Protein 7ALT (pdb70)

Solvent-accessible surface area: 29503 Å² total; per-residue (Å²): 24,6,47,1,20,1,12,2,33,58,1,34,0,124,78,16,50,4,69,80,45,162,42,0,5,72,64,42,151,130,38,109,83,196,73,169,44,31,14,91,4,47,0,1,0,83,0,2,2,0,25,104,36,128,62,154,97,1,35,36,71,102,41,32,36,35,7,22,98,32,60,18,163,94,31,25,31,15,54,32,101,33,119,81,18,39,119,12,29,6,77,9,96,9,41,2,90,9,23,78,40,0,2,0,0,0,16,0,20,4,65,54,75,100,103,157,125,77,92,90,31,33,0,7,53,15,54,65,46,10,100,21,90,30,39,82,132,62,83,88,22,70,43,128,20,248,29,2,108,0,27,3,59,0,43,0,55,33,35,134,39,34,63,57,58,32,0,11,44,55,6,156,86,94,106,60,141,123,0,22,21,41,28,8,98,77,7,84,89,88,53,66,153,24,38,93,36,95,56,1,66,83,15,80,42,94,96,53,17,28,123,97,44,7,74,19,95,119,52,44,66,25,67,40,106,118,5,29,147,24,101,48,0,70,80,27,74,58,104,91,37,19,133,78,20,59,11,112,48,52,22,103,105,19,68,44,73,123,73,66,12,44,142,54,0,58,100,95,111,143,16,4,45,0,20,1,12,2,35,53,1,36,1,122,80,15,54,14,38,79,43,166,43,0,18,71,68,46,158,134,36,108,83,201,74,170,44,30,13,94,4,49,0,1,0,76,0,0,0,5,43,104,64,86,65,162,78,0,33,39,54,81,31,6,13,6,2,21,96,32,61,18,165,94,33,24,30,15,52,32,106,35,119,81,18,37,120,13,30,6,74,10,67,2,23,21,122,1,15,70,30,0,1,0,0,0,23,0,5,3,70,167,170,66,87,105,43,27,0,8,52,18,53,59,36,10,89,17,93,30,41,81,140,60,77,85,26,67,37,147,20,208,30,2,110,0,22,4,56,1,48,1,52,36,36,136,33,23,61,57,62,24,0,24,42,82,4,154,83,93,105,64,142,127,0,24,20,41,27,7,105,81,7,82,87,89,54,63,152,14,40,90,34,120,36,1,65,81,13,81,42,86,96,54,17,28,126,99,44,7,75,18,92,121,52,47,58,23,72,42,104,118,4,28,124,17,94,48,0,74,80,27,69,56,114,94,37,20,128,80,19,58,12,112,49,52,23,99,105,24,70,47,70,117,102,66,13,42,152,50,0,62,100,108,141

B-factor: mean 45.47, std 17.45, range [20.35, 151.23]

GO terms:
  GO:0005112 Notch binding (F, IDA)
  GO:0045179 apical cortex (C, IDA)
  GO:0035167 larval lymph gland hemopoiesis (P, IEP)
  GO:0005886 plasma membrane (C, IDA)
  GO:0009986 cell surface (C, IDA)
  GO:0016324 apical plasma membrane (C, IDA)
  GO:0030673 axolemma (C, IDA)
  GO:0043208 glycosphingolipid binding (F, IDA)
  GO:0048018 receptor ligand activity (F, IDA)
  GO:0030718 germ-line stem cell population maintenance (P, IGI)
  GO:0007219 Notch signaling pathway (P, IGI)
  GO:0035017 cuticle pattern formation (P, IMP)
  GO:0035204 negative regulation of lamellocyte differentiation (P, IMP)
  GO:0035214 eye-antennal disc development (P, IMP)
  GO:0036011 imaginal disc-derived leg segmentation (P, IMP)
  GO:0042688 crystal cell differentiation (P, IMP)
  GO:0014009 glial cell proliferation (P, IMP)
  GO:0016330 second mitotic wave involved in compound eye morphogenesis (P, IMP)
  GO:0046331 lateral inhibition (P, IMP)
  GO:0048100 wing disc anterior/posterior pattern formation (P, IMP)

Foldseek 3Di:
DWKKKKFWFKKFQPQQAAPVGHHFADHPVPDPDPDDHGDKFQKKKKKAKFAFDDDPVVLDCVVPRVQDMDIWHRPDIRIDGDPDRVVGMDIGDDDFFDPQWIKMKMWIFRCHQDVHDDPRRTRDIDMDTGGAFADPDWDWDWDDDPRMIIIMIIHIHADPQAAARGSHAGADADDDQQAHFDADRRGDTHQDPQFDDPRSNAGDEAVLADPPQWGDRHHHATDGHPQADDRRRQAGHAAPQADQAGQVRPHHAGHHDPQFDDRRRPRRND/DWKKKKFWFKKFQPQQAAPVGHHFADHPVPDDDPDDHGDKFQKKKKKAKFAFDPDPVVQDCVVPRHQDMDIWHRPDIRIDGDPDRVVRMDIGDDDAFDPQWMKMKMWIARPSPDPSRTRDIDMDTGGAFADPDWDWDWDPDPRMIIIMIIHMHADPQFAARTRHAGADADPDQQAHADQDRRRDTHADPQFDDPRSNAGDEAVLADPPQWGDRHHHATDGDPQADDRRRQAGHAAPQADQAGCVRHHHAGHHDPQFDDRNRHRRD

CATH classification: 2.60.40.3510

Secondary structure (DSSP, 8-state):
-EEEEEEEEEEE-TT-B-TTSSBBSS-GGG--S---SPBPP-EEEEEEEES---SGGGGSGGG--TTEEEEPPP-BSSSEE-S-GGGG-EEEEE-SS--SEEEEEEEEEE---SSS--GGGEEEEEEEEEE--S-SS-EEEEEE-SS-EEEEEEEEEEPTTEETTTT-EE---EEETTEEEEE-TTS-EEEPTTEESTTS-EE---TT--TTTEE-SSTT--EEPTTEESTTS-EEPPPTT--SEE-TTSTT--EEPTTEETTTT-EE--/-EEEEEEEEEEE-TT-B-TTSSBBSS-TTT--SS--SPBPP-EEEEEEEES---STTTTSGGG--TTEEEEPPP-BSSSEE-S-GGGG-EEEEESS---SEEEEEEEEEE----GGGEEEEEEEEEE--S-SS-EEEEEE-SS-EEEEEEEEEEPTTEETTTT-EE---EEETTEEEEE-TTS-EEEPTTEESTTS-EE---TT--TTTEE-SSTT--EEPTTEESTTS-EEPPPTT--SEE-TTSTT--EEPTTEETTTT-EE-

Sequence (535 aa):
AGNFELEILEISNTNSHLLNGYCCGMPAELRATKTIGCSPCTTAFRLCLKEYQTTEQGASISTGCSFGNATTKILGGSSFVLSDPGVGAIVLPFTFRWTKSFTLILQALDMYNTSYPDAERLIEETSYSGVILPSPEWKTLDHIGRNARITYRVRVQCAVTYYNTTCTTFCRPRDDQFGHYACGSEGQKLCLNGWQGVNCEEAICKAGCDPVHGKCDRPGECECRPGWRGPLCNECMVYPGCKHGSCNGSAWKCVCDTNWGGILCDQDLNAGNFELEILEISNTNSHLLNGYCCGMPAELRATKTIGCSPCTTAFRLCLKEYQTTEQGASISTGCSFGNATTKILGGSSFVLSDPGVGAIVLPFTFRWTKSFTLILQALDMYPDAERLIEETSYSGVILPSPEWKTLDHIGRNARITYRVRVQCAVTYYNTTCTTFCRPRDDQFGHYACGSEGQKLCLNGWQGVNCEEAICKAGCDPVHGKCDRPGECECRPGWRGPLCNECMVYPGCKHGSCNGSAWKCVCDTNWGGILCDQDL

Structure (mmCIF, N/CA/C/O backbone):
data_7ALT
#
_entry.id   7ALT
#
_cell.length_a   70.329
_cell.length_b   49.402
_cell.length_c   93.123
_cell.angle_alpha   90.000
_cell.angle_beta   110.249
_cell.angle_gamma   90.000
#
_symmetry.space_group_name_H-M   'P 1 21 1'
#
loop_
_entity.id
_entity.type
_entity.pdbx_description
1 polymer 'Protein serrate'
2 branched 2-acetamido-2-deoxy-beta-D-glucopyranose-(1-4)-2-acetamido-2-deoxy-beta-D-glucopyranose
3 non-polymer 'CALCIUM ION'
4 non-polymer 2-acetamido-2-deoxy-beta-D-glucopyranose
5 water water
#
loop_
_atom_site.group_PDB
_atom_site.id
_atom_site.type_symbol
_atom_site.label_atom_id
_atom_site.label_alt_id
_atom_site.label_comp_id
_atom_site.label_asym_id
_atom_site.label_entity_id
_atom_site.label_seq_id
_atom_site.pdbx_PDB_ins_code
_atom_site.Cartn_x
_atom_site.Cartn_y
_atom_site.Cartn_z
_atom_site.occupancy
_atom_site.B_iso_or_equiv
_atom_site.auth_seq_id
_atom_site.auth_comp_id
_atom_site.auth_asym_id
_atom_site.auth_atom_id
_atom_site.pdbx_PDB_model_num
ATOM 1 N N . ALA A 1 1 ? 22.47489 6.96348 17.32544 1.000 28.71400 80 ALA A N 1
ATOM 2 C CA . ALA A 1 1 ? 23.17568 5.68674 17.26099 1.000 29.26538 80 ALA A CA 1
ATOM 3 C C . ALA A 1 1 ? 23.49001 5.31031 15.81502 1.000 27.44945 80 ALA A C 1
ATOM 4 O O . ALA A 1 1 ? 22.81140 5.75167 14.88639 1.000 25.67422 80 ALA A O 1
ATOM 10 N N . GLY A 1 2 ? 24.50807 4.47825 15.63629 1.000 24.23432 81 GLY A N 1
ATOM 11 C CA . GLY A 1 2 ? 24.93545 4.08605 14.30414 1.000 25.52647 81 GLY A CA 1
ATOM 12 C C . GLY A 1 2 ? 26.24998 3.34066 14.38298 1.000 21.86254 81 GLY A C 1
ATOM 13 O O . GLY A 1 2 ? 26.61503 2.81526 15.43804 1.000 21.90387 81 GLY A O 1
ATOM 17 N N . ASN A 1 3 ? 26.95699 3.29877 13.25161 1.000 21.92549 82 ASN A N 1
ATOM 18 C CA . ASN A 1 3 ? 28.21003 2.57121 13.17162 1.000 25.65249 82 ASN A CA 1
ATOM 19 C C . ASN A 1 3 ? 29.24750 3.37223 12.40232 1.000 20.35430 82 ASN A C 1
ATOM 20 O O . ASN A 1 3 ? 28.93098 4.00362 11.38962 1.000 21.47849 82 ASN A O 1
ATOM 31 N N . PHE A 1 4 ? 30.49080 3.31651 12.87193 1.000 24.94900 83 PHE A N 1
ATOM 32 C CA . PHE A 1 4 ? 31.64572 3.72446 12.08196 1.000 22.60738 83 PHE A CA 1
ATOM 33 C C . PHE A 1 4 ? 32.12941 2.48919 11.33304 1.000 22.32186 83 PHE A C 1
ATOM 34 O O . PHE A 1 4 ? 32.40007 1.45259 11.95328 1.000 23.49899 83 PHE A O 1
ATOM 51 N N . GLU A 1 5 ? 32.21380 2.58475 10.01045 1.000 22.48362 84 GLU A N 1
ATOM 52 C CA . GLU A 1 5 ? 32.58467 1.45784 9.16677 1.000 25.79751 84 GLU A CA 1
ATOM 53 C C . GLU A 1 5 ? 33.92739 1.72555 8.50156 1.000 25.84093 84 GLU A C 1
ATOM 54 O O . GLU A 1 5 ? 34.17831 2.82842 8.01097 1.000 23.80529 84 GLU A O 1
ATOM 66 N N . LEU A 1 6 ? 34.78503 0.70322 8.48917 1.000 27.85439 85 LEU A N 1
ATOM 67 C CA . LEU A 1 6 ? 36.07102 0.74053 7.80922 1.000 24.43955 85 LEU A CA 1
ATOM 68 C C . LEU A 1 6 ? 36.20361 -0.52097 6.97313 1.000 24.83061 85 LEU A C 1
ATOM 69 O O . LEU A 1 6 ? 36.02186 -1.63173 7.48531 1.000 24.49509 85 LEU A O 1
ATOM 85 N N . GLU A 1 7 ? 36.50210 -0.35175 5.69089 1.000 24.35519 86 GLU A N 1
ATOM 86 C CA . GLU A 1 7 ? 36.68211 -1.47514 4.78024 1.000 25.69233 86 GLU A CA 1
ATOM 87 C C . GLU A 1 7 ? 38.08075 -1.38734 4.19643 1.000 27.77071 86 GLU A C 1
ATOM 88 O O . GLU A 1 7 ? 38.46399 -0.35013 3.63927 1.000 26.01021 86 GLU A O 1
ATOM 100 N N . ILE A 1 8 ? 38.85714 -2.45135 4.38056 1.000 23.82735 87 ILE A N 1
ATOM 101 C CA . ILE A 1 8 ? 40.14462 -2.57525 3.71273 1.000 27.27233 87 ILE A CA 1
ATOM 102 C C . ILE A 1 8 ? 39.89694 -2.82921 2.23259 1.000 27.39995 87 ILE A C 1
ATOM 103 O O . ILE A 1 8 ? 39.04594 -3.64528 1.85967 1.000 28.75056 87 ILE A O 1
ATOM 119 N N . LEU A 1 9 ? 40.63183 -2.12364 1.38211 1.000 26.63995 88 LEU A N 1
ATOM 120 C CA . LEU A 1 9 ? 40.52317 -2.30146 -0.05880 1.000 28.48050 88 LEU A CA 1
ATOM 121 C C . LEU A 1 9 ? 41.71921 -3.01674 -0.65792 1.000 33.60229 88 LEU A C 1
ATOM 122 O O . LEU A 1 9 ? 41.55051 -3.85038 -1.55000 1.000 34.14023 88 LEU A O 1
ATOM 138 N N . GLU A 1 10 ? 42.92361 -2.71303 -0.18450 1.000 29.79005 89 GLU A N 1
ATOM 139 C CA . GLU A 1 10 ? 44.12704 -3.32280 -0.72058 1.000 34.11523 89 GLU A CA 1
ATOM 140 C C . GLU A 1 10 ? 45.26321 -3.14531 0.27340 1.000 30.19248 89 GLU A C 1
ATOM 141 O O . GLU A 1 10 ? 45.31649 -2.15446 1.00513 1.000 26.18429 89 GLU A O 1
ATOM 153 N N . ILE A 1 11 ? 46.17163 -4.11310 0.27709 1.000 29.19097 90 ILE A N 1
ATOM 154 C CA . ILE A 1 11 ? 47.46720 -3.96926 0.92578 1.000 25.94192 90 ILE A CA 1
ATOM 155 C C . ILE A 1 11 ? 48.52910 -4.44329 -0.05626 1.000 32.08500 90 ILE A C 1
ATOM 156 O O . ILE A 1 11 ? 48.35151 -5.45855 -0.73819 1.000 32.40517 90 ILE A O 1
ATOM 172 N N . SER A 1 12 ? 49.61921 -3.69141 -0.13981 1.000 35.41586 91 SER A N 1
ATOM 173 C CA . SER A 1 12 ? 50.75566 -4.03219 -0.98974 1.000 33.24894 91 SER A CA 1
ATOM 174 C C . SER A 1 12 ? 51.96697 -4.15354 -0.07200 1.000 32.01400 91 SER A C 1
ATOM 175 O O . SER A 1 12 ? 52.47840 -3.14687 0.42706 1.000 32.10076 91 SER A O 1
ATOM 183 N N . ASN A 1 13 ? 52.38379 -5.39390 0.17735 1.000 32.03680 92 ASN A N 1
ATOM 184 C CA . ASN A 1 13 ? 53.58600 -5.72182 0.94435 1.000 28.80148 92 ASN A CA 1
ATOM 185 C C . ASN A 1 13 ? 54.36429 -6.74401 0.10936 1.000 35.36772 92 ASN A C 1
ATOM 186 O O . ASN A 1 13 ? 54.38773 -7.93821 0.41163 1.000 31.90181 92 ASN A O 1
ATOM 197 N N . THR A 1 14 ? 54.99636 -6.25600 -0.96592 1.000 35.28857 93 THR A N 1
ATOM 198 C CA . THR A 1 14 ? 55.48501 -7.13889 -2.02007 1.000 37.90422 93 THR A CA 1
ATOM 199 C C . THR A 1 14 ? 56.57540 -8.08779 -1.54312 1.000 34.07531 93 THR A C 1
ATOM 200 O O . THR A 1 14 ? 56.70389 -9.19870 -2.07346 1.000 37.38266 93 THR A O 1
ATOM 211 N N . ASN A 1 15 ? 57.38403 -7.67251 -0.56819 1.000 33.42412 94 ASN A N 1
ATOM 212 C CA . ASN A 1 15 ? 58.51171 -8.47416 -0.11292 1.000 35.74714 94 ASN A CA 1
ATOM 213 C C . ASN A 1 15 ? 58.20354 -9.26845 1.15559 1.000 36.39035 94 ASN A C 1
ATOM 214 O O . ASN A 1 15 ? 59.11567 -9.87714 1.72402 1.000 33.62208 94 ASN A O 1
ATOM 225 N N . SER A 1 16 ? 56.95233 -9.26202 1.61182 1.000 33.07198 95 SER A N 1
ATOM 226 C CA . SER A 1 16 ? 56.49793 -10.04966 2.76141 1.000 32.49959 95 SER A CA 1
ATOM 227 C C . SER A 1 16 ? 57.36295 -9.78472 3.99324 1.000 31.97791 95 SER A C 1
ATOM 228 O O . SER A 1 16 ? 57.75768 -10.69757 4.72245 1.000 33.37022 95 SER A O 1
ATOM 236 N N . HIS A 1 17 ? 57.63188 -8.50782 4.24261 1.000 32.33219 96 HIS A N 1
ATOM 237 C CA . HIS A 1 17 ? 58.39585 -8.07886 5.40238 1.000 30.52711 96 HIS A CA 1
ATOM 238 C C . HIS A 1 17 ? 57.47449 -7.57223 6.51069 1.000 32.04922 96 HIS A C 1
ATOM 239 O O . HIS A 1 17 ? 56.29725 -7.27683 6.29639 1.000 35.55308 96 HIS A O 1
ATOM 253 N N . LEU A 1 18 ? 58.05058 -7.42720 7.69726 1.000 33.92293 97 LEU A N 1
ATOM 254 C CA . LEU A 1 18 ? 57.42783 -6.71211 8.80115 1.000 30.02526 97 LEU A CA 1
ATOM 255 C C . LEU A 1 18 ? 57.92354 -5.26999 8.81886 1.000 37.06316 97 LEU A C 1
ATOM 256 O O . LEU A 1 18 ? 58.85735 -4.90151 8.10337 1.000 36.46934 97 LEU A O 1
ATOM 272 N N . LEU A 1 19 ? 57.29897 -4.44721 9.66126 1.000 34.81102 98 LEU A N 1
ATOM 273 C CA . LEU A 1 19 ? 57.72706 -3.05371 9.74335 1.000 35.56874 98 LEU A CA 1
ATOM 274 C C . LEU A 1 19 ? 59.15548 -2.94392 10.25939 1.000 33.70696 98 LEU A C 1
ATOM 275 O O . LEU A 1 19 ? 59.90725 -2.06376 9.82397 1.000 38.68035 98 LEU A O 1
ATOM 291 N N . ASN A 1 20 ? 59.55968 -3.83392 11.17503 1.000 36.14953 99 ASN A N 1
ATOM 292 C CA . ASN A 1 20 ? 60.92072 -3.82962 11.70429 1.000 41.03208 99 ASN A CA 1
ATOM 293 C C . ASN A 1 20 ? 61.95305 -4.37719 10.72248 1.000 43.50169 99 ASN A C 1
ATOM 294 O O . ASN A 1 20 ? 63.11837 -4.53246 11.10664 1.000 42.24131 99 ASN A O 1
ATOM 305 N N . GLY A 1 21 ? 61.55654 -4.70551 9.49243 1.000 44.09460 100 GLY A N 1
ATOM 306 C CA . GLY A 1 21 ? 62.48755 -5.13093 8.46935 1.000 41.71716 100 GLY A CA 1
ATOM 307 C C . GLY A 1 21 ? 62.76316 -6.61674 8.41649 1.000 45.70366 100 GLY A C 1
ATOM 308 O O . GLY A 1 21 ? 63.45155 -7.07000 7.49242 1.000 48.29086 100 GLY A O 1
ATOM 312 N N . TYR A 1 22 ? 62.25710 -7.38902 9.37118 1.000 43.52644 101 TYR A N 1
ATOM 313 C CA . TYR A 1 22 ? 62.39973 -8.83366 9.32781 1.000 43.19834 101 TYR A CA 1
ATOM 314 C C . TYR A 1 22 ? 61.30540 -9.43169 8.44297 1.000 43.57996 101 TYR A C 1
ATOM 315 O O . TYR A 1 22 ? 60.43233 -8.73048 7.92177 1.000 37.75154 101 TYR A O 1
ATOM 333 N N . CYS A 1 23 ? 61.35298 -10.74885 8.27099 1.000 42.32640 102 CYS A N 1
ATOM 334 C CA . CYS A 1 23 ? 60.40393 -11.45248 7.42592 1.000 40.97711 102 CYS A CA 1
ATOM 335 C C . CYS A 1 23 ? 59.13890 -11.79120 8.20413 1.000 35.92015 102 CYS A C 1
ATOM 336 O O . CYS A 1 23 ? 59.16004 -11.95729 9.42731 1.000 38.57851 102 CYS A O 1
ATOM 343 N N . CYS A 1 24 ? 58.03310 -11.89555 7.47689 1.000 37.98359 103 CYS A N 1
ATOM 344 C CA . CYS A 1 24 ? 56.83787 -12.49848 8.03480 1.000 33.88095 103 CYS A CA 1
ATOM 345 C C . CYS A 1 24 ? 57.05118 -13.99890 8.22136 1.000 33.65111 103 CYS A C 1
ATOM 346 O O . CYS A 1 24 ? 58.03031 -14.58377 7.74838 1.000 34.40082 103 CYS A O 1
ATOM 353 N N . GLY A 1 25 ? 56.10236 -14.62468 8.91275 1.000 34.06798 104 GLY A N 1
ATOM 354 C CA . GLY A 1 25 ? 56.11429 -16.05519 9.09943 1.000 38.35375 104 GLY A CA 1
ATOM 355 C C . GLY A 1 25 ? 57.33389 -16.53783 9.86818 1.000 42.23577 104 GLY A C 1
ATOM 356 O O . GLY A 1 25 ? 57.97742 -15.80491 10.62250 1.000 37.34270 104 GLY A O 1
ATOM 360 N N . MET A 1 26 ? 57.65329 -17.80649 9.64954 1.000 36.87203 105 MET A N 1
ATOM 361 C CA . MET A 1 26 ? 58.75682 -18.42101 10.36584 1.000 44.50649 105 MET A CA 1
ATOM 362 C C . MET A 1 26 ? 60.08686 -17.90900 9.82495 1.000 42.41898 105 MET A C 1
ATOM 363 O O . MET A 1 26 ? 60.25460 -17.78748 8.60719 1.000 42.11772 105 MET A O 1
ATOM 377 N N . PRO A 1 27 ? 61.05903 -17.62163 10.69198 1.000 46.71450 106 PRO A N 1
ATOM 378 C CA . PRO A 1 27 ? 62.39781 -17.29250 10.19459 1.000 49.24974 106 PRO A CA 1
ATOM 379 C C . PRO A 1 27 ? 62.89408 -18.38659 9.26125 1.000 49.35928 106 PRO A C 1
ATOM 380 O O . PRO A 1 27 ? 62.73039 -19.57883 9.52953 1.000 49.46343 106 PRO A O 1
ATOM 391 N N . ALA A 1 28 ? 63.51206 -17.97302 8.15504 1.000 45.87389 107 ALA A N 1
ATOM 392 C CA . ALA A 1 28 ? 63.91095 -18.93456 7.13451 1.000 48.85328 107 ALA A CA 1
ATOM 393 C C . ALA A 1 28 ? 64.95573 -19.91662 7.64628 1.000 56.51557 107 ALA A C 1
ATOM 394 O O . ALA A 1 28 ? 65.04724 -21.03276 7.12282 1.000 58.43554 107 ALA A O 1
ATOM 401 N N . GLU A 1 29 ? 65.73463 -19.53613 8.66442 1.000 60.64670 108 GLU A N 1
ATOM 402 C CA . GLU A 1 29 ? 66.72889 -20.44908 9.21573 1.000 65.21296 108 GLU A CA 1
ATOM 403 C C . GLU A 1 29 ? 66.07708 -21.63148 9.92312 1.000 60.29390 108 GLU A C 1
ATOM 404 O O . GLU A 1 29 ? 66.63735 -22.73354 9.93333 1.000 62.21437 108 GLU A O 1
ATOM 416 N N . LEU A 1 30 ? 64.90748 -21.42427 10.52051 1.000 53.98319 109 LEU A N 1
ATOM 417 C CA . LEU A 1 30 ? 64.19837 -22.47233 11.24139 1.000 54.20904 109 LEU A CA 1
ATOM 418 C C . LEU A 1 30 ? 63.27888 -23.28898 10.34232 1.000 52.15449 109 LEU A C 1
ATOM 419 O O . LEU A 1 30 ? 62.64109 -24.23089 10.82437 1.000 53.03582 109 LEU A O 1
ATOM 435 N N . ARG A 1 31 ? 63.20553 -22.95859 9.05423 1.000 52.97566 110 ARG A N 1
ATOM 436 C CA . ARG A 1 31 ? 62.33314 -23.64898 8.11900 1.000 52.56728 110 ARG A CA 1
ATOM 437 C C . ARG A 1 31 ? 63.03021 -24.87831 7.55179 1.000 54.12881 110 ARG A C 1
ATOM 438 O O . ARG A 1 31 ? 64.22056 -24.83638 7.22664 1.000 52.80490 110 ARG A O 1
ATOM 459 N N . ALA A 1 32 ? 62.29028 -25.97461 7.45403 1.000 50.28383 111 ALA A N 1
ATOM 460 C CA . ALA A 1 32 ? 62.79425 -27.20208 6.84042 1.000 53.18265 111 ALA A CA 1
ATOM 461 C C . ALA A 1 32 ? 62.19763 -27.37321 5.44879 1.000 45.36032 111 ALA A C 1
ATOM 462 O O . ALA A 1 32 ? 61.63228 -28.41536 5.11785 1.000 43.81164 111 ALA A O 1
ATOM 469 N N . THR A 1 33 ? 62.31769 -26.33548 4.61843 1.000 41.49951 112 THR A N 1
ATOM 470 C CA . THR A 1 33 ? 61.72704 -26.32205 3.28966 1.000 38.34486 112 THR A CA 1
ATOM 471 C C . THR A 1 33 ? 62.73351 -25.76154 2.29364 1.000 40.59178 112 THR A C 1
ATOM 472 O O . THR A 1 33 ? 63.73438 -25.14471 2.66707 1.000 40.23643 112 THR A O 1
ATOM 483 N N . LYS A 1 34 ? 62.44873 -25.97297 1.00909 1.000 40.11759 113 LYS A N 1
ATOM 484 C CA . LYS A 1 34 ? 63.24743 -25.41649 -0.07429 1.000 40.01532 113 LYS A CA 1
ATOM 485 C C . LYS A 1 34 ? 62.84974 -23.98410 -0.42164 1.000 38.84633 113 LYS A C 1
ATOM 486 O O . LYS A 1 34 ? 63.36332 -23.43022 -1.39950 1.000 38.54186 113 LYS A O 1
ATOM 505 N N . THR A 1 35 ? 61.94844 -23.38065 0.34861 1.000 39.34297 114 THR A N 1
ATOM 506 C CA . THR A 1 35 ? 61.51465 -22.01695 0.07214 1.000 39.43344 114 THR A CA 1
ATOM 507 C C . THR A 1 35 ? 62.69565 -21.05283 0.10684 1.000 40.01369 114 THR A C 1
ATOM 508 O O . THR A 1 35 ? 63.59513 -21.16846 0.94492 1.000 37.04141 114 THR A O 1
ATOM 519 N N . ILE A 1 36 ? 62.67689 -20.08140 -0.80454 1.000 37.36538 115 ILE A N 1
ATOM 520 C CA . ILE A 1 36 ? 63.69654 -19.04181 -0.88678 1.000 36.81978 115 ILE A CA 1
ATOM 521 C C . ILE A 1 36 ? 63.04221 -17.72122 -0.50389 1.000 35.16794 115 ILE A C 1
ATOM 522 O O . ILE A 1 36 ? 61.96335 -17.38920 -1.00965 1.000 35.53182 115 ILE A O 1
ATOM 538 N N . GLY A 1 37 ? 63.68999 -16.97123 0.37960 1.000 33.49785 116 GLY A N 1
ATOM 539 C CA . GLY A 1 37 ? 63.17361 -15.67840 0.77756 1.000 38.10192 116 GLY A CA 1
ATOM 540 C C . GLY A 1 37 ? 62.24520 -15.74235 1.97384 1.000 38.00254 116 GLY A C 1
ATOM 541 O O . GLY A 1 37 ? 62.13589 -16.75007 2.67785 1.000 40.18983 116 GLY A O 1
ATOM 545 N N . CYS A 1 38 ? 61.56945 -14.61871 2.20978 1.000 35.57165 117 CYS A N 1
ATOM 546 C CA . CYS A 1 38 ? 60.65995 -14.51733 3.34178 1.000 36.77696 117 CYS A CA 1
ATOM 547 C C . CYS A 1 38 ? 59.41570 -15.37627 3.12565 1.000 35.43832 117 CYS A C 1
ATOM 548 O O . CYS A 1 38 ? 58.93423 -15.55041 2.00299 1.000 30.26071 117 CYS A O 1
ATOM 555 N N . SER A 1 39 ? 58.90308 -15.92735 4.22030 1.000 31.30829 118 SER A N 1
ATOM 556 C CA . SER A 1 39 ? 57.61508 -16.59772 4.17844 1.000 37.15581 118 SER A CA 1
ATOM 557 C C . SER A 1 39 ? 56.51421 -15.54782 4.06730 1.000 31.62105 118 SER A C 1
ATOM 558 O O . SER A 1 39 ? 56.71285 -14.38484 4.42909 1.000 34.82159 118 SER A O 1
ATOM 566 N N . PRO A 1 40 ? 55.34622 -15.92324 3.55159 1.000 33.41159 119 PRO A N 1
ATOM 567 C CA . PRO A 1 40 ? 54.27654 -14.93527 3.38120 1.000 33.00374 119 PRO A CA 1
ATOM 568 C C . PRO A 1 40 ? 53.72225 -14.44511 4.71128 1.000 28.37868 119 PRO A C 1
ATOM 569 O O . PRO A 1 40 ? 53.71753 -15.15799 5.71700 1.000 29.31915 119 PRO A O 1
ATOM 580 N N . CYS A 1 41 ? 53.25933 -13.19958 4.70716 1.000 32.22599 120 CYS A N 1
ATOM 581 C CA . CYS A 1 41 ? 52.50577 -12.70560 5.84591 1.000 28.25735 120 CYS A CA 1
ATOM 582 C C . CYS A 1 41 ? 51.12031 -13.35196 5.87021 1.000 27.04224 120 CYS A C 1
ATOM 583 O O . CYS A 1 41 ? 50.62743 -13.87575 4.86409 1.000 28.02566 120 CYS A O 1
ATOM 590 N N . THR A 1 42 ? 50.51923 -13.35564 7.06332 1.000 28.20342 121 THR A N 1
ATOM 591 C CA . THR A 1 42 ? 49.14622 -13.80317 7.31372 1.000 31.06869 121 THR A CA 1
ATOM 592 C C . THR A 1 42 ? 48.39775 -12.57902 7.84631 1.000 29.46952 121 THR A C 1
ATOM 593 O O . THR A 1 42 ? 48.19217 -12.43616 9.05433 1.000 32.54637 121 THR A O 1
ATOM 604 N N . THR A 1 43 ? 47.97841 -11.70004 6.94055 1.000 29.66998 122 THR A N 1
ATOM 605 C CA . THR A 1 43 ? 47.61315 -10.34361 7.32505 1.000 27.75402 122 THR A CA 1
ATOM 606 C C . THR A 1 43 ? 46.18716 -10.23030 7.84824 1.000 25.99635 122 THR A C 1
ATOM 607 O O . THR A 1 43 ? 45.22888 -10.62900 7.18324 1.000 26.80931 122 THR A O 1
ATOM 618 N N . ALA A 1 44 ? 46.05832 -9.64148 9.03510 1.000 25.32878 123 ALA A N 1
ATOM 619 C CA . ALA A 1 44 ? 44.79486 -9.14171 9.55690 1.000 25.72663 123 ALA A CA 1
ATOM 620 C C . ALA A 1 44 ? 44.99893 -7.67310 9.91681 1.000 25.10317 123 ALA A C 1
ATOM 621 O O . ALA A 1 44 ? 46.12380 -7.16237 9.90441 1.000 24.54892 123 ALA A O 1
ATOM 628 N N . PHE A 1 45 ? 43.90506 -6.99633 10.25363 1.000 26.13828 124 PHE A N 1
ATOM 629 C CA . PHE A 1 45 ? 43.92107 -5.55848 10.49161 1.000 26.12909 124 PHE A CA 1
ATOM 630 C C . PHE A 1 45 ? 43.21250 -5.22494 11.79563 1.000 28.13701 124 PHE A C 1
ATOM 631 O O . PHE A 1 45 ? 42.12430 -5.73876 12.06661 1.000 28.16663 124 PHE A O 1
ATOM 648 N N . ARG A 1 46 ? 43.82480 -4.33596 12.58062 1.000 27.70223 125 ARG A N 1
ATOM 649 C CA . ARG A 1 46 ? 43.28805 -3.87986 13.85867 1.000 30.84236 125 ARG A CA 1
ATOM 650 C C . ARG A 1 46 ? 42.93768 -2.40220 13.74309 1.000 28.35948 125 ARG A C 1
ATOM 651 O O . ARG A 1 46 ? 43.78559 -1.58626 13.36094 1.000 26.77289 125 ARG A O 1
ATOM 672 N N . LEU A 1 47 ? 41.69115 -2.06127 14.06612 1.000 28.79532 126 LEU A N 1
ATOM 673 C CA . LEU A 1 47 ? 41.21592 -0.68474 14.06510 1.000 26.26025 126 LEU A CA 1
ATOM 674 C C . LEU A 1 47 ? 41.04065 -0.18745 15.49231 1.000 31.04319 126 LEU A C 1
ATOM 675 O O . LEU A 1 47 ? 40.34865 -0.82090 16.29341 1.000 28.62878 126 LEU A O 1
ATOM 691 N N . CYS A 1 48 ? 41.65053 0.95717 15.79683 1.000 26.59192 127 CYS A N 1
ATOM 692 C CA . CYS A 1 48 ? 41.48004 1.64282 17.07627 1.000 24.51110 127 CYS A CA 1
ATOM 693 C C . CYS A 1 48 ? 40.84546 2.99735 16.78696 1.000 28.07971 127 CYS A C 1
ATOM 694 O O . CYS A 1 48 ? 41.45152 3.84036 16.11621 1.000 28.19600 127 CYS A O 1
ATOM 701 N N . LEU A 1 49 ? 39.62700 3.20128 17.27480 1.000 25.03020 128 LEU A N 1
ATOM 702 C CA . LEU A 1 49 ? 38.89740 4.44614 17.07269 1.000 27.25388 128 LEU A CA 1
ATOM 703 C C . LEU A 1 49 ? 38.79635 5.19070 18.39482 1.000 28.23112 128 LEU A C 1
ATOM 704 O O . LEU A 1 49 ? 38.53271 4.58864 19.44064 1.000 28.19575 128 LEU A O 1
ATOM 720 N N . LYS A 1 50 ? 38.97638 6.50530 18.33984 1.000 30.75825 129 LYS A N 1
ATOM 721 C CA . LYS A 1 50 ? 39.03336 7.31578 19.54810 1.000 32.44278 129 LYS A CA 1
ATOM 722 C C . LYS A 1 50 ? 38.65159 8.74404 19.18502 1.000 29.14983 129 LYS A C 1
ATOM 723 O O . LYS A 1 50 ? 38.41108 9.06736 18.01722 1.000 27.11205 129 LYS A O 1
ATOM 742 N N . GLU A 1 51 ? 38.57472 9.59250 20.20880 1.000 32.39822 130 GLU A N 1
ATOM 743 C CA . GLU A 1 51 ? 38.26937 11.00203 20.01450 1.000 35.36821 130 GLU A CA 1
ATOM 744 C C . GLU A 1 51 ? 39.41462 11.70347 19.28898 1.000 31.36284 130 GLU A C 1
ATOM 745 O O . GLU A 1 51 ? 40.57239 11.29246 19.36798 1.000 34.06153 130 GLU A O 1
ATOM 757 N N . TYR A 1 52 ? 39.06968 12.76606 18.56342 1.000 29.82568 131 TYR A N 1
ATOM 758 C CA . TYR A 1 52 ? 40.05380 13.55560 17.82553 1.000 32.49522 131 TYR A CA 1
ATOM 759 C C . TYR A 1 52 ? 41.22918 13.92456 18.72390 1.000 36.53378 131 TYR A C 1
ATOM 760 O O . TYR A 1 52 ? 41.04445 14.38399 19.85419 1.000 38.02695 131 TYR A O 1
ATOM 778 N N . GLN A 1 53 ? 42.44605 13.72177 18.20358 1.000 41.20475 132 GLN A N 1
ATOM 779 C CA . GLN A 1 53 ? 43.68606 13.83644 18.96119 1.000 42.08998 132 GLN A CA 1
ATOM 780 C C . GLN A 1 53 ? 44.58355 14.91941 18.37557 1.000 53.37692 132 GLN A C 1
ATOM 781 O O . GLN A 1 53 ? 44.81688 14.94985 17.16183 1.000 53.65597 132 GLN A O 1
ATOM 795 N N . THR A 1 54 ? 45.07391 15.80991 19.24244 1.000 63.46808 133 THR A N 1
ATOM 796 C CA . THR A 1 54 ? 45.82867 16.98165 18.83421 1.000 70.81639 133 THR A CA 1
ATOM 797 C C . THR A 1 54 ? 47.34479 16.81734 18.94707 1.000 74.46011 133 THR A C 1
ATOM 798 O O . THR A 1 54 ? 48.07370 17.78846 18.71777 1.000 73.91928 133 THR A O 1
ATOM 809 N N . THR A 1 55 ? 47.84481 15.62976 19.28922 1.000 84.19247 134 THR A N 1
ATOM 810 C CA . THR A 1 55 ? 49.28558 15.44425 19.45032 1.000 94.37666 134 THR A CA 1
ATOM 811 C C . THR A 1 55 ? 49.70828 14.05974 18.96378 1.000 95.12033 134 THR A C 1
ATOM 812 O O . THR A 1 55 ? 48.88213 13.18273 18.69613 1.000 90.25929 134 THR A O 1
ATOM 823 N N . GLU A 1 56 ? 51.03213 13.89015 18.83057 1.000 96.74585 135 GLU A N 1
ATOM 824 C CA . GLU A 1 56 ? 51.60555 12.64567 18.32337 1.000 98.71469 135 GLU A CA 1
ATOM 825 C C . GLU A 1 56 ? 51.32459 11.45772 19.23489 1.000 95.72740 135 GLU A C 1
ATOM 826 O O . GLU A 1 56 ? 51.14828 10.33240 18.75388 1.000 83.15218 135 GLU A O 1
ATOM 838 N N . GLN A 1 57 ? 51.29852 11.68036 20.54838 1.000 100.37086 136 GLN A N 1
ATOM 839 C CA . GLN A 1 57 ? 51.05407 10.58891 21.48442 1.000 95.27149 136 GLN A CA 1
ATOM 840 C C . GLN A 1 57 ? 49.63222 10.05678 21.37005 1.000 94.69748 136 GLN A C 1
ATOM 841 O O . GLN A 1 57 ? 49.38306 8.88674 21.68316 1.000 93.45822 136 GLN A O 1
ATOM 855 N N . GLY A 1 58 ? 48.69223 10.89399 20.92948 1.000 90.19953 137 GLY A N 1
ATOM 856 C CA . GLY A 1 58 ? 47.33414 10.43807 20.70588 1.000 71.16015 137 GLY A CA 1
ATOM 857 C C . GLY A 1 58 ? 47.19834 9.43247 19.58363 1.000 77.03132 137 GLY A C 1
ATOM 858 O O . GLY A 1 58 ? 46.24586 8.64979 19.57959 1.000 70.79906 137 GLY A O 1
ATOM 862 N N . ALA A 1 59 ? 48.13465 9.42255 18.64192 1.000 85.26209 138 ALA A N 1
ATOM 863 C CA . ALA A 1 59 ? 48.08934 8.50965 17.50808 1.000 78.48527 138 ALA A CA 1
ATOM 864 C C . ALA A 1 59 ? 48.66168 7.13042 17.83123 1.000 84.75160 138 ALA A C 1
ATOM 865 O O . ALA A 1 59 ? 49.04512 6.39685 16.91153 1.000 83.02319 138 ALA A O 1
ATOM 872 N N . SER A 1 60 ? 48.74767 6.78553 19.11246 1.000 87.40091 139 SER A N 1
ATOM 873 C CA . SER A 1 60 ? 49.13912 5.46333 19.57766 1.000 91.55701 139 SER A CA 1
ATOM 874 C C . SER A 1 60 ? 47.92201 4.73455 20.13414 1.000 96.32644 139 SER A C 1
ATOM 875 O O . SER A 1 60 ? 46.96882 5.36171 20.60433 1.000 92.94619 139 SER A O 1
ATOM 883 N N . ILE A 1 61 ? 47.94432 3.39835 20.06092 1.000 92.92305 140 ILE A N 1
ATOM 884 C CA . ILE A 1 61 ? 46.88336 2.61105 20.68595 1.000 91.13507 140 ILE A CA 1
ATOM 885 C C . ILE A 1 61 ? 47.04937 2.51701 22.19564 1.000 96.05469 140 ILE A C 1
ATOM 886 O O . ILE A 1 61 ? 46.23202 1.86585 22.86073 1.000 90.60844 140 ILE A O 1
ATOM 902 N N . SER A 1 62 ? 48.08711 3.14842 22.75677 1.000 101.76864 141 SER A N 1
ATOM 903 C CA . SER A 1 62 ? 48.29299 3.14683 24.20058 1.000 97.98790 141 SER A CA 1
ATOM 904 C C . SER A 1 62 ? 47.35705 4.09944 24.93871 1.000 95.09192 141 SER A C 1
ATOM 905 O O . SER A 1 62 ? 47.05917 3.87201 26.11664 1.000 98.99987 141 SER A O 1
ATOM 913 N N . THR A 1 63 ? 46.87522 5.15286 24.28018 1.000 88.54353 142 THR A N 1
ATOM 914 C CA . THR A 1 63 ? 45.92610 6.07405 24.90496 1.000 82.57805 142 THR A CA 1
ATOM 915 C C . THR A 1 63 ? 44.51045 5.51472 24.92305 1.000 77.40741 142 THR A C 1
ATOM 916 O O . THR A 1 63 ? 43.60062 6.16843 25.44446 1.000 69.56699 142 THR A O 1
ATOM 927 N N . GLY A 1 64 ? 44.31876 4.28942 24.45523 1.000 76.45395 143 GLY A N 1
ATOM 928 C CA . GLY A 1 64 ? 43.02657 3.64506 24.50473 1.000 64.51745 143 GLY A CA 1
ATOM 929 C C . GLY A 1 64 ? 42.23081 3.88390 23.23671 1.000 51.50577 143 GLY A C 1
ATOM 930 O O . GLY A 1 64 ? 42.55283 4.73281 22.40219 1.000 55.49443 143 GLY A O 1
ATOM 934 N N . CYS A 1 65 ? 41.13884 3.13277 23.11207 1.000 37.25428 144 CYS A N 1
ATOM 935 C CA . CYS A 1 65 ? 40.26315 3.19182 21.94071 1.000 38.14368 144 CYS A CA 1
ATOM 936 C C . CYS A 1 65 ? 38.83152 3.39010 22.43250 1.000 34.62993 144 CYS A C 1
ATOM 937 O O . CYS A 1 65 ? 38.03000 2.45271 22.43987 1.000 31.73126 144 CYS A O 1
ATOM 944 N N . SER A 1 66 ? 38.51002 4.62703 22.82499 1.000 35.89270 145 SER A N 1
ATOM 945 C CA . SER A 1 66 ? 37.22963 4.88932 23.47143 1.000 34.64011 145 SER A CA 1
ATOM 946 C C . SER A 1 66 ? 36.05218 4.58451 22.55399 1.000 30.74966 145 SER A C 1
ATOM 947 O O . SER A 1 66 ? 35.00141 4.12222 23.01676 1.000 36.65352 145 SER A O 1
ATOM 955 N N . PHE A 1 67 ? 36.19600 4.83558 21.25922 1.000 31.65098 146 PHE A N 1
ATOM 956 C CA . PHE A 1 67 ? 35.07548 4.65223 20.34695 1.000 29.53302 146 PHE A CA 1
ATOM 957 C C . PHE A 1 67 ? 34.97286 3.21497 19.85035 1.000 33.43048 146 PHE A C 1
ATOM 958 O O . PHE A 1 67 ? 34.04827 2.89441 19.09803 1.000 34.96535 146 PHE A O 1
ATOM 975 N N . GLY A 1 68 ? 35.87637 2.34525 20.28708 1.000 28.97959 147 GLY A N 1
ATOM 976 C CA . GLY A 1 68 ? 35.81336 0.94367 19.93138 1.000 28.54749 147 GLY A CA 1
ATOM 977 C C . GLY A 1 68 ? 37.11736 0.42905 19.36890 1.000 29.99294 147 GLY A C 1
ATOM 978 O O . GLY A 1 68 ? 37.98872 1.21099 18.97458 1.000 30.50803 147 GLY A O 1
ATOM 982 N N . ASN A 1 69 ? 37.26970 -0.88865 19.33734 1.000 33.70200 148 ASN A N 1
ATOM 983 C CA . ASN A 1 69 ? 38.43611 -1.50102 18.72184 1.000 29.58955 148 ASN A CA 1
ATOM 984 C C . ASN A 1 69 ? 38.02320 -2.87322 18.21680 1.000 29.89764 148 ASN A C 1
ATOM 985 O O . ASN A 1 69 ? 37.19755 -3.54748 18.83580 1.000 32.20433 148 ASN A O 1
ATOM 996 N N . ALA A 1 70 ? 38.58095 -3.26618 17.07719 1.000 30.92025 149 ALA A N 1
ATOM 997 C CA . ALA A 1 70 ? 38.25837 -4.55498 16.49230 1.000 31.91775 149 ALA A CA 1
ATOM 998 C C . ALA A 1 70 ? 39.42772 -5.01813 15.64171 1.000 35.88633 149 ALA A C 1
ATOM 999 O O . ALA A 1 70 ? 40.26251 -4.22253 15.20581 1.000 32.19849 149 ALA A O 1
ATOM 1006 N N . THR A 1 71 ? 39.47437 -6.32440 15.41365 1.000 34.28440 150 THR A N 1
ATOM 1007 C CA . THR A 1 71 ? 40.47494 -6.94045 14.55151 1.000 34.01877 150 THR A CA 1
ATOM 1008 C C . THR A 1 71 ? 39.73300 -7.80282 13.53995 1.000 27.88560 150 THR A C 1
ATOM 1009 O O . THR A 1 71 ? 38.81921 -8.55372 13.90812 1.000 32.60403 150 THR A O 1
ATOM 1020 N N . THR A 1 7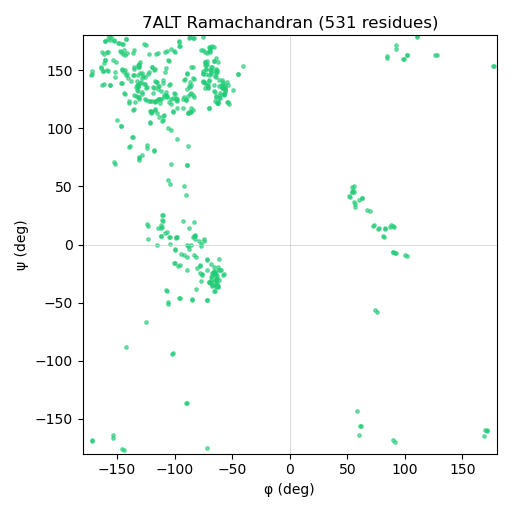2 ? 40.08293 -7.64927 12.26738 1.000 28.65744 151 THR A N 1
ATOM 1021 C CA . THR A 1 72 ? 39.48471 -8.46712 11.23236 1.000 29.57784 151 THR A CA 1
ATOM 1022 C C . THR A 1 72 ? 39.95405 -9.91321 11.35224 1.000 31.09198 151 THR A C 1
ATOM 1023 O O . THR A 1 72 ? 40.89210 -10.23822 12.08835 1.000 26.58046 151 THR A O 1
ATOM 1034 N N . LYS A 1 73 ? 39.29220 -10.78724 10.59556 1.000 30.52469 152 LYS A N 1
ATOM 1035 C CA . LYS A 1 73 ? 39.84864 -12.09020 10.28530 1.000 31.64579 152 LYS A CA 1
ATOM 1036 C C . LYS A 1 73 ? 41.09050 -11.91188 9.40872 1.000 28.91569 152 LYS A C 1
ATOM 1037 O O . LYS A 1 73 ? 41.38626 -10.81599 8.92347 1.000 26.97152 152 LYS A O 1
ATOM 1056 N N . ILE A 1 74 ? 41.82628 -13.00286 9.20614 1.000 29.31213 153 ILE A N 1
ATOM 1057 C CA . ILE A 1 74 ? 42.89441 -12.97955 8.20980 1.000 27.45102 153 ILE A CA 1
ATOM 1058 C C . ILE A 1 74 ? 42.24046 -12.73721 6.85738 1.000 28.23157 153 ILE A C 1
ATOM 1059 O O . ILE A 1 74 ? 41.34019 -13.48023 6.44730 1.000 25.96021 153 ILE A O 1
ATOM 1075 N N . LEU A 1 75 ? 42.64994 -11.66643 6.17871 1.000 27.00920 154 LEU A N 1
ATOM 1076 C CA . LEU A 1 75 ? 42.05143 -11.30170 4.90200 1.000 25.43835 154 LEU A CA 1
ATOM 1077 C C . LEU A 1 75 ? 42.84354 -11.79589 3.69709 1.000 26.62152 154 LEU A C 1
ATOM 1078 O O . LEU A 1 75 ? 42.28948 -11.84459 2.59300 1.000 25.97502 154 LEU A O 1
ATOM 1094 N N . GLY A 1 76 ? 44.10663 -12.15062 3.87611 1.000 26.56366 155 GLY A N 1
ATOM 1095 C CA . GLY A 1 76 ? 44.88502 -12.67756 2.76979 1.000 25.66818 155 GLY A CA 1
ATOM 1096 C C . GLY A 1 76 ? 46.33893 -12.79760 3.16207 1.000 26.14215 155 GLY A C 1
ATOM 1097 O O . GLY A 1 76 ? 46.67944 -12.79092 4.34624 1.000 26.81305 155 GLY A O 1
ATOM 1101 N N . GLY A 1 77 ? 47.19375 -12.87582 2.14318 1.000 26.21143 156 GLY A N 1
ATOM 1102 C CA . GLY A 1 77 ? 48.61398 -13.04405 2.35709 1.000 32.19369 156 GLY A CA 1
ATOM 1103 C C . GLY A 1 77 ? 49.35122 -11.72986 2.48391 1.000 28.93272 156 GLY A C 1
ATOM 1104 O O . GLY A 1 77 ? 48.88999 -10.81685 3.17272 1.000 31.20140 156 GLY A O 1
ATOM 1108 N N . SER A 1 78 ? 50.50666 -11.62241 1.82318 1.000 30.42005 157 SER A N 1
ATOM 1109 C CA . SER A 1 78 ? 51.31358 -10.41154 1.93402 1.000 33.05118 157 SER A CA 1
ATOM 1110 C C . SER A 1 78 ? 50.66391 -9.24322 1.20068 1.000 33.12542 157 SER A C 1
ATOM 1111 O O . SER A 1 78 ? 50.55979 -8.13796 1.74734 1.000 31.41719 157 SER A O 1
ATOM 1119 N N . SER A 1 79 ? 50.22432 -9.46654 -0.04132 1.000 32.49051 158 SER A N 1
ATOM 1120 C CA . SER A 1 79 ? 49.55348 -8.44346 -0.83387 1.000 31.02585 158 SER A CA 1
ATOM 1121 C C . SER A 1 79 ? 48.25295 -8.99656 -1.40168 1.000 32.83858 158 SER A C 1
ATOM 1122 O O . SER A 1 79 ? 48.19112 -10.15463 -1.83100 1.000 30.65160 158 SER A O 1
ATOM 1130 N N . PHE A 1 80 ? 47.21335 -8.17084 -1.39194 1.000 30.75698 159 PHE A N 1
ATOM 1131 C CA . PHE A 1 80 ? 45.95432 -8.57879 -1.99072 1.000 31.00524 159 PHE A CA 1
ATOM 1132 C C . PHE A 1 80 ? 45.07245 -7.35914 -2.20270 1.000 33.35923 159 PHE A C 1
ATOM 1133 O O . PHE A 1 80 ? 45.19187 -6.35185 -1.50148 1.000 30.82895 159 PHE A O 1
ATOM 1150 N N . VAL A 1 81 ? 44.20696 -7.46258 -3.20488 1.000 38.75060 160 VAL A N 1
ATOM 1151 C CA . VAL A 1 81 ? 43.13601 -6.50683 -3.44381 1.000 37.09184 160 VAL A CA 1
ATOM 1152 C C . VAL A 1 81 ? 41.83057 -7.23005 -3.15352 1.000 37.76301 160 VAL A C 1
ATOM 1153 O O . VAL A 1 81 ? 41.56585 -8.29291 -3.72709 1.000 37.57072 160 VAL A O 1
ATOM 1166 N N . LEU A 1 82 ? 41.02338 -6.66266 -2.26764 1.000 34.04167 161 LEU A N 1
ATOM 1167 C CA . LEU A 1 82 ? 39.77368 -7.30599 -1.88286 1.000 35.83015 161 LEU A CA 1
ATOM 1168 C C . LEU A 1 82 ? 38.70488 -6.95181 -2.90871 1.000 41.89258 161 LEU A C 1
ATOM 1169 O O . LEU A 1 82 ? 38.34364 -5.77894 -3.06327 1.000 44.43545 161 LEU A O 1
ATOM 1185 N N . SER A 1 83 ? 38.21369 -7.96907 -3.62146 1.000 41.66731 162 SER A N 1
ATOM 1186 C CA . SER A 1 83 ? 37.16328 -7.74866 -4.60847 1.000 46.04753 162 SER A CA 1
ATOM 1187 C C . SER A 1 83 ? 35.85807 -7.34191 -3.93869 1.000 48.91380 162 SER A C 1
ATOM 1188 O O . SER A 1 83 ? 35.08890 -6.54777 -4.49386 1.000 51.15924 162 SER A O 1
ATOM 1196 N N . ASP A 1 84 ? 35.58438 -7.88681 -2.74990 1.000 47.45761 163 ASP A N 1
ATOM 1197 C CA . ASP A 1 84 ? 34.37415 -7.58983 -1.98833 1.000 44.09045 163 ASP A CA 1
ATOM 1198 C C . ASP A 1 84 ? 34.77275 -7.08867 -0.60484 1.000 42.26092 163 ASP A C 1
ATOM 1199 O O . ASP A 1 84 ? 34.75567 -7.85307 0.37183 1.000 37.24223 163 ASP A O 1
ATOM 1208 N N . PRO A 1 85 ? 35.08744 -5.79744 -0.47342 1.000 38.77258 164 PRO A N 1
ATOM 1209 C CA . PRO A 1 85 ? 35.55423 -5.28765 0.82677 1.000 36.08092 164 PRO A CA 1
ATOM 1210 C C . PRO A 1 85 ? 34.55534 -5.46026 1.95464 1.000 32.77900 164 PRO A C 1
ATOM 1211 O O . PRO A 1 85 ? 34.95958 -5.44863 3.12445 1.000 34.15627 164 PRO A O 1
ATOM 1222 N N . GLY A 1 86 ? 33.26705 -5.60648 1.65159 1.000 36.79796 165 GLY A N 1
ATOM 1223 C CA . GLY A 1 86 ? 32.26826 -5.66461 2.70274 1.000 31.56150 165 GLY A CA 1
ATOM 1224 C C . GLY A 1 86 ? 32.34586 -6.89638 3.58200 1.000 38.07695 165 GLY A C 1
ATOM 1225 O O . GLY A 1 86 ? 31.90549 -6.84548 4.73426 1.000 34.95465 165 GLY A O 1
ATOM 1229 N N . VAL A 1 87 ? 32.90391 -7.99833 3.07705 1.000 35.86746 166 VAL A N 1
ATOM 1230 C CA . VAL A 1 87 ? 32.83087 -9.24219 3.83737 1.000 40.17458 166 VAL A CA 1
ATOM 1231 C C . VAL A 1 87 ? 33.69436 -9.17127 5.09142 1.000 35.29265 166 VAL A C 1
ATOM 1232 O O . VAL A 1 87 ? 33.35421 -9.77108 6.11905 1.000 32.49596 166 VAL A O 1
ATOM 1245 N N . GLY A 1 88 ? 34.81641 -8.45386 5.03240 1.000 35.29623 167 GLY A N 1
ATOM 1246 C CA . GLY A 1 88 ? 35.69515 -8.31293 6.17653 1.000 33.10165 167 GLY A CA 1
ATOM 1247 C C . GLY A 1 88 ? 35.70556 -6.91222 6.74980 1.000 36.54679 167 GLY A C 1
ATOM 1248 O O . GLY A 1 88 ? 36.68371 -6.49397 7.37561 1.000 37.42074 167 GLY A O 1
ATOM 1252 N N . ALA A 1 89 ? 34.61838 -6.17541 6.53820 1.000 33.04389 168 ALA A N 1
ATOM 1253 C CA . ALA A 1 89 ? 34.52720 -4.81637 7.05086 1.000 28.85263 168 ALA A CA 1
ATOM 1254 C C . ALA A 1 89 ? 34.56668 -4.81471 8.57425 1.000 30.28986 168 ALA A C 1
ATOM 1255 O O . ALA A 1 89 ? 34.12448 -5.75918 9.23236 1.000 29.99981 168 ALA A O 1
ATOM 1262 N N . ILE A 1 90 ? 35.12729 -3.74586 9.13165 1.000 27.15272 169 ILE A N 1
ATOM 1263 C CA . ILE A 1 90 ? 35.11616 -3.50006 10.56889 1.000 29.30795 169 ILE A CA 1
ATOM 1264 C C . ILE A 1 90 ? 33.97338 -2.53171 10.83879 1.000 26.90583 169 ILE A C 1
ATOM 1265 O O . ILE A 1 90 ? 33.92681 -1.44190 10.25106 1.000 25.70084 169 ILE A O 1
ATOM 1281 N N . VAL A 1 91 ? 33.05010 -2.92511 11.71288 1.000 28.11606 170 VAL A N 1
ATOM 1282 C CA . VAL A 1 91 ? 31.86823 -2.13143 12.04915 1.000 28.39706 170 VAL A CA 1
ATOM 1283 C C . VAL A 1 91 ? 31.91448 -1.86214 13.54882 1.000 26.89364 170 VAL A C 1
ATOM 1284 O O . VAL A 1 91 ? 31.75334 -2.78695 14.35734 1.000 33.99308 170 VAL A O 1
ATOM 1297 N N . LEU A 1 92 ? 32.10286 -0.59915 13.92434 1.000 26.02516 171 LEU A N 1
ATOM 1298 C CA . LEU A 1 92 ? 32.19605 -0.22239 15.33290 1.000 23.88291 171 LEU A CA 1
ATOM 1299 C C . LEU A 1 92 ? 30.95134 0.55427 15.73844 1.000 25.77519 171 LEU A C 1
ATOM 1300 O O . LEU A 1 92 ? 30.76336 1.68972 15.28019 1.000 26.76484 171 LEU A O 1
ATOM 1316 N N . PRO A 1 93 ? 30.07588 0.00550 16.58337 1.000 24.47212 172 PRO A N 1
ATOM 1317 C CA . PRO A 1 93 ? 28.84464 0.73142 16.92126 1.000 27.63061 172 PRO A CA 1
ATOM 1318 C C . PRO A 1 93 ? 29.13157 1.91414 17.83770 1.000 25.59142 172 PRO A C 1
ATOM 1319 O O . PRO A 1 93 ? 30.07727 1.90048 18.63035 1.000 26.17405 172 PRO A O 1
ATOM 1330 N N . PHE A 1 94 ? 28.34327 2.97481 17.67213 1.000 25.22550 173 PHE A N 1
ATOM 1331 C CA . PHE A 1 94 ? 28.31208 4.09079 18.61507 1.000 21.97136 173 PHE A CA 1
ATOM 1332 C C . PHE A 1 94 ? 26.88499 4.33927 19.08680 1.000 27.81586 173 PHE A C 1
ATOM 1333 O O . PHE A 1 94 ? 25.92589 4.05803 18.36145 1.000 21.20023 173 PHE A O 1
ATOM 1350 N N . THR A 1 95 ? 26.74676 4.71845 20.35377 1.000 28.62884 174 THR A N 1
ATOM 1351 C CA . THR A 1 95 ? 25.46408 5.09982 20.92884 1.000 28.02402 174 THR A CA 1
ATOM 1352 C C . THR A 1 95 ? 25.37434 6.62322 21.05709 1.000 29.56055 174 THR A C 1
ATOM 1353 O O . THR A 1 95 ? 26.36859 7.34381 20.93573 1.000 27.89492 174 THR A O 1
ATOM 1364 N N . PHE A 1 96 ? 24.16866 7.10505 21.33403 1.000 24.79624 175 PHE A N 1
ATOM 1365 C CA . PHE A 1 96 ? 23.89440 8.54363 21.51459 1.000 25.72277 175 PHE A CA 1
ATOM 1366 C C . PHE A 1 96 ? 24.29889 9.27574 20.22801 1.000 27.76099 175 PHE A C 1
ATOM 1367 O O . PHE A 1 96 ? 24.13322 8.72578 19.12945 1.000 27.97131 175 PHE A O 1
ATOM 1384 N N . ARG A 1 97 ? 24.85259 10.48032 20.32158 1.000 27.07371 176 ARG A N 1
ATOM 1385 C CA . ARG A 1 97 ? 25.12978 11.31533 19.15524 1.000 27.35972 176 ARG A CA 1
ATOM 1386 C C . ARG A 1 97 ? 26.48951 10.97262 18.55645 1.000 28.41223 176 ARG A C 1
ATOM 1387 O O . ARG A 1 97 ? 27.45213 10.71026 19.28242 1.000 31.14164 176 ARG A O 1
ATOM 1408 N N . TRP A 1 98 ? 26.55328 10.94411 17.22535 1.000 27.74256 177 TRP A N 1
ATOM 1409 C CA . TRP A 1 98 ? 27.83400 10.81534 16.54167 1.000 29.31087 177 TRP A CA 1
ATOM 1410 C C . TRP A 1 98 ? 28.67801 12.06140 16.79237 1.000 29.66111 177 TRP A C 1
ATOM 1411 O O . TRP A 1 98 ? 28.17597 13.18934 16.74716 1.000 30.28248 177 TRP A O 1
ATOM 1432 N N . THR A 1 99 ? 29.97423 11.84111 17.06668 1.000 30.49437 178 THR A N 1
ATOM 1433 C CA . THR A 1 99 ? 30.88855 12.90815 17.45151 1.000 31.55633 178 THR A CA 1
ATOM 1434 C C . THR A 1 99 ? 31.35450 13.74785 16.27244 1.000 28.24497 178 THR A C 1
ATOM 1435 O O . THR A 1 99 ? 31.79465 14.88874 16.46296 1.000 29.13986 178 THR A O 1
ATOM 1446 N N . LYS A 1 100 ? 31.31821 13.17104 15.06649 1.000 26.13325 179 LYS A N 1
ATOM 1447 C CA . LYS A 1 100 ? 31.79451 13.81038 13.84036 1.000 25.67474 179 LYS A CA 1
ATOM 1448 C C . LYS A 1 100 ? 33.32191 13.84440 13.80710 1.000 24.89569 179 LYS A C 1
ATOM 1449 O O . LYS A 1 100 ? 33.91849 13.30886 12.86655 1.000 25.32570 179 LYS A O 1
ATOM 1468 N N . SER A 1 101 ? 33.96819 14.42745 14.81832 1.000 25.06914 180 SER A N 1
ATOM 1469 C CA . SER A 1 101 ? 35.42645 14.42560 14.90118 1.000 28.55892 180 SER A CA 1
ATOM 1470 C C . SER A 1 101 ? 35.93254 13.12342 15.51980 1.000 25.13327 180 SER A C 1
ATOM 1471 O O . SER A 1 101 ? 35.31509 12.57585 16.43731 1.000 28.80351 180 SER A O 1
ATOM 1479 N N . PHE A 1 102 ? 37.06184 12.62533 15.01016 1.000 24.89947 181 PHE A N 1
ATOM 1480 C CA . PHE A 1 102 ? 37.59547 11.35037 15.47870 1.000 22.13747 181 PHE A CA 1
ATOM 1481 C C . PHE A 1 102 ? 39.05883 11.20575 15.08156 1.000 27.86187 181 PHE A C 1
ATOM 1482 O O . PHE A 1 102 ? 39.56763 11.92425 14.21683 1.000 24.82448 181 PHE A O 1
ATOM 1499 N N . THR A 1 103 ? 39.71752 10.23032 15.69989 1.000 26.90847 182 THR A N 1
ATOM 1500 C CA . THR A 1 103 ? 41.03645 9.77765 15.27550 1.000 25.72688 182 THR A CA 1
ATOM 1501 C C . THR A 1 103 ? 41.01903 8.25683 15.22214 1.000 25.52532 182 THR A C 1
ATOM 1502 O O . THR A 1 103 ? 40.55472 7.60997 16.16813 1.000 25.97240 182 THR A O 1
ATOM 1513 N N . LEU A 1 104 ? 41.52283 7.69132 14.13287 1.000 26.35918 183 LEU A N 1
ATOM 1514 C CA . LEU A 1 104 ? 41.66013 6.25070 14.01127 1.000 26.77627 183 LEU A CA 1
ATOM 1515 C C . LEU A 1 104 ? 43.12678 5.87184 13.88779 1.000 29.34334 183 LEU A C 1
ATOM 1516 O O . LEU A 1 104 ? 43.94893 6.64698 13.38823 1.000 23.85647 183 LEU A O 1
ATOM 1532 N N . ILE A 1 105 ? 43.44264 4.66731 14.35949 1.000 29.17038 184 ILE A N 1
ATOM 1533 C CA . ILE A 1 105 ? 44.73473 4.02834 14.14385 1.000 28.00029 184 ILE A CA 1
ATOM 1534 C C . ILE A 1 105 ? 44.43731 2.67145 13.51951 1.000 26.32304 184 ILE A C 1
ATOM 1535 O O . ILE A 1 105 ? 43.65642 1.88972 14.07252 1.000 26.01309 184 ILE A O 1
ATOM 1551 N N . LEU A 1 106 ? 45.02998 2.41495 12.35303 1.000 23.99615 185 LEU A N 1
ATOM 1552 C CA . LEU A 1 106 ? 44.85547 1.16649 11.61732 1.000 23.39193 185 LEU A CA 1
ATOM 1553 C C . LEU A 1 106 ? 46.19754 0.45753 11.53327 1.000 25.08354 185 LEU A C 1
ATOM 1554 O O . LEU A 1 106 ? 47.17506 1.02147 11.02999 1.000 21.10480 185 LEU A O 1
ATOM 1570 N N . GLN A 1 107 ? 46.24210 -0.78228 12.01285 1.000 25.16817 186 GLN A N 1
ATOM 1571 C CA . GLN A 1 107 ? 47.44309 -1.59425 11.96306 1.000 28.51056 186 GLN A CA 1
ATOM 1572 C C . GLN A 1 107 ? 47.22621 -2.82316 11.09368 1.000 31.46952 186 GLN A C 1
ATOM 1573 O O . GLN A 1 107 ? 46.16711 -3.44929 11.14243 1.000 26.00384 186 GLN A O 1
ATOM 1587 N N . ALA A 1 108 ? 48.24639 -3.16902 10.31444 1.000 25.08176 187 ALA A N 1
ATOM 1588 C CA . ALA A 1 108 ? 48.31194 -4.44969 9.62319 1.000 26.07404 187 ALA A CA 1
ATOM 1589 C C . ALA A 1 108 ? 49.21665 -5.36679 10.43347 1.000 28.00010 187 ALA A C 1
ATOM 1590 O O . ALA A 1 108 ? 50.33652 -4.98685 10.78719 1.000 24.52475 187 ALA A O 1
ATOM 1597 N N . LEU A 1 109 ? 48.72554 -6.56960 10.71958 1.000 24.41801 188 LEU A N 1
ATOM 1598 C CA . LEU A 1 109 ? 49.36579 -7.48032 11.65284 1.000 28.86905 188 LEU A CA 1
ATOM 1599 C C . LEU A 1 109 ? 49.60219 -8.82563 10.98821 1.000 30.93143 188 LEU A C 1
ATOM 1600 O O . LEU A 1 109 ? 48.73844 -9.33775 10.27112 1.000 28.33507 188 LEU A O 1
ATOM 1616 N N . ASP A 1 110 ? 50.78355 -9.38887 11.23502 1.000 33.43411 189 ASP A N 1
ATOM 1617 C CA . ASP A 1 110 ? 51.13639 -10.73145 10.78521 1.000 32.84725 189 ASP A CA 1
ATOM 1618 C C . ASP A 1 110 ? 50.64079 -11.71762 11.83300 1.000 35.66815 189 ASP A C 1
ATOM 1619 O O . ASP A 1 110 ? 51.12592 -11.71991 12.96808 1.000 38.32866 189 ASP A O 1
ATOM 1628 N N . MET A 1 111 ? 49.67078 -12.55112 11.46210 1.000 31.31327 190 MET A N 1
ATOM 1629 C CA . MET A 1 111 ? 49.04603 -13.45441 12.42797 1.000 37.56769 190 MET A CA 1
ATOM 1630 C C . MET A 1 111 ? 49.75225 -14.79984 12.49947 1.000 40.27082 190 MET A C 1
ATOM 1631 O O . MET A 1 111 ? 49.10960 -15.85338 12.53996 1.000 41.76373 190 MET A O 1
ATOM 1645 N N . TYR A 1 112 ? 51.08481 -14.77960 12.50388 1.000 41.90903 191 TYR A N 1
ATOM 1646 C CA . TYR A 1 112 ? 51.91060 -15.95319 12.77421 1.000 49.18231 191 TYR A CA 1
ATOM 1647 C C . TYR A 1 112 ? 52.09933 -16.03000 14.28654 1.000 57.93206 191 TYR A C 1
ATOM 1648 O O . TYR A 1 112 ? 52.72223 -15.14579 14.88234 1.000 68.29882 191 TYR A O 1
ATOM 1666 N N . ASN A 1 113 ? 51.55680 -17.07078 14.91272 1.000 64.35103 192 ASN A N 1
ATOM 1667 C CA . ASN A 1 113 ? 51.52223 -17.16771 16.36724 1.000 77.61862 192 ASN A CA 1
ATOM 1668 C C . ASN A 1 113 ? 52.42551 -18.30291 16.83023 1.000 84.37274 192 ASN A C 1
ATOM 1669 O O . ASN A 1 113 ? 52.23508 -19.45739 16.43809 1.000 86.13859 192 ASN A O 1
ATOM 1680 N N . THR A 1 114 ? 53.40682 -17.95754 17.66905 1.000 91.21579 193 THR A N 1
ATOM 1681 C CA . THR A 1 114 ? 54.36618 -18.93115 18.20631 1.000 96.16635 193 THR A CA 1
ATOM 1682 C C . THR A 1 114 ? 54.34462 -18.86316 19.71745 1.000 96.06062 193 THR A C 1
ATOM 1683 O O . THR A 1 114 ? 53.95111 -19.84314 20.37361 1.000 94.33428 193 THR A O 1
ATOM 1694 N N . SER A 1 115 ? 54.78059 -17.76257 20.31241 1.000 104.29068 194 SER A N 1
ATOM 1695 C CA . SER A 1 115 ? 54.52068 -17.42650 21.69029 1.000 109.63013 194 SER A CA 1
ATOM 1696 C C . SER A 1 115 ? 53.27392 -16.56318 21.83039 1.000 111.53971 194 SER A C 1
ATOM 1697 O O . SER A 1 115 ? 53.11944 -15.86895 22.84430 1.000 114.88813 194 SER A O 1
ATOM 1705 N N . TYR A 1 116 ? 52.38512 -16.58358 20.81899 1.000 105.31197 195 TYR A N 1
ATOM 1706 C CA . TYR A 1 116 ? 51.14348 -15.80151 20.84661 1.000 100.27083 195 TYR A CA 1
ATOM 1707 C C . TYR A 1 116 ? 51.54799 -14.33370 20.97018 1.000 99.57651 195 TYR A C 1
ATOM 1708 O O . TYR A 1 116 ? 52.70984 -14.01953 20.68245 1.000 97.00754 195 TYR A O 1
ATOM 1726 N N . PRO A 1 117 ? 50.64456 -13.38281 21.34495 1.000 103.13845 196 PRO A N 1
ATOM 1727 C CA . PRO A 1 117 ? 50.88824 -11.98900 20.95780 1.000 92.97865 196 PRO A CA 1
ATOM 1728 C C . PRO A 1 117 ? 52.30322 -11.45355 21.04860 1.000 86.07959 196 PRO A C 1
ATOM 1729 O O . PRO A 1 117 ? 53.12339 -11.90863 21.85006 1.000 91.84950 196 PRO A O 1
ATOM 1740 N N . ASP A 1 118 ? 52.57391 -10.44660 20.22428 1.000 74.61219 197 ASP A N 1
ATOM 1741 C CA . ASP A 1 118 ? 53.80595 -9.67388 20.27056 1.000 72.19041 197 ASP A CA 1
ATOM 1742 C C . ASP A 1 118 ? 53.63856 -8.50436 19.31033 1.000 65.46881 197 ASP A C 1
ATOM 1743 O O . ASP A 1 118 ? 52.96239 -8.62582 18.28423 1.000 64.39365 197 ASP A O 1
ATOM 1752 N N . ALA A 1 119 ? 54.28579 -7.38554 19.63303 1.000 60.85455 198 ALA A N 1
ATOM 1753 C CA . ALA A 1 119 ? 54.24497 -6.20864 18.77427 1.000 57.56758 198 ALA A CA 1
ATOM 1754 C C . ALA A 1 119 ? 55.25233 -6.23591 17.62724 1.000 54.29625 198 ALA A C 1
ATOM 1755 O O . ALA A 1 119 ? 55.17192 -5.36924 16.74827 1.000 49.84938 198 ALA A O 1
ATOM 1762 N N . GLU A 1 120 ? 56.18139 -7.20070 17.59481 1.000 59.20177 199 GLU A N 1
ATOM 1763 C CA . GLU A 1 120 ? 57.09393 -7.29484 16.45929 1.000 56.20482 199 GLU A CA 1
ATOM 1764 C C . GLU A 1 120 ? 56.37480 -7.65568 15.16608 1.000 51.75017 199 GLU A C 1
ATOM 1765 O O . GLU A 1 120 ? 56.91957 -7.42491 14.08160 1.000 49.94193 199 GLU A O 1
ATOM 1777 N N . ARG A 1 121 ? 55.16931 -8.21438 15.25785 1.000 49.45768 200 ARG A N 1
ATOM 1778 C CA . ARG A 1 121 ? 54.43327 -8.67122 14.08715 1.000 47.55243 200 ARG A CA 1
ATOM 1779 C C . ARG A 1 121 ? 53.67025 -7.55523 13.38691 1.000 38.46605 200 ARG A C 1
ATOM 1780 O O . ARG A 1 121 ? 52.89390 -7.84127 12.46929 1.000 33.17711 200 ARG A O 1
ATOM 1801 N N . LEU A 1 122 ? 53.86392 -6.30421 13.79680 1.000 39.23626 201 LEU A N 1
ATOM 1802 C CA . LEU A 1 122 ? 53.29254 -5.18200 13.06503 1.000 35.39727 201 LEU A CA 1
A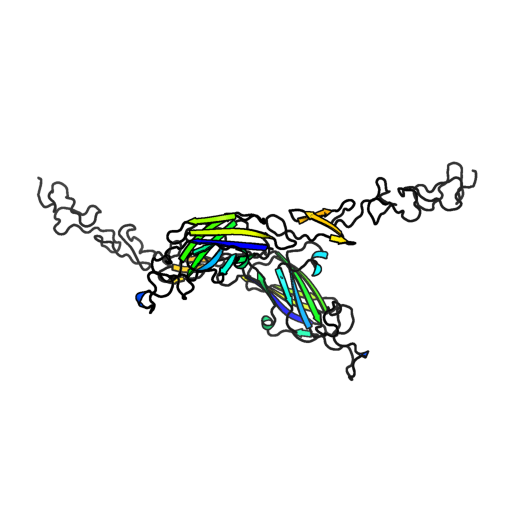TOM 1803 C C . LEU A 1 122 ? 53.87254 -5.14194 11.65598 1.000 32.93917 201 LEU A C 1
ATOM 1804 O O . LEU A 1 122 ? 55.09221 -5.09034 11.47457 1.000 35.20161 201 LEU A O 1
ATOM 1820 N N . ILE A 1 123 ? 52.98482 -5.20468 10.66155 1.000 27.34970 202 ILE A N 1
ATOM 1821 C CA . ILE A 1 123 ? 53.39353 -5.02840 9.27342 1.000 24.94161 202 ILE A CA 1
ATOM 1822 C C . ILE A 1 123 ? 53.43476 -3.54905 8.90772 1.000 29.96842 202 ILE A C 1
ATOM 1823 O O . ILE A 1 123 ? 54.39229 -3.07152 8.28820 1.000 26.38168 202 ILE A O 1
ATOM 1839 N N . GLU A 1 124 ? 52.38826 -2.80853 9.24931 1.000 25.82965 203 GLU A N 1
ATOM 1840 C CA . GLU A 1 124 ? 52.32655 -1.39796 8.88469 1.000 26.84336 203 GLU A CA 1
ATOM 1841 C C . GLU A 1 124 ? 51.30511 -0.72191 9.78178 1.000 31.45234 203 GLU A C 1
ATOM 1842 O O . GLU A 1 124 ? 50.42042 -1.37047 10.34219 1.000 26.51744 203 GLU A O 1
ATOM 1854 N N . GLU A 1 125 ? 51.43249 0.59600 9.90517 1.000 24.70398 204 GLU A N 1
ATOM 1855 C CA . GLU A 1 125 ? 50.53689 1.34456 10.77009 1.000 31.02102 204 GLU A CA 1
ATOM 1856 C C . GLU A 1 125 ? 50.27135 2.72032 10.18237 1.000 31.47064 204 GLU A C 1
ATOM 1857 O O . GLU A 1 125 ? 51.18260 3.37519 9.66781 1.000 25.41990 204 GLU A O 1
ATOM 1869 N N . THR A 1 126 ? 49.01835 3.15156 10.27281 1.000 28.41344 205 THR A N 1
ATOM 1870 C CA . THR A 1 126 ? 48.62979 4.46946 9.80449 1.000 28.60127 205 THR A CA 1
ATOM 1871 C C . THR A 1 126 ? 47.58460 5.04743 10.74376 1.000 27.53734 205 THR A C 1
ATOM 1872 O O . THR A 1 126 ? 46.94322 4.33572 11.51980 1.000 28.73226 205 THR A O 1
ATOM 1883 N N . SER A 1 127 ? 47.40885 6.35515 10.64169 1.000 29.68150 206 SER A N 1
ATOM 1884 C CA . SER A 1 127 ? 46.45173 7.07373 11.46020 1.000 32.32202 206 SER A CA 1
ATOM 1885 C C . SER A 1 127 ? 45.83627 8.17411 10.61799 1.000 34.90052 206 SER A C 1
ATOM 1886 O O . SER A 1 127 ? 46.47506 8.72002 9.71375 1.000 34.86584 206 SER A O 1
ATOM 1894 N N . TYR A 1 128 ? 44.57922 8.48445 10.91873 1.000 31.30534 207 TYR A N 1
ATOM 1895 C CA . TYR A 1 128 ? 43.86564 9.57007 10.26340 1.000 33.01929 207 TYR A CA 1
ATOM 1896 C C . TYR A 1 128 ? 42.98188 10.24563 11.30067 1.000 28.85026 207 TYR A C 1
ATOM 1897 O O . TYR A 1 128 ? 42.25007 9.56768 12.02944 1.000 32.01876 207 TYR A O 1
ATOM 1915 N N . SER A 1 129 ? 43.06999 11.57316 11.38072 1.000 26.36027 208 SER A N 1
ATOM 1916 C CA . SER A 1 129 ? 42.17863 12.37685 12.21011 1.000 29.24189 208 SER A CA 1
ATOM 1917 C C . SER A 1 129 ? 41.39551 13.32497 11.31411 1.000 30.72358 208 SER A C 1
ATOM 1918 O O . SER A 1 129 ? 41.96640 13.96251 10.42173 1.000 27.68360 208 SER A O 1
ATOM 1926 N N . GLY A 1 130 ? 40.09845 13.41761 11.55757 1.000 29.75832 209 GLY A N 1
ATOM 1927 C CA . GLY A 1 130 ? 39.26413 14.22808 10.70065 1.000 27.93523 209 GLY A CA 1
ATOM 1928 C C . GLY A 1 130 ? 37.87688 14.36375 11.27269 1.000 25.19760 209 GLY A C 1
ATOM 1929 O O . GLY A 1 130 ? 37.61797 14.01430 12.42535 1.000 24.13032 209 GLY A O 1
ATOM 1933 N N . VAL A 1 131 ? 36.98644 14.88018 10.43703 1.000 26.22086 210 VAL A N 1
ATOM 1934 C CA . VAL A 1 131 ? 35.59255 15.10803 10.78659 1.000 28.53090 210 VAL A CA 1
ATOM 1935 C C . VAL A 1 131 ? 34.76297 14.51792 9.65932 1.000 31.92521 210 VAL A C 1
ATOM 1936 O O . VAL A 1 131 ? 34.99861 14.82335 8.48653 1.000 31.30051 210 VAL A O 1
ATOM 1949 N N . ILE A 1 132 ? 33.84075 13.63238 10.00701 1.000 28.42724 211 ILE A N 1
ATOM 1950 C CA . ILE A 1 132 ? 33.00481 12.94602 9.02843 1.000 31.22723 211 ILE A CA 1
ATOM 1951 C C . ILE A 1 132 ? 31.55948 13.01018 9.49302 1.000 31.13225 211 ILE A C 1
ATOM 1952 O O . ILE A 1 132 ? 31.27418 12.89139 10.68849 1.000 27.37815 211 ILE A O 1
ATOM 1968 N N . LEU A 1 133 ? 30.64671 13.20706 8.54774 1.000 31.05627 212 LEU A N 1
ATOM 1969 C CA . LEU A 1 133 ? 29.22091 13.25510 8.82795 1.000 27.54556 212 LEU A CA 1
ATOM 1970 C C . LEU A 1 133 ? 28.55575 11.97125 8.34555 1.000 26.77919 212 LEU A C 1
ATOM 1971 O O . LEU A 1 133 ? 29.10087 11.25996 7.49729 1.000 25.45510 212 LEU A O 1
ATOM 1987 N N . PRO A 1 134 ? 27.38059 11.63898 8.88403 1.000 25.72192 213 PRO A N 1
ATOM 1988 C CA . PRO A 1 134 ? 26.68955 10.42066 8.43549 1.000 26.15157 213 PRO A CA 1
ATOM 1989 C C . PRO A 1 134 ? 26.36414 10.48638 6.95461 1.000 25.74822 213 PRO A C 1
ATOM 1990 O O . PRO A 1 134 ? 25.76504 11.44827 6.47161 1.000 28.23265 213 PRO A O 1
ATOM 2001 N N . SER A 1 135 ? 26.74818 9.44258 6.23989 1.000 23.62105 214 SER A N 1
ATOM 2002 C CA . SER A 1 135 ? 26.49218 9.36354 4.80924 1.000 28.62514 214 SER A CA 1
ATOM 2003 C C . SER A 1 135 ? 26.87797 7.97771 4.31325 1.000 30.38635 214 SER A C 1
ATOM 2004 O O . SER A 1 135 ? 27.84861 7.39385 4.80789 1.000 31.14602 214 SER A O 1
ATOM 2012 N N . PRO A 1 136 ? 26.16234 7.42068 3.33043 1.000 30.12692 215 PRO A N 1
ATOM 2013 C CA . PRO A 1 136 ? 26.61416 6.15321 2.73384 1.000 35.62443 215 PRO A CA 1
ATOM 2014 C C . PRO A 1 136 ? 27.84869 6.30677 1.86168 1.000 31.54485 215 PRO A C 1
ATOM 2015 O O . PRO A 1 136 ? 28.45614 5.29163 1.49859 1.000 32.88646 215 PRO A O 1
ATOM 2026 N N . GLU A 1 137 ? 28.23717 7.53487 1.52132 1.000 32.01514 216 GLU A N 1
ATOM 2027 C CA . GLU A 1 137 ? 29.42496 7.74397 0.70626 1.000 34.33509 216 GLU A CA 1
ATOM 2028 C C . GLU A 1 137 ? 30.67351 7.42213 1.51515 1.000 30.31312 216 GLU A C 1
ATOM 2029 O O . GLU A 1 137 ? 30.78412 7.78289 2.69135 1.000 29.64094 216 GLU A O 1
ATOM 2041 N N . TRP A 1 138 ? 31.61108 6.73029 0.88029 1.000 28.87061 217 TRP A N 1
ATOM 2042 C CA . TRP A 1 138 ? 32.85698 6.35901 1.52352 1.000 28.61353 217 TRP A CA 1
ATOM 2043 C C . TRP A 1 138 ? 33.90660 7.44417 1.32505 1.000 27.57351 217 TRP A C 1
ATOM 2044 O O . TRP A 1 138 ? 33.95604 8.11120 0.28665 1.000 26.99229 217 TRP A O 1
ATOM 2065 N N . LYS A 1 139 ? 34.75882 7.60143 2.32901 1.000 26.11162 218 LYS A N 1
ATOM 2066 C CA . LYS A 1 139 ? 35.97018 8.40408 2.20767 1.000 27.51895 218 LYS A CA 1
ATOM 2067 C C . LYS A 1 139 ? 37.13512 7.44040 2.02080 1.000 30.83622 218 LYS A C 1
ATOM 2068 O O . LYS A 1 139 ? 37.44080 6.64525 2.91517 1.000 26.88282 218 LYS A O 1
ATOM 2087 N N . THR A 1 140 ? 37.77373 7.49284 0.85776 1.000 26.42853 219 THR A N 1
ATOM 2088 C CA . THR A 1 140 ? 38.89296 6.61349 0.55380 1.000 28.32643 219 THR A CA 1
ATOM 2089 C C . THR A 1 140 ? 40.18300 7.23878 1.07821 1.000 32.19524 219 THR A C 1
ATOM 2090 O O . THR A 1 140 ? 40.44238 8.42652 0.85890 1.000 29.09131 219 THR A O 1
ATOM 2101 N N . LEU A 1 141 ? 40.95617 6.44439 1.80437 1.000 27.19445 220 LEU A N 1
ATOM 2102 C CA . LEU A 1 141 ? 42.22911 6.86831 2.36363 1.000 28.92341 220 LEU A CA 1
ATOM 2103 C C . LEU A 1 141 ? 43.31953 5.92529 1.87843 1.000 32.43528 220 LEU A C 1
ATOM 2104 O O . LEU A 1 141 ? 43.09003 4.72834 1.68976 1.000 25.95293 220 LEU A O 1
ATOM 2120 N N . ASP A 1 142 ? 44.51486 6.47168 1.68349 1.000 34.09711 221 ASP A N 1
ATOM 2121 C CA . ASP A 1 142 ? 45.61380 5.70985 1.10488 1.000 32.85474 221 ASP A CA 1
ATOM 2122 C C . ASP A 1 142 ? 46.89185 6.06050 1.84310 1.000 36.13631 221 ASP A C 1
ATOM 2123 O O . ASP A 1 142 ? 47.29658 7.22745 1.87452 1.000 39.54220 221 ASP A O 1
ATOM 2132 N N . HIS A 1 143 ? 47.52527 5.04375 2.41883 1.000 34.60456 222 HIS A N 1
ATOM 2133 C CA . HIS A 1 143 ? 48.73504 5.19466 3.21961 1.000 32.39677 222 HIS A CA 1
ATOM 2134 C C . HIS A 1 143 ? 49.86614 4.47262 2.50415 1.000 34.73556 222 HIS A C 1
ATOM 2135 O O . HIS A 1 143 ? 49.82418 3.24727 2.35016 1.000 31.60373 222 HIS A O 1
ATOM 2149 N N . ILE A 1 144 ? 50.84240 5.23727 2.02089 1.000 36.01636 223 ILE A N 1
ATOM 2150 C CA . ILE A 1 144 ? 52.05129 4.68553 1.40835 1.000 37.83574 223 ILE A CA 1
ATOM 2151 C C . ILE A 1 144 ? 53.12483 4.71201 2.49460 1.000 34.59013 223 ILE A C 1
ATOM 2152 O O . ILE A 1 144 ? 53.83560 5.70305 2.67631 1.000 36.38373 223 ILE A O 1
ATOM 2168 N N . GLY A 1 145 ? 53.22069 3.61811 3.25233 1.000 34.49191 224 GLY A N 1
ATOM 2169 C CA . GLY A 1 145 ? 54.16300 3.52489 4.34562 1.000 37.38384 224 GLY A CA 1
ATOM 2170 C C . GLY A 1 145 ? 55.53636 3.04131 3.90963 1.000 35.66243 224 GLY A C 1
ATOM 2171 O O . GLY A 1 145 ? 55.78679 2.73770 2.74481 1.000 33.69533 224 GLY A O 1
ATOM 2175 N N . ARG A 1 146 ? 56.44254 2.96422 4.89183 1.000 34.20458 225 ARG A N 1
ATOM 2176 C CA . ARG A 1 146 ? 57.79843 2.49729 4.62177 1.000 41.61483 225 ARG A CA 1
ATOM 2177 C C . ARG A 1 146 ? 57.80480 1.04798 4.14843 1.000 41.20920 225 ARG A C 1
ATOM 2178 O O . ARG A 1 146 ? 58.63040 0.66378 3.31027 1.000 35.80713 225 ARG A O 1
ATOM 2199 N N . ASN A 1 147 ? 56.90817 0.22264 4.69600 1.000 32.29524 226 ASN A N 1
ATOM 2200 C CA . ASN A 1 147 ? 56.88151 -1.20670 4.41480 1.000 27.08222 226 ASN A CA 1
ATOM 2201 C C . ASN A 1 147 ? 55.73138 -1.61795 3.50065 1.000 35.04617 226 ASN A C 1
ATOM 2202 O O . ASN A 1 147 ? 55.94873 -2.36674 2.54420 1.000 31.75271 226 ASN A O 1
ATOM 2213 N N . ALA A 1 148 ? 54.50863 -1.19813 3.79766 1.000 32.64016 227 ALA A N 1
ATOM 2214 C CA . ALA A 1 148 ? 53.36249 -1.59551 2.99670 1.000 31.41121 227 ALA A CA 1
ATOM 2215 C C . ALA A 1 148 ? 52.52335 -0.37798 2.63995 1.000 31.27408 227 ALA A C 1
ATOM 2216 O O . ALA A 1 148 ? 52.54980 0.65050 3.32017 1.000 30.84501 227 ALA A O 1
ATOM 2223 N N . ARG A 1 149 ? 51.78166 -0.51085 1.54733 1.000 32.53693 228 ARG A N 1
ATOM 2224 C CA . ARG A 1 149 ? 50.76146 0.45505 1.16076 1.000 31.75736 228 ARG A CA 1
ATOM 2225 C C . ARG A 1 149 ? 49.39699 -0.12429 1.50967 1.000 32.67060 228 ARG A C 1
ATOM 2226 O O . ARG A 1 149 ? 49.06179 -1.23009 1.07622 1.000 28.23937 228 ARG A O 1
ATOM 2247 N N . ILE A 1 150 ? 48.61648 0.62232 2.28590 1.000 31.80242 229 ILE A N 1
ATOM 2248 C CA . ILE A 1 150 ? 47.27097 0.21962 2.67210 1.000 26.84556 229 ILE A CA 1
ATOM 2249 C C . ILE A 1 150 ? 46.30156 1.24837 2.09860 1.000 31.40948 229 ILE A C 1
ATOM 2250 O O . ILE A 1 150 ? 46.42951 2.44895 2.36284 1.000 30.28043 229 ILE A O 1
ATOM 2266 N N . THR A 1 151 ? 45.36208 0.77312 1.28845 1.000 31.75751 230 THR A N 1
ATOM 2267 C CA . THR A 1 151 ? 44.23013 1.56678 0.82698 1.000 31.46604 230 THR A CA 1
ATOM 2268 C C . THR A 1 151 ? 42.98043 1.07021 1.54251 1.000 25.74675 230 THR A C 1
ATOM 2269 O O . THR A 1 151 ? 42.69095 -0.13094 1.52910 1.000 24.98201 230 THR A O 1
ATOM 2280 N N . TYR A 1 152 ? 42.23171 1.99297 2.14544 1.000 27.40070 231 TYR A N 1
ATOM 2281 C CA . TYR A 1 152 ? 41.04183 1.63316 2.90325 1.000 23.74136 231 TYR A CA 1
ATOM 2282 C C . TYR A 1 152 ? 40.02730 2.76455 2.79835 1.000 25.21743 231 TYR A C 1
ATOM 2283 O O . TYR A 1 152 ? 40.31061 3.82758 2.24410 1.000 24.88880 231 TYR A O 1
ATOM 2301 N N . ARG A 1 153 ? 38.82794 2.52634 3.32632 1.000 25.63916 232 ARG A N 1
ATOM 2302 C CA . ARG A 1 153 ? 37.78501 3.53730 3.24033 1.000 24.79385 232 ARG A CA 1
ATOM 2303 C C . ARG A 1 153 ? 36.92268 3.50375 4.49006 1.000 24.57952 232 ARG A C 1
ATOM 2304 O O . ARG A 1 153 ? 36.76638 2.45941 5.12859 1.000 24.46603 232 ARG A O 1
ATOM 2325 N N . VAL A 1 154 ? 36.36146 4.66014 4.82973 1.000 21.13291 233 VAL A N 1
ATOM 2326 C CA . VAL A 1 154 ? 35.59708 4.81067 6.05966 1.000 25.32337 233 VAL A CA 1
ATOM 2327 C C . VAL A 1 154 ? 34.31481 5.57194 5.78244 1.000 25.59122 233 VAL A C 1
ATOM 2328 O O . VAL A 1 154 ? 34.21675 6.35355 4.83073 1.000 20.83318 233 VAL A O 1
ATOM 2341 N N . ARG A 1 155 ? 33.30845 5.29721 6.60394 1.000 25.05272 234 ARG A N 1
ATOM 2342 C CA . ARG A 1 155 ? 32.07445 6.05671 6.57495 1.000 24.65140 234 ARG A CA 1
ATOM 2343 C C . ARG A 1 155 ? 31.37611 5.87801 7.91470 1.000 25.78132 234 ARG A C 1
ATOM 2344 O O . ARG A 1 155 ? 31.71288 4.99101 8.70463 1.000 24.05198 234 ARG A O 1
ATOM 2365 N N . VAL A 1 156 ? 30.39901 6.73933 8.15236 1.000 22.82003 235 VAL A N 1
ATOM 2366 C CA . VAL A 1 156 ? 29.52073 6.65313 9.31076 1.000 23.72668 235 VAL A CA 1
ATOM 2367 C C . VAL A 1 156 ? 28.09231 6.60114 8.79839 1.000 24.77342 235 VAL A C 1
ATOM 2368 O O . VAL A 1 156 ? 27.72384 7.35697 7.88958 1.000 23.02526 235 VAL A O 1
ATOM 2381 N N . GLN A 1 157 ? 27.29324 5.71058 9.36891 1.000 27.35760 236 GLN A N 1
ATOM 2382 C CA . GLN A 1 157 ? 25.89319 5.56027 9.00756 1.000 26.16151 236 GLN A CA 1
ATOM 2383 C C . GLN A 1 157 ? 25.07365 5.49634 10.28668 1.000 28.80207 236 GLN A C 1
ATOM 2384 O O . GLN A 1 157 ? 25.48999 4.87056 11.26495 1.000 21.72341 236 GLN A O 1
ATOM 2398 N N . CYS A 1 158 ? 23.93698 6.19176 10.29155 1.000 25.99152 237 CYS A N 1
ATOM 2399 C CA . CYS A 1 158 ? 22.99355 6.09249 11.39686 1.000 26.63129 237 CYS A CA 1
ATOM 2400 C C . CYS A 1 158 ? 22.34672 4.70991 11.42828 1.000 26.14380 237 CYS A C 1
ATOM 2401 O O . CYS A 1 158 ? 22.22263 4.03083 10.40450 1.000 26.19493 237 CYS A O 1
ATOM 2408 N N . ALA A 1 159 ? 21.93381 4.29546 12.62207 1.000 25.24600 238 ALA A N 1
ATOM 2409 C CA . ALA A 1 159 ? 21.11033 3.10408 12.72992 1.000 27.09405 238 ALA A CA 1
ATOM 2410 C C . ALA A 1 159 ? 19.79611 3.33318 11.99204 1.000 30.47704 238 ALA A C 1
ATOM 2411 O O . ALA A 1 159 ? 19.35384 4.46857 11.80308 1.000 27.77198 238 ALA A O 1
ATOM 2418 N N . VAL A 1 160 ? 19.15167 2.23038 11.59196 1.000 29.73239 239 VAL A N 1
ATOM 2419 C CA . VAL A 1 160 ? 17.90039 2.33749 10.85548 1.000 34.95859 239 VAL A CA 1
ATOM 2420 C C . VAL A 1 160 ? 16.87987 3.12125 11.67215 1.000 28.53718 239 VAL A C 1
ATOM 2421 O O . VAL A 1 160 ? 16.77882 2.96839 12.89657 1.000 30.81364 239 VAL A O 1
ATOM 2434 N N . THR A 1 161 ? 16.12362 3.97646 10.98460 1.000 28.11532 240 THR A N 1
ATOM 2435 C CA . THR A 1 161 ? 15.082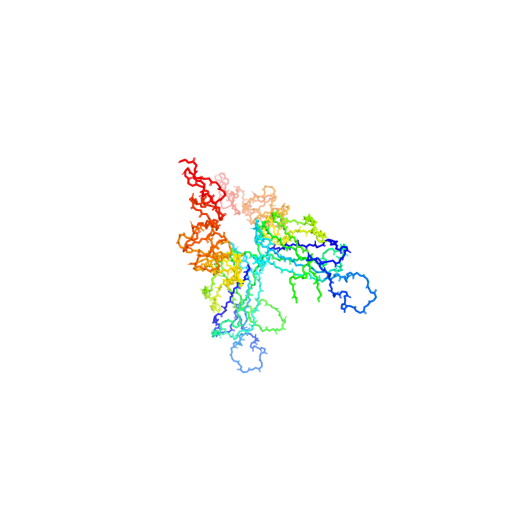19 4.85322 11.51831 1.000 29.47905 240 THR A CA 1
ATOM 2436 C C . THR A 1 161 ? 15.67509 6.06488 12.23341 1.000 29.07342 240 THR A C 1
ATOM 2437 O O . THR A 1 161 ? 14.93997 6.77347 12.93236 1.000 25.67563 240 THR A O 1
ATOM 2448 N N . TYR A 1 162 ? 16.96401 6.34820 12.06627 1.000 28.39586 241 TYR A N 1
ATOM 2449 C CA . TYR A 1 162 ? 17.58739 7.51451 12.68470 1.000 27.43564 241 TYR A CA 1
ATOM 2450 C C . TYR A 1 162 ? 18.31716 8.32636 11.62610 1.000 25.90581 241 TYR A C 1
ATOM 2451 O O . TYR A 1 162 ? 18.85812 7.78322 10.65849 1.000 22.59590 241 TYR A O 1
ATOM 2469 N N . TYR A 1 163 ? 18.28667 9.64854 11.81415 1.000 25.81723 242 TYR A N 1
ATOM 2470 C CA . TYR A 1 163 ? 18.67784 10.63229 10.81123 1.000 28.10779 242 TYR A CA 1
ATOM 2471 C C . TYR A 1 163 ? 19.35932 11.80299 11.51793 1.000 27.48088 242 TYR A C 1
ATOM 2472 O O . TYR A 1 163 ? 19.50792 11.79730 12.74434 1.000 21.85826 242 TYR A O 1
ATOM 2490 N N . ASN A 1 164 ? 19.73389 12.84123 10.74098 1.000 28.44720 243 ASN A N 1
ATOM 2491 C CA . ASN A 1 164 ? 20.34198 14.07463 11.28473 1.000 25.74384 243 ASN A CA 1
ATOM 2492 C C . ASN A 1 164 ? 21.84297 13.83081 11.45217 1.000 29.13152 243 ASN A C 1
ATOM 2493 O O . ASN A 1 164 ? 22.29271 12.67977 11.50536 1.000 26.45611 243 ASN A O 1
ATOM 2504 N N . THR A 1 165 ? 22.62464 14.91215 11.54903 1.000 26.05115 244 THR A N 1
ATOM 2505 C CA . THR A 1 165 ? 24.07016 14.78590 11.69699 1.000 26.79444 244 THR A CA 1
ATOM 2506 C C . THR A 1 165 ? 24.44094 14.05950 12.98189 1.000 27.77108 244 THR A C 1
ATOM 2507 O O . THR A 1 165 ? 25.55327 13.53459 13.09373 1.000 27.27866 244 THR A O 1
ATOM 2518 N N . THR A 1 166 ? 23.51403 14.00272 13.93471 1.000 26.65682 245 THR A N 1
ATOM 2519 C CA . THR A 1 166 ? 23.74989 13.37199 15.21744 1.000 27.24881 245 THR A CA 1
ATOM 2520 C C . THR A 1 166 ? 23.28205 11.93057 15.25191 1.000 24.10548 245 THR A C 1
ATOM 2521 O O . THR A 1 166 ? 23.59389 11.21324 16.21017 1.000 23.48762 245 THR A O 1
ATOM 2532 N N . CYS A 1 167 ? 22.59058 11.47764 14.21140 1.000 24.31323 246 CYS A N 1
ATOM 2533 C CA . CYS A 1 167 ? 22.01868 10.13919 14.17844 1.000 26.93225 246 CYS A CA 1
ATOM 2534 C C . CYS A 1 167 ? 21.09006 9.90147 15.36866 1.000 25.86305 246 CYS A C 1
ATOM 2535 O O . CYS A 1 167 ? 20.98658 8.77350 15.86432 1.000 25.13943 246 CYS A O 1
ATOM 2542 N N . THR A 1 168 ? 20.40618 10.94119 15.84355 1.000 25.57481 247 THR A N 1
ATOM 2543 C CA . THR A 1 168 ? 19.46308 10.79110 16.95002 1.000 29.33653 247 THR A CA 1
ATOM 2544 C C . THR A 1 168 ? 18.04557 11.25717 16.62067 1.000 29.66620 247 THR A C 1
ATOM 2545 O O . THR A 1 168 ? 17.19982 11.28490 17.52208 1.000 30.79895 247 THR A O 1
ATOM 2556 N N . THR A 1 169 ? 17.76108 11.64796 15.37894 1.000 28.39909 248 THR A N 1
ATOM 2557 C CA . THR A 1 169 ? 16.41382 12.06026 14.99732 1.000 27.70332 248 THR A CA 1
ATOM 2558 C C . THR A 1 169 ? 15.66975 10.84332 14.45544 1.000 29.87589 248 THR A C 1
ATOM 2559 O O . THR A 1 169 ? 16.07836 10.26122 13.44472 1.000 27.95573 248 THR A O 1
ATOM 2570 N N . PHE A 1 170 ? 14.59113 10.45860 15.13250 1.000 25.35114 249 PHE A N 1
ATOM 2571 C CA . PHE A 1 170 ? 13.82914 9.27227 14.76716 1.000 27.09186 249 PHE A CA 1
ATOM 2572 C C . PHE A 1 170 ? 12.75615 9.58942 13.73650 1.000 26.43626 249 PHE A C 1
ATOM 2573 O O . PHE A 1 170 ? 12.03720 10.58769 13.85077 1.000 27.22497 249 PHE A O 1
ATOM 2590 N N . CYS A 1 171 ? 12.64289 8.72809 12.73132 1.000 25.50970 250 CYS A N 1
ATOM 2591 C CA . CYS A 1 171 ? 11.54526 8.83813 11.78337 1.000 32.87998 250 CYS A CA 1
ATOM 2592 C C . CYS A 1 171 ? 11.31595 7.47516 11.14851 1.000 31.76896 250 CYS A C 1
ATOM 2593 O O . CYS A 1 171 ? 12.26722 6.77407 10.79780 1.000 25.62404 250 CYS A O 1
ATOM 2600 N N . ARG A 1 172 ? 10.05454 7.10979 11.02381 1.000 28.52312 251 ARG A N 1
ATOM 2601 C CA . ARG A 1 172 ? 9.64018 5.87154 10.37235 1.000 29.19998 251 ARG A CA 1
ATOM 2602 C C . ARG A 1 172 ? 8.45554 6.21691 9.48197 1.000 32.70528 251 ARG A C 1
ATOM 2603 O O . ARG A 1 172 ? 7.40958 6.64461 9.98738 1.000 30.27314 251 ARG A O 1
ATOM 2624 N N . PRO A 1 173 ? 8.57480 6.07263 8.16216 1.000 32.39062 252 PRO A N 1
ATOM 2625 C CA . PRO A 1 173 ? 7.47982 6.49822 7.27828 1.000 34.56106 252 PRO A CA 1
ATOM 2626 C C . PRO A 1 173 ? 6.21569 5.68478 7.51189 1.000 33.17845 252 PRO A C 1
ATOM 2627 O O . PRO A 1 173 ? 6.26237 4.51964 7.91378 1.000 31.00354 252 PRO A O 1
ATOM 2638 N N . ARG A 1 174 ? 5.07141 6.31692 7.25329 1.000 32.20552 253 ARG A N 1
ATOM 2639 C CA . ARG A 1 174 ? 3.76821 5.74829 7.56461 1.000 33.20355 253 ARG A CA 1
ATOM 2640 C C . ARG A 1 174 ? 2.77971 6.08772 6.45992 1.000 32.57034 253 ARG A C 1
ATOM 2641 O O . ARG A 1 174 ? 2.84926 7.16188 5.85943 1.000 30.40851 253 ARG A O 1
ATOM 2662 N N . ASP A 1 175 ? 1.84150 5.16531 6.20555 1.000 38.02789 254 ASP A N 1
ATOM 2663 C CA . ASP A 1 175 ? 0.79347 5.37667 5.20401 1.000 38.95833 254 ASP A CA 1
ATOM 2664 C C . ASP A 1 175 ? -0.44864 4.58004 5.61008 1.000 41.75857 254 ASP A C 1
ATOM 2665 O O . ASP A 1 175 ? -0.86227 3.61559 4.96609 1.000 38.42977 254 ASP A O 1
ATOM 2674 N N . ASP A 1 176 ? -1.08822 5.01547 6.69023 1.000 44.56634 255 ASP A N 1
ATOM 2675 C CA . ASP A 1 176 ? -2.27049 4.34923 7.21631 1.000 51.36551 255 ASP A CA 1
ATOM 2676 C C . ASP A 1 176 ? -3.10262 5.38909 7.95830 1.000 49.95086 255 ASP A C 1
ATOM 2677 O O . ASP A 1 176 ? -2.86451 6.59452 7.84099 1.000 42.91674 255 ASP A O 1
ATOM 2686 N N . GLN A 1 177 ? -4.07143 4.91834 8.74785 1.000 55.81355 256 GLN A N 1
ATOM 2687 C CA . GLN A 1 177 ? -5.01373 5.83366 9.38527 1.000 60.11214 256 GLN A CA 1
ATOM 2688 C C . GLN A 1 177 ? -4.32094 6.78473 10.35404 1.000 53.85002 256 GLN A C 1
ATOM 2689 O O . GLN A 1 177 ? -4.81509 7.89372 10.58775 1.000 53.43777 256 GLN A O 1
ATOM 2703 N N . PHE A 1 178 ? -3.18833 6.37608 10.92951 1.000 51.22558 257 PHE A N 1
ATOM 2704 C CA . PHE A 1 178 ? -2.53090 7.16693 11.95992 1.000 52.20332 257 PHE A CA 1
ATOM 2705 C C . PHE A 1 178 ? -1.53568 8.17747 11.40596 1.000 43.96791 257 PHE A C 1
ATOM 2706 O O . PHE A 1 178 ? -1.06617 9.03616 12.16121 1.000 44.71145 257 PHE A O 1
ATOM 2723 N N . GLY A 1 179 ? -1.19947 8.09757 10.12076 1.000 39.46726 258 GLY A N 1
ATOM 2724 C CA . GLY A 1 179 ? -0.31790 9.07278 9.51237 1.000 37.65787 258 GLY A CA 1
ATOM 2725 C C . GLY A 1 179 ? -0.00024 8.76168 8.06512 1.000 31.66594 258 GLY A C 1
ATOM 2726 O O . GLY A 1 179 ? -0.06482 7.60377 7.64484 1.000 34.54271 258 GLY A O 1
ATOM 2730 N N . HIS A 1 180 ? 0.32452 9.79268 7.28542 1.000 28.95605 259 HIS A N 1
ATOM 2731 C CA . HIS A 1 180 ? 0.69332 9.63702 5.87484 1.000 27.48002 259 HIS A CA 1
ATOM 2732 C C . HIS A 1 180 ? 1.90352 10.53601 5.61693 1.000 28.08642 259 HIS A C 1
ATOM 2733 O O . HIS A 1 180 ? 1.75312 11.71055 5.27207 1.000 26.55223 259 HIS A O 1
ATOM 2747 N N . TYR A 1 181 ? 3.10053 9.97646 5.76356 1.000 30.51874 260 TYR A N 1
ATOM 2748 C CA . TYR A 1 181 ? 4.28539 10.80603 5.61890 1.000 28.06640 260 TYR A CA 1
ATOM 2749 C C . TYR A 1 181 ? 5.50258 9.96460 5.28717 1.000 31.18004 260 TYR A C 1
ATOM 2750 O O . TYR A 1 181 ? 5.61662 8.81112 5.70651 1.000 27.46035 260 TYR A O 1
ATOM 2768 N N . ALA A 1 182 ? 6.41328 10.57538 4.53744 1.000 31.30813 261 ALA A N 1
ATOM 2769 C CA . ALA A 1 182 ? 7.74792 10.05862 4.30333 1.000 31.14888 261 ALA A CA 1
ATOM 2770 C C . ALA A 1 182 ? 8.70456 10.71424 5.29288 1.000 31.91888 261 ALA A C 1
ATOM 2771 O O . ALA A 1 182 ? 8.33389 11.61507 6.05007 1.000 28.33823 261 ALA A O 1
ATOM 2778 N N . CYS A 1 183 ? 9.95418 10.26707 5.27598 1.000 30.10330 262 CYS A N 1
ATOM 2779 C CA . CYS A 1 183 ? 10.99782 10.79274 6.14577 1.000 30.04738 262 CYS A CA 1
ATOM 2780 C C . CYS A 1 183 ? 11.97865 11.60521 5.31237 1.000 34.34927 262 CYS A C 1
ATOM 2781 O O . CYS A 1 183 ? 12.47938 11.12595 4.29034 1.000 32.41229 262 CYS A O 1
ATOM 2788 N N . GLY A 1 184 ? 12.24039 12.83172 5.74553 1.000 30.82488 263 GLY A N 1
ATOM 2789 C CA . GLY A 1 184 ? 13.17963 13.69695 5.06814 1.000 33.32485 263 GLY A CA 1
ATOM 2790 C C . GLY A 1 184 ? 14.60334 13.24364 5.27865 1.000 33.51422 263 GLY A C 1
ATOM 2791 O O . GLY A 1 184 ? 14.88994 12.21150 5.90381 1.000 32.28310 263 GLY A O 1
ATOM 2795 N N . SER A 1 185 ? 15.54173 14.05178 4.77279 1.000 38.11023 264 SER A N 1
ATOM 2796 C CA . SER A 1 185 ? 16.94355 13.69598 4.86990 1.000 38.59482 264 SER A CA 1
ATOM 2797 C C . SER A 1 185 ? 17.49621 13.82324 6.28023 1.000 35.51890 264 SER A C 1
ATOM 2798 O O . SER A 1 185 ? 18.45627 13.12231 6.62175 1.000 33.57939 264 SER A O 1
ATOM 2806 N N . GLU A 1 186 ? 16.85694 14.62161 7.12866 1.000 32.35323 265 GLU A N 1
ATOM 2807 C CA . GLU A 1 186 ? 17.23675 14.73474 8.52787 1.000 34.16948 265 GLU A CA 1
ATOM 2808 C C . GLU A 1 186 ? 16.18498 14.16213 9.46557 1.000 28.29322 265 GLU A C 1
ATOM 2809 O O . GLU A 1 186 ? 16.19182 14.46966 10.66180 1.000 31.62073 265 GLU A O 1
ATOM 2821 N N . GLY A 1 187 ? 15.27040 13.34977 8.94514 1.000 29.71775 266 GLY A N 1
ATOM 2822 C CA . GLY A 1 187 ? 14.24045 12.75484 9.76625 1.000 30.61292 266 GLY A CA 1
ATOM 2823 C C . GLY A 1 187 ? 12.98116 13.56648 9.93248 1.000 31.51230 266 GLY A C 1
ATOM 2824 O O . GLY A 1 187 ? 12.19378 13.27532 10.84094 1.000 28.29799 266 GLY A O 1
ATOM 2828 N N . GLN A 1 188 ? 12.75289 14.56704 9.08258 1.000 32.77390 267 GLN A N 1
ATOM 2829 C CA . GLN A 1 188 ? 11.52744 15.34302 9.13590 1.000 30.24187 267 GLN A CA 1
ATOM 2830 C C . GLN A 1 188 ? 10.36503 14.54088 8.56726 1.000 29.85054 267 GLN A C 1
ATOM 2831 O O . GLN A 1 188 ? 10.51488 13.83662 7.56474 1.000 28.74950 267 GLN A O 1
ATOM 2845 N N . LYS A 1 189 ? 9.20484 14.65061 9.21090 1.000 29.13575 268 LYS A N 1
ATOM 2846 C CA . LYS A 1 189 ? 7.98111 14.09013 8.64852 1.000 29.60449 268 LYS A CA 1
ATOM 2847 C C . LYS A 1 189 ? 7.58305 14.91325 7.42964 1.000 28.88524 268 LYS A C 1
ATOM 2848 O O . LYS A 1 189 ? 7.31015 16.11433 7.54378 1.000 30.27811 268 LYS A O 1
ATOM 2867 N N . LEU A 1 190 ? 7.57063 14.28432 6.26660 1.000 31.26357 269 LEU A N 1
ATOM 2868 C CA . LEU A 1 190 ? 7.19556 14.93721 5.01461 1.000 29.79450 269 LEU A CA 1
ATOM 2869 C C . LEU A 1 190 ? 5.80155 14.44053 4.64882 1.000 31.17024 269 LEU A C 1
ATOM 2870 O O . LEU A 1 190 ? 5.64819 13.32558 4.14187 1.000 27.02485 269 LEU A O 1
ATOM 2886 N N . CYS A 1 191 ? 4.78313 15.25079 4.92883 1.000 30.64799 270 CYS A N 1
ATOM 2887 C CA . CYS A 1 191 ? 3.41392 14.81300 4.69094 1.000 31.14965 270 CYS A CA 1
ATOM 2888 C C . CYS A 1 191 ? 3.23779 14.43679 3.22225 1.000 29.58719 270 CYS A C 1
ATOM 2889 O O . CYS A 1 191 ? 3.71531 15.13583 2.32480 1.000 33.45872 270 CYS A O 1
ATOM 2896 N N . LEU A 1 192 ? 2.57337 13.30899 2.97868 1.000 28.78583 271 LEU A N 1
ATOM 2897 C CA . LEU A 1 192 ? 2.18457 12.97054 1.61703 1.000 30.46682 271 LEU A CA 1
ATOM 2898 C C . LEU A 1 192 ? 1.16769 13.99514 1.12377 1.000 30.95411 271 LEU A C 1
ATOM 2899 O O . LEU A 1 192 ? 0.51686 14.69123 1.90859 1.000 32.21560 271 LEU A O 1
ATOM 2915 N N . ASN A 1 193 ? 1.05732 14.10681 -0.19751 1.000 31.00866 272 ASN A N 1
ATOM 2916 C CA . ASN A 1 193 ? 0.23526 15.15745 -0.78552 1.000 41.93476 272 ASN A CA 1
ATOM 2917 C C . ASN A 1 193 ? -1.19598 15.05820 -0.27652 1.000 33.59412 272 ASN A C 1
ATOM 2918 O O . ASN A 1 193 ? -1.81909 13.99274 -0.33532 1.000 36.59925 272 ASN A O 1
ATOM 2929 N N . GLY A 1 194 ? -1.71552 16.17781 0.22084 1.000 33.97161 273 GLY A N 1
ATOM 2930 C CA . GLY A 1 194 ? -3.06782 16.22605 0.73112 1.000 39.92558 273 GLY A CA 1
ATOM 2931 C C . GLY A 1 194 ? -3.22003 15.91699 2.20071 1.000 36.45866 273 GLY A C 1
ATOM 2932 O O . GLY A 1 194 ? -4.34800 15.68658 2.65287 1.000 33.20877 273 GLY A O 1
ATOM 2936 N N . TRP A 1 195 ? -2.13713 15.93488 2.96975 1.000 32.01462 274 TRP A N 1
ATOM 2937 C CA . TRP A 1 195 ? -2.19526 15.64656 4.39554 1.000 30.24298 274 TRP A CA 1
ATOM 2938 C C . TRP A 1 195 ? -1.44926 16.71848 5.17560 1.000 34.63159 274 TRP A C 1
ATOM 2939 O O . TRP A 1 195 ? -0.54967 17.38200 4.65244 1.000 35.21819 274 TRP A O 1
ATOM 2960 N N . GLN A 1 196 ? -1.85641 16.89317 6.43053 1.000 36.08462 275 GLN A N 1
ATOM 2961 C CA . GLN A 1 196 ? -1.26441 17.87578 7.32279 1.000 35.39402 275 GLN A CA 1
ATOM 2962 C C . GLN A 1 196 ? -1.43947 17.37569 8.75047 1.000 37.42511 275 GLN A C 1
ATOM 2963 O O . GLN A 1 196 ? -2.09462 16.36044 8.99657 1.000 32.39443 275 GLN A O 1
ATOM 2977 N N . GLY A 1 197 ? -0.85637 18.10601 9.69270 1.000 40.69607 276 GLY A N 1
ATOM 2978 C CA . GLY A 1 197 ? -0.94894 17.78685 11.10338 1.000 42.16425 276 GLY A CA 1
ATOM 2979 C C . GLY A 1 197 ? 0.38201 17.30739 11.65658 1.000 42.38620 276 GLY A C 1
ATOM 2980 O O . GLY A 1 197 ? 1.37838 17.18011 10.94247 1.000 44.35379 276 GLY A O 1
ATOM 2984 N N . VAL A 1 198 ? 0.37687 17.02300 12.96263 1.000 47.01425 277 VAL A N 1
ATOM 2985 C CA . VAL A 1 198 ? 1.61053 16.62005 13.63259 1.000 49.35717 277 VAL A CA 1
ATOM 2986 C C . VAL A 1 198 ? 2.09878 15.27967 13.09636 1.000 45.62788 277 VAL A C 1
ATOM 2987 O O . VAL A 1 198 ? 3.30198 15.07385 12.89963 1.000 44.31072 277 VAL A O 1
ATOM 3000 N N . ASN A 1 199 ? 1.17499 14.34761 12.85389 1.000 41.08624 278 ASN A N 1
ATOM 3001 C CA . ASN A 1 199 ? 1.50246 13.05506 12.26926 1.000 38.36191 278 ASN A CA 1
ATOM 3002 C C . ASN A 1 199 ? 0.97862 12.92961 10.84383 1.000 35.47576 278 ASN A C 1
ATOM 3003 O O . ASN A 1 199 ? 0.83312 11.81337 10.33685 1.000 35.50414 278 ASN A O 1
ATOM 3014 N N . CYS A 1 200 ? 0.69728 14.05501 10.18792 1.000 36.21161 279 CYS A N 1
ATOM 3015 C CA . CYS A 1 200 ? 0.15438 14.04666 8.83220 1.000 31.72220 279 CYS A CA 1
ATOM 3016 C C . CYS A 1 200 ? -1.06198 13.12977 8.75566 1.000 30.61293 279 CYS A C 1
ATOM 3017 O O . CYS A 1 200 ? -1.22945 12.35879 7.80777 1.000 26.43568 279 CYS A O 1
ATOM 3024 N N . GLU A 1 201 ? -1.90622 13.19669 9.78556 1.000 36.37634 280 GLU A N 1
ATOM 3025 C CA . GLU A 1 201 ? -3.09678 12.36609 9.88869 1.000 39.39506 280 GLU A CA 1
ATOM 3026 C C . GLU A 1 201 ? -4.36980 13.09777 9.47295 1.000 35.44847 280 GLU A C 1
ATOM 3027 O O . GLU A 1 201 ? -5.43382 12.47339 9.42368 1.000 36.66525 280 GLU A O 1
ATOM 3039 N N . GLU A 1 202 ? -4.28752 14.38740 9.14967 1.000 39.72705 281 GLU A N 1
ATOM 3040 C CA . GLU A 1 202 ? -5.45945 15.18641 8.81197 1.000 38.99696 281 GLU A CA 1
ATOM 3041 C C . GLU A 1 202 ? -5.52676 15.38103 7.30048 1.000 36.00038 281 GLU A C 1
ATOM 3042 O O . GLU A 1 202 ? -4.59828 15.93323 6.70085 1.000 31.42600 281 GLU A O 1
ATOM 3054 N N . ALA A 1 203 ? -6.62204 14.93928 6.69001 1.000 32.53842 282 ALA A N 1
ATOM 3055 C CA . ALA A 1 203 ? -6.81598 15.17986 5.26628 1.000 33.70272 282 ALA A CA 1
ATOM 3056 C C . ALA A 1 203 ? -7.08800 16.65867 5.01681 1.000 31.89536 282 ALA A C 1
ATOM 3057 O O . ALA A 1 203 ? -7.77604 17.32221 5.79889 1.000 32.74008 282 ALA A O 1
ATOM 3064 N N . ILE A 1 204 ? -6.52696 17.17968 3.92846 1.000 33.89802 283 ILE A N 1
ATOM 3065 C CA . ILE A 1 204 ? -6.76927 18.55463 3.49417 1.000 33.99253 283 ILE A CA 1
ATOM 3066 C C . ILE A 1 204 ? -8.00117 18.52406 2.59428 1.000 37.49866 283 ILE A C 1
ATOM 3067 O O . ILE A 1 204 ? -7.98164 17.93227 1.51222 1.000 33.18902 283 ILE A O 1
ATOM 3083 N N . CYS A 1 205 ? -9.08696 19.13643 3.05519 1.000 34.67667 284 CYS A N 1
ATOM 3084 C CA . CYS A 1 205 ? -10.36177 19.03311 2.36536 1.000 33.18146 284 CYS A CA 1
ATOM 3085 C C . CYS A 1 205 ? -10.40697 19.93619 1.13007 1.000 36.12968 284 CYS A C 1
ATOM 3086 O O . CYS A 1 205 ? -9.56118 20.81041 0.92350 1.000 33.12945 284 CYS A O 1
ATOM 3093 N N . LYS A 1 206 ? -11.42783 19.70283 0.30167 1.000 34.33043 285 LYS A N 1
ATOM 3094 C CA . LYS A 1 206 ? -11.67635 20.47544 -0.91084 1.000 35.42150 285 LYS A CA 1
ATOM 3095 C C . LYS A 1 206 ? -11.53201 21.97320 -0.68335 1.000 35.15091 285 LYS A C 1
ATOM 3096 O O . LYS A 1 206 ? -11.84292 22.47470 0.40098 1.000 30.03610 285 LYS A O 1
ATOM 3115 N N . ALA A 1 207 ? -11.05762 22.69740 -1.69928 1.000 35.00483 286 ALA A N 1
ATOM 3116 C CA . ALA A 1 207 ? -10.94891 24.14568 -1.59384 1.000 39.90375 286 ALA A CA 1
ATOM 3117 C C . ALA A 1 207 ? -12.33514 24.75837 -1.43982 1.000 35.61662 286 ALA A C 1
ATOM 3118 O O . ALA A 1 207 ? -13.23657 24.49905 -2.24453 1.000 40.77379 286 ALA A O 1
ATOM 3125 N N . GLY A 1 208 ? -12.50093 25.57908 -0.40686 1.000 37.18448 287 GLY A N 1
ATOM 3126 C CA . GLY A 1 208 ? -13.77727 26.17306 -0.10349 1.000 37.30920 287 GLY A CA 1
ATOM 3127 C C . GLY A 1 208 ? -14.63134 25.38561 0.86276 1.000 34.94139 287 GLY A C 1
ATOM 3128 O O . GLY A 1 208 ? -15.69077 25.87911 1.26988 1.000 35.81496 287 GLY A O 1
ATOM 3132 N N . CYS A 1 209 ? -14.22062 24.17540 1.23172 1.000 35.86057 288 CYS A N 1
ATOM 3133 C CA . CYS A 1 209 ? -14.99152 23.38505 2.18298 1.000 34.73670 288 CYS A CA 1
ATOM 3134 C C . CYS A 1 209 ? -15.06897 24.11548 3.51796 1.000 36.47145 288 CYS A C 1
ATOM 3135 O O . CYS A 1 209 ? -14.04369 24.49954 4.08960 1.000 35.30880 288 CYS A O 1
ATOM 3142 N N . ASP A 1 210 ? -16.28607 24.31220 4.01123 1.000 34.40851 289 ASP A N 1
ATOM 3143 C CA . ASP A 1 210 ? -16.51261 25.04997 5.24501 1.000 31.88416 289 ASP A CA 1
ATOM 3144 C C . ASP A 1 210 ? -15.68014 24.45701 6.38346 1.000 36.06890 289 ASP A C 1
ATOM 3145 O O . ASP A 1 210 ? -15.84001 23.26970 6.70223 1.000 30.84748 289 ASP A O 1
ATOM 3154 N N . PRO A 1 211 ? -14.81268 25.24549 7.03116 1.000 39.48304 290 PRO A N 1
ATOM 3155 C CA . PRO A 1 211 ? -13.93597 24.66817 8.06380 1.000 39.73149 290 PRO A CA 1
ATOM 3156 C C . PRO A 1 211 ? -14.67604 24.15240 9.28447 1.000 40.85467 290 PRO A C 1
ATOM 3157 O O . PRO A 1 211 ? -14.12940 23.30447 9.99986 1.000 39.80315 290 PRO A O 1
ATOM 3168 N N . VAL A 1 212 ? -15.88257 24.63885 9.55501 1.000 35.84977 291 VAL A N 1
ATOM 3169 C CA . VAL A 1 212 ? -16.63692 24.24878 10.74258 1.000 35.07923 291 VAL A CA 1
ATOM 3170 C C . VAL A 1 212 ? -17.63048 23.13468 10.43909 1.000 38.51491 291 VAL A C 1
ATOM 3171 O O . VAL A 1 212 ? -17.71556 22.15239 11.17806 1.000 35.03721 291 VAL A O 1
ATOM 3184 N N . HIS A 1 213 ? -18.38927 23.26269 9.35149 1.000 35.16206 292 HIS A N 1
ATOM 3185 C CA . HIS A 1 213 ? -19.47550 22.34257 9.04394 1.000 34.09588 292 HIS A CA 1
ATOM 3186 C C . HIS A 1 213 ? -19.11433 21.35172 7.94639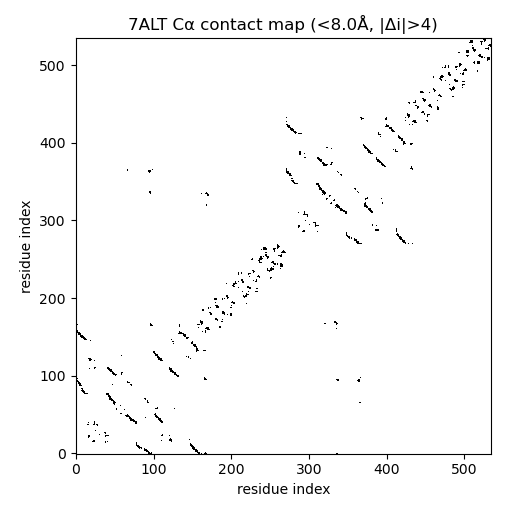 1.000 31.70068 292 HIS A C 1
ATOM 3187 O O . HIS A 1 213 ? -19.97838 20.59196 7.50085 1.000 28.83680 292 HIS A O 1
ATOM 3201 N N . GLY A 1 214 ? -17.86025 21.34953 7.50840 1.000 29.85828 293 GLY A N 1
ATOM 3202 C CA . GLY A 1 214 ? -17.38583 20.37442 6.54738 1.000 33.46860 293 GLY A CA 1
ATOM 3203 C C . GLY A 1 214 ? -16.25006 19.57006 7.15242 1.000 31.69929 293 GLY A C 1
ATOM 3204 O O . GLY A 1 214 ? -15.53142 20.04635 8.03182 1.000 33.85730 293 GLY A O 1
ATOM 3208 N N . LYS A 1 215 ? -16.10158 18.33722 6.67068 1.000 33.14610 294 LYS A N 1
ATOM 3209 C CA . LYS A 1 215 ? -15.05447 17.43532 7.12267 1.000 34.58533 294 LYS A CA 1
ATOM 3210 C C . LYS A 1 215 ? -14.59186 16.61265 5.93002 1.000 39.67035 294 LYS A C 1
ATOM 3211 O O . LYS A 1 215 ? -15.19418 16.65288 4.85405 1.000 35.85192 294 LYS A O 1
ATOM 3230 N N . CYS A 1 216 ? -13.52706 15.84149 6.13378 1.000 39.04307 295 CYS A N 1
ATOM 3231 C CA . CYS A 1 216 ? -13.03988 14.93082 5.10616 1.000 36.79451 295 CYS A CA 1
ATOM 3232 C C . CYS A 1 216 ? -12.15159 13.88056 5.75412 1.000 37.08306 295 CYS A C 1
ATOM 3233 O O . CYS A 1 216 ? -11.35756 14.19287 6.64703 1.000 35.12469 295 CYS A O 1
ATOM 3240 N N . ASP A 1 217 ? -12.31886 12.63171 5.31520 1.000 40.57943 296 ASP A N 1
ATOM 3241 C CA . ASP A 1 217 ? -11.44952 11.53454 5.71297 1.000 46.52525 296 ASP A CA 1
ATOM 3242 C C . ASP A 1 217 ? -10.39822 11.21615 4.66290 1.000 45.99300 296 ASP A C 1
ATOM 3243 O O . ASP A 1 217 ? -9.42265 10.52267 4.97225 1.000 43.22587 296 ASP A O 1
ATOM 3252 N N . ARG A 1 218 ? -10.57994 11.69955 3.43847 1.000 44.44559 297 ARG A N 1
ATOM 3253 C CA . ARG A 1 218 ? -9.64722 11.55010 2.33225 1.000 43.37491 297 ARG A CA 1
ATOM 3254 C C . ARG A 1 218 ? -9.40521 12.91367 1.70598 1.000 44.10745 297 ARG A C 1
ATOM 3255 O O . ARG A 1 218 ? -10.30609 13.75755 1.69023 1.000 42.89996 297 ARG A O 1
ATOM 3276 N N . PRO A 1 219 ? -8.20122 13.16541 1.18969 1.000 43.55767 298 PRO A N 1
ATOM 3277 C CA . PRO A 1 219 ? -7.89363 14.51639 0.69872 1.000 35.50431 298 PRO A CA 1
ATOM 3278 C C . PRO A 1 219 ? -8.76580 14.92284 -0.48057 1.000 40.23474 298 PRO A C 1
ATOM 3279 O O . PRO A 1 219 ? -9.08844 14.11121 -1.35107 1.000 37.84297 298 PRO A O 1
ATOM 3290 N N . GLY A 1 220 ? -9.11870 16.20666 -0.51402 1.000 38.96224 299 GLY A N 1
ATOM 3291 C CA . GLY A 1 220 ? -9.86707 16.77453 -1.61470 1.000 38.99587 299 GLY A CA 1
ATOM 3292 C C . GLY A 1 220 ? -11.35992 16.56001 -1.56868 1.000 39.20024 299 GLY A C 1
ATOM 3293 O O . GLY A 1 220 ? -12.05258 16.93589 -2.52269 1.000 39.37328 299 GLY A O 1
ATOM 3297 N N . GLU A 1 221 ? -11.88394 15.99253 -0.48976 1.000 38.59511 300 GLU A N 1
ATOM 3298 C CA . GLU A 1 221 ? -13.30769 15.72051 -0.34244 1.000 39.12372 300 GLU A CA 1
ATOM 3299 C C . GLU A 1 221 ? -13.91123 16.70648 0.64953 1.000 32.53606 300 GLU A C 1
ATOM 3300 O O . GLU A 1 221 ? -13.20791 17.43648 1.34836 1.000 32.01590 300 GLU A O 1
ATOM 3312 N N . CYS A 1 222 ? -15.24986 16.74996 0.66729 1.000 33.10054 301 CYS A N 1
ATOM 3313 C CA . CYS A 1 222 ? -15.97043 17.62431 1.59422 1.000 35.52136 301 CYS A CA 1
ATOM 3314 C C . CYS A 1 222 ? -17.27196 16.91858 1.98529 1.000 33.88904 301 CYS A C 1
ATOM 3315 O O . CYS A 1 222 ? -18.23432 16.90965 1.21203 1.000 38.85469 301 CYS A O 1
ATOM 3322 N N . GLU A 1 223 ? -17.28071 16.33944 3.18461 1.000 34.84128 302 GLU A N 1
ATOM 3323 C CA . GLU A 1 223 ? -18.44853 15.67010 3.74437 1.000 39.77546 302 GLU A CA 1
ATOM 3324 C C . GLU A 1 223 ? -19.07090 16.57842 4.79772 1.000 36.09142 302 GLU A C 1
ATOM 3325 O O . GLU A 1 223 ? -18.35726 17.19662 5.59223 1.000 33.59787 302 GLU A O 1
ATOM 3337 N N . CYS A 1 224 ? -20.39219 16.66729 4.80254 1.000 30.31299 303 CYS A N 1
ATOM 3338 C CA . CYS A 1 224 ? -21.06520 17.65557 5.63250 1.000 27.12767 303 CYS A CA 1
ATOM 3339 C C . CYS A 1 224 ? -21.42954 17.08514 6.99753 1.000 27.50986 303 CYS A C 1
ATOM 3340 O O . CYS A 1 224 ? -21.82839 15.92435 7.12337 1.000 32.19680 303 CYS A O 1
ATOM 3347 N N . ARG A 1 225 ? -21.28264 17.92046 8.02008 1.000 28.45530 304 ARG A N 1
ATOM 3348 C CA . ARG A 1 225 ? -21.78195 17.58130 9.33709 1.000 28.62114 304 ARG A CA 1
ATOM 3349 C C . ARG A 1 225 ? -23.30281 17.66158 9.32015 1.000 29.95370 304 ARG A C 1
ATOM 3350 O O . ARG A 1 225 ? -23.89414 18.21950 8.39311 1.000 27.94214 304 ARG A O 1
ATOM 3371 N N . PRO A 1 226 ? -23.96047 17.09384 10.33079 1.000 28.71375 305 PRO A N 1
ATOM 3372 C CA . PRO A 1 226 ? -25.42968 17.01995 10.30744 1.000 34.26121 305 PRO A CA 1
ATOM 3373 C C . PRO A 1 226 ? -26.08352 18.38607 10.14063 1.000 29.95199 305 PRO A C 1
ATOM 3374 O O . PRO A 1 226 ? -25.74949 19.34442 10.84285 1.000 32.18826 305 PRO A O 1
ATOM 3385 N N . GLY A 1 227 ? -27.05229 18.44872 9.23057 1.000 31.73539 306 GLY A N 1
ATOM 3386 C CA . GLY A 1 227 ? -27.79779 19.67270 9.02176 1.000 35.65875 306 GLY A CA 1
ATOM 3387 C C . GLY A 1 227 ? -27.14353 20.68343 8.11301 1.000 30.79967 306 GLY A C 1
ATOM 3388 O O . GLY A 1 227 ? -27.57282 21.83945 8.08134 1.000 32.80130 306 GLY A O 1
ATOM 3392 N N . TRP A 1 228 ? -26.12348 20.28280 7.36376 1.000 28.64639 307 TRP A N 1
ATOM 3393 C CA . TRP A 1 228 ? -25.45090 21.15202 6.40833 1.000 27.31468 307 TRP A CA 1
ATOM 3394 C C . TRP A 1 228 ? -25.31662 20.41426 5.08483 1.000 27.13995 307 TRP A C 1
ATOM 3395 O O . TRP A 1 228 ? -25.32346 19.18235 5.04314 1.000 26.33918 307 TRP A O 1
ATOM 3416 N N . ARG A 1 229 ? -25.22625 21.17575 3.99811 1.000 28.65522 308 ARG A N 1
ATOM 3417 C CA . ARG A 1 229 ? -25.26629 20.58331 2.66817 1.000 29.20602 308 ARG A CA 1
ATOM 3418 C C . ARG A 1 229 ? -24.59138 21.51987 1.67178 1.000 30.84687 308 ARG A C 1
ATOM 3419 O O . ARG A 1 229 ? -24.10985 22.59937 2.02589 1.000 28.14491 308 ARG A O 1
ATOM 3440 N N . GLY A 1 230 ? -24.55503 21.08376 0.41310 1.000 30.65123 309 GLY A N 1
ATOM 3441 C CA . GLY A 1 230 ? -23.86853 21.79814 -0.63679 1.000 38.85604 309 GLY A CA 1
ATOM 3442 C C . GLY A 1 230 ? -22.50163 21.20047 -0.89028 1.000 35.00184 309 GLY A C 1
ATOM 3443 O O . GLY A 1 230 ? -21.94231 20.50493 -0.03611 1.000 33.89250 309 GLY A O 1
ATOM 3447 N N . PRO A 1 231 ? -21.92267 21.46598 -2.06605 1.000 39.47286 310 PRO A N 1
ATOM 3448 C CA . PRO A 1 231 ? -20.58656 20.91580 -2.35015 1.000 40.10518 310 PRO A CA 1
ATOM 3449 C C . PRO A 1 231 ? -19.54255 21.32816 -1.33267 1.000 36.13102 310 PRO A C 1
ATOM 3450 O O . PRO A 1 231 ? -18.54953 20.61226 -1.14926 1.000 37.84546 310 PRO A O 1
ATOM 3461 N N . LEU A 1 232 ? -19.73448 22.46286 -0.66333 1.000 34.65789 311 LEU A N 1
ATOM 3462 C CA . LEU A 1 232 ? -18.78226 22.96281 0.31579 1.000 33.64442 311 LEU A CA 1
ATOM 3463 C C . LEU A 1 232 ? -19.32657 22.91575 1.73842 1.000 33.09257 311 LEU A C 1
ATOM 3464 O O . LEU A 1 232 ? -18.67358 23.42409 2.65701 1.000 27.70586 311 LEU A O 1
ATOM 3480 N N . CYS A 1 233 ? -20.49710 22.31194 1.94373 1.000 32.15028 312 CYS A N 1
ATOM 3481 C CA . CYS A 1 233 ? -21.06748 22.13225 3.27845 1.000 30.59987 312 CYS A CA 1
ATOM 3482 C C . CYS A 1 233 ? -21.21999 23.45913 4.01740 1.000 29.01951 312 CYS A C 1
ATOM 3483 O O . CYS A 1 233 ? -21.10049 23.52317 5.24315 1.000 28.08949 312 CYS A O 1
ATOM 3490 N N . ASN A 1 234 ? -21.53606 24.51864 3.27696 1.000 28.11286 313 ASN A N 1
ATOM 3491 C CA . ASN A 1 234 ? -21.71865 25.83577 3.86493 1.000 34.37325 313 ASN A CA 1
ATOM 3492 C C . ASN A 1 234 ? -23.16812 26.30784 3.82360 1.000 32.91673 313 ASN A C 1
ATOM 3493 O O . ASN A 1 234 ? -23.42339 27.49996 4.02859 1.000 35.10688 313 ASN A O 1
ATOM 3504 N N . GLU A 1 235 ? -24.12154 25.41066 3.57123 1.000 35.46775 314 GLU A N 1
ATOM 3505 C CA . GLU A 1 235 ? -25.53800 25.75648 3.48927 1.000 32.38164 314 GLU A CA 1
ATOM 3506 C C . GLU A 1 235 ? -26.31009 24.95726 4.53479 1.000 31.43225 314 GLU A C 1
ATOM 3507 O O . GLU A 1 235 ? -26.37715 23.72624 4.45519 1.000 31.51282 314 GLU A O 1
ATOM 3519 N N . CYS A 1 236 ? -26.88800 25.65570 5.51400 1.000 30.65349 315 CYS A N 1
ATOM 3520 C CA . CYS A 1 236 ? -27.67469 24.99322 6.54637 1.000 33.92065 315 CYS A CA 1
ATOM 3521 C C . CYS A 1 236 ? -29.01420 24.52539 5.98745 1.000 31.48537 315 CYS A C 1
ATOM 3522 O O . CYS A 1 236 ? -29.52371 25.05428 4.99312 1.000 34.12120 315 CYS A O 1
ATOM 3529 N N . MET A 1 237 ? -29.56984 23.49707 6.62504 1.000 29.21198 316 MET A N 1
ATOM 3530 C CA . MET A 1 237 ? -30.86135 22.93793 6.24881 1.000 34.92415 316 MET A CA 1
ATOM 3531 C C . MET A 1 237 ? -31.91292 23.52359 7.18073 1.000 32.05221 316 MET A C 1
ATOM 3532 O O . MET A 1 237 ? -31.76962 23.45919 8.40615 1.000 34.10706 316 MET A O 1
ATOM 3546 N N . VAL A 1 238 ? -32.95161 24.11672 6.59551 1.000 31.94174 317 VAL A N 1
ATOM 3547 C CA . VAL A 1 238 ? -34.03685 24.67071 7.38787 1.000 31.75560 317 VAL A CA 1
ATOM 3548 C C . VAL A 1 238 ? -34.87737 23.53985 7.97440 1.000 32.84095 317 VAL A C 1
ATOM 3549 O O . VAL A 1 238 ? -34.96947 22.44145 7.41321 1.000 32.45416 317 VAL A O 1
ATOM 3562 N N . TYR A 1 239 ? -35.48496 23.80771 9.12611 1.000 34.46815 318 TYR A N 1
ATOM 3563 C CA . TYR A 1 239 ? -36.33850 22.81304 9.75968 1.000 37.98553 318 TYR A CA 1
ATOM 3564 C C . TYR A 1 239 ? -37.47591 22.42325 8.81787 1.000 35.05768 318 TYR A C 1
ATOM 3565 O O . TYR A 1 239 ? -38.09424 23.29767 8.19817 1.000 33.09717 318 TYR A O 1
ATOM 3583 N N . PRO A 1 240 ? -37.77917 21.13079 8.68133 1.000 32.65072 319 PRO A N 1
ATOM 3584 C CA . PRO A 1 240 ? -38.86326 20.72684 7.77167 1.000 34.82967 319 PRO A CA 1
ATOM 3585 C C . PRO A 1 240 ? -40.17156 21.40799 8.14362 1.000 31.28588 319 PRO A C 1
ATOM 3586 O O . PRO A 1 240 ? -40.58942 21.40049 9.30471 1.000 32.89451 319 PRO A O 1
ATOM 3597 N N . GLY A 1 241 ? -40.81147 22.01415 7.14726 1.000 30.46425 320 GLY A N 1
ATOM 3598 C CA . GLY A 1 241 ? -42.04052 22.74295 7.35418 1.000 34.58529 320 GLY A CA 1
ATOM 3599 C C . GLY A 1 241 ? -41.87706 24.24452 7.43337 1.000 34.08445 320 GLY A C 1
ATOM 3600 O O . GLY A 1 241 ? -42.88836 24.95962 7.43637 1.000 33.48168 320 GLY A O 1
ATOM 3604 N N . CYS A 1 242 ? -40.64416 24.74328 7.49295 1.000 33.25904 321 CYS A N 1
ATOM 3605 C CA . CYS A 1 242 ? -40.42001 26.17882 7.60332 1.000 30.33445 321 CYS A CA 1
ATOM 3606 C C . CYS A 1 242 ? -40.91598 26.89345 6.35395 1.000 33.65076 321 CYS A C 1
ATOM 3607 O O . CYS A 1 242 ? -40.58507 26.50702 5.22989 1.000 37.02636 321 CYS A O 1
ATOM 3614 N N . LYS A 1 243 ? -41.69393 27.95578 6.55411 1.000 34.74698 322 LYS A N 1
ATOM 3615 C CA . LYS A 1 243 ? -42.26052 28.70400 5.43566 1.000 39.25366 322 LYS A CA 1
ATOM 3616 C C . LYS A 1 243 ? -41.46340 29.98296 5.20165 1.000 35.24871 322 LYS A C 1
ATOM 3617 O O . LYS A 1 243 ? -40.46334 29.95800 4.47577 1.000 37.17903 322 LYS A O 1
ATOM 3636 N N . HIS A 1 244 ? -41.87326 31.10482 5.79215 1.000 32.71530 323 HIS A N 1
ATOM 3637 C CA . HIS A 1 244 ? -41.18469 32.37689 5.55506 1.000 38.56999 323 HIS A CA 1
ATOM 3638 C C . HIS A 1 244 ? -40.06038 32.55784 6.57643 1.000 34.52270 323 HIS A C 1
ATOM 3639 O O . HIS A 1 244 ? -40.08793 33.42770 7.44933 1.000 32.38192 323 HIS A O 1
ATOM 3653 N N . GLY A 1 245 ? -39.04283 31.71295 6.43963 1.000 35.04340 324 GLY A N 1
ATOM 3654 C CA . GLY A 1 245 ? -37.94082 31.72786 7.37960 1.000 33.38028 324 GLY A CA 1
ATOM 3655 C C . GLY A 1 245 ? -36.71829 31.06114 6.79043 1.000 32.74700 324 GLY A C 1
ATOM 3656 O O . GLY A 1 245 ? -36.75190 30.51144 5.68678 1.000 29.57929 324 GLY A O 1
ATOM 3660 N N . SER A 1 246 ? -35.62774 31.11863 7.55523 1.000 31.14380 325 SER A N 1
ATOM 3661 C CA . SER A 1 246 ? -34.34148 30.55930 7.15376 1.000 30.30634 325 SER A CA 1
ATOM 3662 C C . SER A 1 246 ? -33.63627 30.04538 8.40245 1.000 30.82571 325 SER A C 1
ATOM 3663 O O . SER A 1 246 ? -34.01940 30.37108 9.52955 1.000 30.18976 325 SER A O 1
ATOM 3671 N N . CYS A 1 247 ? -32.59193 29.23221 8.19327 1.000 34.56320 326 CYS A N 1
ATOM 3672 C CA . CYS A 1 247 ? -31.89580 28.62039 9.32082 1.000 37.24570 326 CYS A CA 1
ATOM 3673 C C . CYS A 1 247 ? -30.93840 29.57736 10.03074 1.000 34.44551 326 CYS A C 1
ATOM 3674 O O . CYS A 1 247 ? -30.54895 29.30375 11.17011 1.000 37.26429 326 CYS A O 1
ATOM 3681 N N . ASN A 1 248 ? -30.54958 30.68387 9.39953 1.000 37.29117 327 ASN A N 1
ATOM 3682 C CA . ASN A 1 248 ? -29.68816 31.67930 10.03979 1.000 32.64886 327 ASN A CA 1
ATOM 3683 C C . ASN A 1 248 ? -28.38647 31.05735 10.54897 1.000 34.44103 327 ASN A C 1
ATOM 3684 O O . ASN A 1 248 ? -27.94766 31.30794 11.67280 1.000 36.04067 327 ASN A O 1
ATOM 3695 N N . GLY A 1 249 ? -27.76930 30.22906 9.71229 1.000 34.22304 328 GLY A N 1
ATOM 3696 C CA . GLY A 1 249 ? -26.46906 29.68689 10.05458 1.000 35.61942 328 GLY A CA 1
ATOM 3697 C C . GLY A 1 249 ? -26.46353 28.64533 11.14976 1.000 36.97303 328 GLY A C 1
ATOM 3698 O O . GLY A 1 249 ? -25.39914 28.34816 11.69884 1.000 38.33378 328 GLY A O 1
ATOM 3702 N N . SER A 1 250 ? -27.62182 28.07221 11.47819 1.000 35.30612 329 SER A N 1
ATOM 3703 C CA . SER A 1 250 ? -27.73061 27.01676 12.47882 1.000 33.63346 329 SER A CA 1
ATOM 3704 C C . SER A 1 250 ? -28.60579 25.90208 11.92903 1.000 37.31692 329 SER A C 1
ATOM 3705 O O . SER A 1 250 ? -29.72344 26.15210 11.46552 1.000 33.82651 329 SER A O 1
ATOM 3713 N N . ALA A 1 251 ? -28.08912 24.67622 11.98659 1.000 34.81942 330 ALA A N 1
ATOM 3714 C CA . ALA A 1 251 ? -28.77454 23.53140 11.40707 1.000 35.62339 330 ALA A CA 1
ATOM 3715 C C . ALA A 1 251 ? -30.17481 23.37319 11.98436 1.000 30.86176 330 ALA A C 1
ATOM 3716 O O . ALA A 1 251 ? -30.37785 23.46715 13.19792 1.000 35.44721 330 ALA A O 1
ATOM 3723 N N . TRP A 1 252 ? -31.14124 23.13215 11.09770 1.000 33.59247 331 TRP A N 1
ATOM 3724 C CA . TRP A 1 252 ? -32.49826 22.74172 11.46990 1.000 35.17027 331 TRP A CA 1
ATOM 3725 C C . TRP A 1 252 ? -33.22032 23.81571 12.28459 1.000 39.27247 331 TRP A C 1
ATOM 3726 O O . TRP A 1 252 ? -33.97105 23.50955 13.21401 1.000 38.89493 331 TRP A O 1
ATOM 3747 N N . LYS A 1 253 ? -33.03012 25.07615 11.91915 1.000 38.45417 332 LYS A N 1
ATOM 3748 C CA . LYS A 1 253 ? -33.74195 26.17128 12.55627 1.000 35.49793 332 LYS A CA 1
ATOM 3749 C C . LYS A 1 253 ? -34.65963 26.82836 11.53329 1.000 37.17440 332 LYS A C 1
ATOM 3750 O O . LYS A 1 253 ? -34.54967 26.59872 10.32530 1.000 32.87138 332 LYS A O 1
ATOM 3769 N N . CYS A 1 254 ? -35.59321 27.62930 12.04402 1.000 37.32809 333 CYS A N 1
ATOM 3770 C CA . CYS A 1 254 ? -36.57793 28.34301 11.22979 1.000 38.94175 333 CYS A CA 1
ATOM 3771 C C . CYS A 1 254 ? -36.71017 29.73559 11.85347 1.000 35.96673 333 CYS A C 1
ATOM 3772 O O . CYS A 1 254 ? -37.58762 29.98821 12.68050 1.000 40.57578 333 CYS A O 1
ATOM 3779 N N . VAL A 1 255 ? -35.79568 30.63311 11.46987 1.000 33.85528 334 VAL A N 1
ATOM 3780 C CA . VAL A 1 255 ? -35.79625 32.01594 11.94067 1.000 31.55487 334 VAL A CA 1
ATOM 3781 C C . VAL A 1 255 ? -36.58018 32.85321 10.94314 1.000 31.92318 334 VAL A C 1
ATOM 3782 O O . VAL A 1 255 ? -36.26999 32.86254 9.74448 1.000 31.83295 334 VAL A O 1
ATOM 3795 N N . CYS A 1 256 ? -37.58225 33.57458 11.43350 1.000 34.68689 335 CYS A N 1
ATOM 3796 C CA . CYS A 1 256 ? -38.58080 34.16349 10.55803 1.000 35.09707 335 CYS A CA 1
ATOM 3797 C C . CYS A 1 256 ? -38.05471 35.38487 9.81574 1.000 33.86150 335 CYS A C 1
ATOM 3798 O O . CYS A 1 256 ? -37.21689 36.14174 10.31875 1.000 29.69011 335 CYS A O 1
ATOM 3805 N N . ASP A 1 257 ? -38.55829 35.56175 8.59580 1.000 31.42542 336 ASP A N 1
ATOM 3806 C CA . ASP A 1 257 ? -38.40224 36.82040 7.89197 1.000 32.06049 336 ASP A CA 1
ATOM 3807 C C . ASP A 1 257 ? -39.24742 37.89398 8.57548 1.000 37.30710 336 ASP A C 1
ATOM 3808 O O . ASP A 1 257 ? -40.14290 37.60996 9.37737 1.000 31.47160 336 ASP A O 1
ATOM 3817 N N . THR A 1 258 ? -38.97636 39.14266 8.21914 1.000 33.53276 337 THR A N 1
ATOM 3818 C CA . THR A 1 258 ? -39.67779 40.25542 8.84077 1.000 33.70726 337 THR A CA 1
ATOM 3819 C C . THR A 1 258 ? -41.17448 40.13995 8.58994 1.000 34.20106 337 THR A C 1
ATOM 3820 O O . THR A 1 258 ? -41.61632 39.80385 7.48743 1.000 35.68836 337 THR A O 1
ATOM 3831 N N . ASN A 1 259 ? -41.95390 40.40219 9.64133 1.000 40.51495 338 ASN A N 1
ATOM 3832 C CA . ASN A 1 259 ? -43.41384 40.35877 9.60549 1.000 46.11951 338 ASN A CA 1
ATOM 3833 C C . ASN A 1 259 ? -43.95502 38.93954 9.45223 1.000 47.21879 338 ASN A C 1
ATOM 3834 O O . ASN A 1 259 ? -45.04353 38.73598 8.91030 1.000 50.69505 338 ASN A O 1
ATOM 3845 N N . TRP A 1 260 ? -43.21656 37.95056 9.94582 1.000 40.41568 339 TRP A N 1
ATOM 3846 C CA . TRP A 1 260 ? -43.70329 36.58101 10.02736 1.000 41.34085 339 TRP A CA 1
ATOM 3847 C C . TRP A 1 260 ? -43.31411 36.01613 11.38468 1.000 37.71164 339 TRP A C 1
ATOM 3848 O O . TRP A 1 260 ? -42.26499 36.35545 11.93822 1.000 39.82366 339 TRP A O 1
ATOM 3869 N N . GLY A 1 261 ? -44.18464 35.16053 11.92481 1.000 40.38520 340 GLY A N 1
ATOM 3870 C CA . GLY A 1 261 ? -43.98361 34.58827 13.23806 1.000 42.19968 340 GLY A CA 1
ATOM 3871 C C . GLY A 1 261 ? -44.42506 33.13916 13.27367 1.000 43.63499 340 GLY A C 1
ATOM 3872 O O . GLY A 1 261 ? -44.94912 32.60640 12.29348 1.000 40.97446 340 GLY A O 1
ATOM 3876 N N . GLY A 1 262 ? -44.20769 32.51499 14.42557 1.000 40.81996 341 GLY A N 1
ATOM 3877 C CA . GLY A 1 262 ? -44.50761 31.11452 14.62049 1.000 42.19167 341 GLY A CA 1
ATOM 3878 C C . GLY A 1 262 ? -43.26136 30.24520 14.55003 1.000 44.19651 341 GLY A C 1
ATOM 3879 O O . GLY A 1 262 ? -42.20543 30.65046 14.05788 1.000 40.51419 341 GLY A O 1
ATOM 3883 N N . ILE A 1 263 ? -43.39330 29.01549 15.06228 1.000 41.79464 342 ILE A N 1
ATOM 3884 C CA . ILE A 1 263 ? -42.27502 28.07656 15.02782 1.000 47.43782 342 ILE A CA 1
ATOM 3885 C C . ILE A 1 263 ? -41.90747 27.72547 13.59291 1.000 44.73043 342 ILE A C 1
ATOM 3886 O O . ILE A 1 263 ? -40.74724 27.41503 13.29951 1.000 44.01508 342 ILE A O 1
ATOM 3902 N N . LEU A 1 264 ? -42.87664 27.75222 12.68017 1.000 40.23752 343 LEU A N 1
ATOM 3903 C CA . LEU A 1 264 ? -42.61208 27.50587 11.26958 1.000 41.52564 343 LEU A CA 1
ATOM 3904 C C . LEU A 1 264 ? -42.73067 28.76909 10.42316 1.000 37.55233 343 LEU A C 1
ATOM 3905 O O . LEU A 1 264 ? -42.69523 28.68690 9.19131 1.000 35.60825 343 LEU A O 1
ATOM 3921 N N . CYS A 1 265 ? -42.85011 29.93766 11.05346 1.000 37.03884 344 CYS A N 1
ATOM 3922 C CA . CYS A 1 265 ? -42.83312 31.21585 10.34085 1.000 39.22694 344 CYS A CA 1
ATOM 3923 C C . CYS A 1 265 ? -43.90292 31.25795 9.24908 1.000 45.14745 344 CYS A C 1
ATOM 3924 O O . CYS A 1 265 ? -43.63098 31.60582 8.09719 1.000 42.76782 344 CYS A O 1
ATOM 3931 N N . ASP A 1 266 ? -45.13435 30.90270 9.62536 1.000 44.68999 345 ASP A N 1
ATOM 3932 C CA . ASP A 1 266 ? -46.25989 30.90082 8.69914 1.000 48.52595 345 ASP A CA 1
ATOM 3933 C C . ASP A 1 266 ? -47.40832 31.78068 9.18092 1.000 52.87460 345 ASP A C 1
ATOM 3934 O O . ASP A 1 266 ? -48.52414 31.67729 8.66105 1.000 53.16901 345 ASP A O 1
ATOM 3943 N N . GLN A 1 267 ? -47.15547 32.65904 10.14515 1.000 52.71999 346 GLN A N 1
ATOM 3944 C CA . GLN A 1 267 ? -48.17802 33.53537 10.70407 1.000 52.96903 346 GLN A CA 1
ATOM 3945 C C . GLN A 1 267 ? -47.86290 34.95820 10.25887 1.000 54.79273 346 GLN A C 1
ATOM 3946 O O . GLN A 1 267 ? -46.90703 35.56872 10.75032 1.000 50.85496 346 GLN A O 1
ATOM 3960 N N . ASP A 1 268 ? -48.65188 35.48012 9.32510 1.000 57.16408 347 ASP A N 1
ATOM 3961 C CA . ASP A 1 268 ? -48.49264 36.86988 8.92270 1.000 56.66460 347 ASP A CA 1
ATOM 3962 C C . ASP A 1 268 ? -48.77676 37.76343 10.12149 1.000 59.47789 347 ASP A C 1
ATOM 3963 O O . ASP A 1 268 ? -49.86574 37.71147 10.70163 1.000 63.43124 347 ASP A O 1
ATOM 3972 N N . LEU A 1 269 ? -47.80059 38.58700 10.48995 1.000 62.39494 348 LEU A N 1
ATOM 3973 C CA . LEU A 1 269 ? -47.95329 39.45507 11.64743 1.000 70.70476 348 LEU A CA 1
ATOM 3974 C C . LEU A 1 269 ? -48.56844 40.79755 11.28442 1.000 76.55266 348 LEU A C 1
ATOM 3975 O O . LEU A 1 269 ? -49.13622 41.45943 12.16085 1.000 79.33388 348 LEU A O 1
ATOM 3991 N N . ASN A 1 270 ? -48.47704 41.20314 10.01913 1.000 80.39576 349 ASN A N 1
ATOM 3992 C CA . ASN A 1 270 ? -49.12816 42.41499 9.525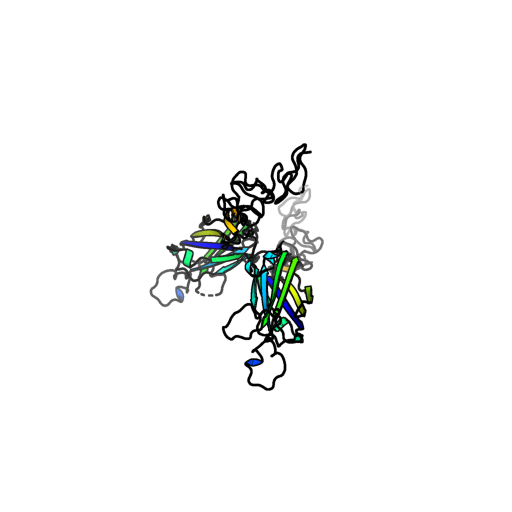39 1.000 94.47816 349 ASN A CA 1
ATOM 3993 C C . ASN A 1 270 ? -48.65438 42.71714 8.10329 1.000 87.97962 349 ASN A C 1
ATOM 3994 O O . ASN A 1 270 ? -47.45299 42.72708 7.82648 1.000 87.78043 349 ASN A O 1
ATOM 4005 N N . ALA B 1 1 ? 32.95834 9.01087 27.60927 1.000 32.85153 80 ALA B N 1
ATOM 4006 C CA . ALA B 1 1 ? 32.21214 7.76407 27.69843 1.000 25.19951 80 ALA B CA 1
ATOM 4007 C C . ALA B 1 1 ? 31.59483 7.59973 29.08218 1.000 26.75311 80 ALA B C 1
ATOM 4008 O O . ALA B 1 1 ? 32.08499 8.17332 30.05658 1.000 24.27197 80 ALA B O 1
ATOM 4014 N N . GLY B 1 2 ? 30.51990 6.82402 29.14426 1.000 27.57947 81 GLY B N 1
ATOM 4015 C CA . GLY B 1 2 ? 29.84666 6.55374 30.40386 1.000 22.08951 81 GLY B CA 1
ATOM 4016 C C . GLY B 1 2 ? 28.51221 5.87852 30.17128 1.000 29.97142 81 GLY B C 1
ATOM 4017 O O . GLY B 1 2 ? 28.22606 5.40228 29.07137 1.000 26.34706 81 GLY B O 1
ATOM 4021 N N . ASN B 1 3 ? 27.68410 5.87383 31.22084 1.000 25.18742 82 ASN B N 1
ATOM 4022 C CA . ASN B 1 3 ? 26.40435 5.19260 31.17369 1.000 29.77384 82 ASN B CA 1
ATOM 4023 C C . ASN B 1 3 ? 25.31902 5.98826 31.88295 1.000 23.51781 82 ASN B C 1
ATOM 4024 O O . ASN B 1 3 ? 25.57257 6.62245 32.91417 1.000 22.91994 82 ASN B O 1
ATOM 4035 N N . PHE B 1 4 ? 24.11221 5.93281 31.32884 1.000 27.74570 83 PHE B N 1
ATOM 4036 C CA . PHE B 1 4 ? 22.89425 6.31737 32.03382 1.000 25.45918 83 PHE B CA 1
ATOM 4037 C C . PHE B 1 4 ? 22.36355 5.06711 32.73082 1.000 26.09132 83 PHE B C 1
ATOM 4038 O O . PHE B 1 4 ? 22.16749 4.02977 32.08900 1.000 25.84500 83 PHE B O 1
ATOM 4055 N N . GLU B 1 5 ? 22.17002 5.15631 34.04082 1.000 25.51138 84 GLU B N 1
ATOM 4056 C CA . GLU B 1 5 ? 21.74750 4.02706 34.85425 1.000 29.41113 84 GLU B CA 1
ATOM 4057 C C . GLU B 1 5 ? 20.36385 4.27607 35.43500 1.000 28.87370 84 GLU B C 1
ATOM 4058 O O . GLU B 1 5 ? 20.07542 5.36997 35.92679 1.000 24.27488 84 GLU B O 1
ATOM 4070 N N . LEU B 1 6 ? 19.51433 3.24901 35.38616 1.000 27.27782 85 LEU B N 1
ATOM 4071 C CA . LEU B 1 6 ? 18.19084 3.28721 35.99187 1.000 26.73708 85 LEU B CA 1
ATOM 4072 C C . LEU B 1 6 ? 18.01234 2.02802 36.82542 1.000 26.59199 85 LEU B C 1
ATOM 4073 O O . LEU B 1 6 ? 18.19931 0.91561 36.32016 1.000 27.25191 85 LEU B O 1
ATOM 4089 N N . GLU B 1 7 ? 17.65245 2.20177 38.09276 1.000 26.74693 86 GLU B N 1
ATOM 4090 C CA . GLU B 1 7 ? 17.43020 1.08739 39.00704 1.000 30.30667 86 GLU B CA 1
ATOM 4091 C C . GLU B 1 7 ? 16.01149 1.17250 39.54783 1.000 30.85760 86 GLU B C 1
ATOM 4092 O O . GLU B 1 7 ? 15.61105 2.20161 40.10031 1.000 29.85179 86 GLU B O 1
ATOM 4104 N N . ILE B 1 8 ? 15.24204 0.10118 39.34540 1.000 28.01469 87 ILE B N 1
ATOM 4105 C CA . ILE B 1 8 ? 13.92680 -0.00197 39.95799 1.000 29.43491 87 ILE B CA 1
ATOM 4106 C C . ILE B 1 8 ? 14.09604 -0.21601 41.45598 1.000 31.48100 87 ILE B C 1
ATOM 4107 O O . ILE B 1 8 ? 14.93069 -1.01649 41.89828 1.000 33.88863 87 ILE B O 1
ATOM 4123 N N . LEU B 1 9 ? 13.30486 0.50591 42.24618 1.000 33.24092 88 LEU B N 1
ATOM 4124 C CA . LEU B 1 9 ? 13.31996 0.38151 43.69801 1.000 38.26171 88 LEU B CA 1
ATOM 4125 C C . LEU B 1 9 ? 12.09929 -0.33689 44.24470 1.000 34.70714 88 LEU B C 1
ATOM 4126 O O . LEU B 1 9 ? 12.22745 -1.14923 45.16386 1.000 35.35162 88 LEU B O 1
ATOM 4142 N N . GLU B 1 10 ? 10.91617 -0.06873 43.69719 1.000 31.57754 89 GLU B N 1
ATOM 4143 C CA . GLU B 1 10 ? 9.69763 -0.69909 44.17682 1.000 34.28029 89 GLU B CA 1
ATOM 4144 C C . GLU B 1 10 ? 8.61366 -0.54999 43.12128 1.000 34.34329 89 GLU B C 1
ATOM 4145 O O . GLU B 1 10 ? 8.59406 0.42490 42.36655 1.000 33.02856 89 GLU B O 1
ATOM 4157 N N . ILE B 1 11 ? 7.71912 -1.52900 43.08221 1.000 35.06608 90 ILE B N 1
ATOM 4158 C CA . ILE B 1 11 ? 6.45622 -1.41899 42.36416 1.000 29.20962 90 ILE B CA 1
ATOM 4159 C C . ILE B 1 11 ? 5.35802 -1.89367 43.30334 1.000 39.67576 90 ILE B C 1
ATOM 4160 O O . ILE B 1 11 ? 5.51827 -2.89533 44.00718 1.000 36.51629 90 ILE B O 1
ATOM 4176 N N . SER B 1 12 ? 4.25170 -1.15772 43.32584 1.000 38.03329 91 SER B N 1
ATOM 4177 C CA . SER B 1 12 ? 3.08715 -1.49764 44.13824 1.000 39.58669 91 SER B CA 1
ATOM 4178 C C . SER B 1 12 ? 1.91645 -1.65832 43.17526 1.000 34.93571 91 SER B C 1
ATOM 4179 O O . SER B 1 12 ? 1.38951 -0.67288 42.64893 1.000 37.64154 91 SER B O 1
ATOM 4187 N N . ASN B 1 13 ? 1.54208 -2.90892 42.92992 1.000 34.61560 92 ASN B N 1
ATOM 4188 C CA . ASN B 1 13 ? 0.38862 -3.27035 42.11010 1.000 35.30539 92 ASN B CA 1
ATOM 4189 C C . ASN B 1 13 ? -0.40462 -4.29446 42.92821 1.000 40.75613 92 ASN B C 1
ATOM 4190 O O . ASN B 1 13 ? -0.42090 -5.49016 42.63393 1.000 35.43784 92 ASN B O 1
ATOM 4201 N N . THR B 1 14 ? -1.06798 -3.80372 43.98137 1.000 44.03865 93 THR B N 1
ATOM 4202 C CA . THR B 1 14 ? -1.57812 -4.69030 45.02317 1.000 50.64335 93 THR B CA 1
ATOM 4203 C C . THR B 1 14 ? -2.65293 -5.63845 44.50965 1.000 44.57753 93 THR B C 1
ATOM 4204 O O . THR B 1 14 ? -2.78824 -6.75540 45.02584 1.000 45.53123 93 THR B O 1
ATOM 4215 N N . ASN B 1 15 ? -3.43193 -5.22086 43.51074 1.000 40.64422 94 ASN B N 1
ATOM 4216 C CA . ASN B 1 15 ? -4.52888 -6.02787 42.99561 1.000 43.13749 94 ASN B CA 1
ATOM 4217 C C . ASN B 1 15 ? -4.16126 -6.80158 41.72886 1.000 42.49855 94 ASN B C 1
ATOM 4218 O O . ASN B 1 15 ? -5.03548 -7.43413 41.13139 1.000 40.75983 94 ASN B O 1
ATOM 4229 N N . SER B 1 16 ? -2.89415 -6.76493 41.31118 1.000 37.72099 95 SER B N 1
ATOM 4230 C CA . SER B 1 16 ? -2.40032 -7.53788 40.16555 1.000 35.54453 95 SER B CA 1
ATOM 4231 C C . SER B 1 16 ? -3.20826 -7.26239 38.89431 1.000 36.83523 95 SER B C 1
ATOM 4232 O O . SER B 1 16 ? -3.58425 -8.17637 38.15676 1.000 38.39291 95 SER B O 1
ATOM 4240 N N . HIS B 1 17 ? -3.44696 -5.98365 38.62306 1.000 35.04100 96 HIS B N 1
ATOM 4241 C CA . HIS B 1 17 ? -4.15239 -5.56382 37.42324 1.000 39.82982 96 HIS B CA 1
ATOM 4242 C C . HIS B 1 17 ? -3.17196 -5.10353 36.34559 1.000 41.15498 96 HIS B C 1
ATOM 4243 O O . HIS B 1 17 ? -1.99669 -4.83717 36.60314 1.000 45.08087 96 HIS B O 1
ATOM 4257 N N . LEU B 1 18 ? -3.68654 -4.98563 35.12791 1.000 41.77289 97 LEU B N 1
ATOM 4258 C CA . LEU B 1 18 ? -3.00238 -4.30887 34.03602 1.000 37.15343 97 LEU B CA 1
ATOM 4259 C C . LEU B 1 18 ? -3.50470 -2.87146 33.95417 1.000 42.97294 97 LEU B C 1
ATOM 4260 O O . LEU B 1 18 ? -4.47877 -2.49461 34.60924 1.000 43.08566 97 LEU B O 1
ATOM 4276 N N . LEU B 1 19 ? -2.84039 -2.06004 33.13058 1.000 39.64140 98 LEU B N 1
ATOM 4277 C CA . LEU B 1 19 ? -3.26727 -0.66825 33.01330 1.000 37.95407 98 LEU B CA 1
ATOM 4278 C C . LEU B 1 19 ? -4.66805 -0.56452 32.42446 1.000 39.79860 98 LEU B C 1
ATOM 4279 O O . LEU B 1 19 ? -5.42923 0.33942 32.78783 1.000 44.91102 98 LEU B O 1
ATOM 4295 N N . ASN B 1 20 ? -5.02903 -1.47167 31.51002 1.000 43.28229 99 ASN B N 1
ATOM 4296 C CA . ASN B 1 20 ? -6.36904 -1.47036 30.93423 1.000 49.78012 99 ASN B CA 1
ATOM 4297 C C . ASN B 1 20 ? -7.42935 -2.00021 31.89452 1.000 49.81044 99 ASN B C 1
ATOM 4298 O O . ASN B 1 20 ? -8.59811 -2.09426 31.50114 1.000 47.07791 99 ASN B O 1
ATOM 4309 N N . GLY B 1 21 ? -7.05688 -2.34100 33.13095 1.000 49.64915 100 GLY B N 1
ATOM 4310 C CA . GLY B 1 21 ? -8.00439 -2.74810 34.14566 1.000 50.22258 100 GLY B CA 1
ATOM 4311 C C . GLY B 1 21 ? -8.31204 -4.22924 34.20959 1.000 51.90579 100 GLY B C 1
ATOM 4312 O O . GLY B 1 21 ? -9.02602 -4.65563 35.12734 1.000 48.28980 100 GLY B O 1
ATOM 4316 N N . TYR B 1 22 ? -7.81483 -5.02631 33.26891 1.000 52.41739 101 TYR B N 1
ATOM 4317 C CA . TYR B 1 22 ? -7.98660 -6.46944 33.32881 1.000 51.25511 101 TYR B CA 1
ATOM 4318 C C . TYR B 1 22 ? -6.90159 -7.07859 34.22213 1.000 52.76803 101 TYR B C 1
ATOM 4319 O O . TYR B 1 22 ? -6.01097 -6.38597 34.72109 1.000 48.23875 101 TYR B O 1
ATOM 4337 N N . CYS B 1 23 ? -6.96543 -8.39689 34.41387 1.000 50.11691 102 CYS B N 1
ATOM 4338 C CA . CYS B 1 23 ? -6.02062 -9.06189 35.29921 1.000 49.02785 102 CYS B CA 1
ATOM 4339 C C . CYS B 1 23 ? -4.72342 -9.37945 34.56575 1.000 45.30446 102 CYS B C 1
ATOM 4340 O O . CYS B 1 23 ? -4.69675 -9.55166 33.34215 1.000 47.66205 102 CYS B O 1
ATOM 4347 N N . CYS B 1 24 ? -3.63818 -9.45523 35.32961 1.000 41.42148 103 CYS B N 1
ATOM 4348 C CA . CYS B 1 24 ? -2.41109 -10.02920 34.81156 1.000 43.04553 103 CYS B CA 1
ATOM 4349 C C . CYS B 1 24 ? -2.59018 -11.53381 34.60989 1.000 41.55812 103 CYS B C 1
ATOM 4350 O O . CYS B 1 24 ? -3.57378 -12.13822 35.04749 1.000 46.26387 103 CYS B O 1
ATOM 4357 N N . GLY B 1 25 ? -1.61655 -12.14186 33.94079 1.000 41.25218 104 GLY B N 1
ATOM 4358 C CA . GLY B 1 25 ? -1.64106 -13.57982 33.79470 1.000 45.31889 104 GLY B CA 1
ATOM 4359 C C . GLY B 1 25 ? -2.86832 -14.08229 33.04664 1.000 53.01765 104 GLY B C 1
ATOM 4360 O O . GLY B 1 25 ? -3.50040 -13.37444 32.26016 1.000 45.96133 104 GLY B O 1
ATOM 4364 N N . MET B 1 26 ? -3.19603 -15.34704 33.31048 1.000 56.35555 105 MET B N 1
ATOM 4365 C CA . MET B 1 26 ? -4.30853 -16.02113 32.65045 1.000 63.14168 105 MET B CA 1
ATOM 4366 C C . MET B 1 26 ? -5.64372 -15.53837 33.21511 1.000 64.44859 105 MET B C 1
ATOM 4367 O O . MET B 1 26 ? -5.76753 -15.33454 34.42596 1.000 62.46294 105 MET B O 1
ATOM 4381 N N . PRO B 1 27 ? -6.65602 -15.33940 32.36743 1.000 69.49213 106 PRO B N 1
ATOM 4382 C CA . PRO B 1 27 ? -7.99619 -15.03186 32.88168 1.000 75.57075 106 PRO B CA 1
ATOM 4383 C C . PRO B 1 27 ? -8.46959 -16.08522 33.87353 1.000 79.43454 106 PRO B C 1
ATOM 4384 O O . PRO B 1 27 ? -8.25310 -17.28482 33.68650 1.000 79.05930 106 PRO B O 1
ATOM 4395 N N . ALA B 1 28 ? -9.12579 -15.62667 34.94147 1.000 79.86698 107 ALA B N 1
ATOM 4396 C CA . ALA B 1 28 ? -9.52758 -16.53878 36.00574 1.000 84.07479 107 ALA B CA 1
ATOM 4397 C C . ALA B 1 28 ? -10.55602 -17.55892 35.52901 1.000 87.55279 107 ALA B C 1
ATOM 4398 O O . ALA B 1 28 ? -10.63910 -18.65570 36.09349 1.000 83.87688 107 ALA B O 1
ATOM 4405 N N . GLU B 1 29 ? -11.34634 -17.22702 34.50197 1.000 98.02877 108 GLU B N 1
ATOM 4406 C CA . GLU B 1 29 ? -12.31078 -18.19349 33.98510 1.000 100.91623 108 GLU B CA 1
ATOM 4407 C C . GLU B 1 29 ? -11.61836 -19.34643 33.26509 1.000 89.23238 108 GLU B C 1
ATOM 4408 O O . GLU B 1 29 ? -12.11495 -20.47845 33.29131 1.000 87.25085 108 GLU B O 1
ATOM 4420 N N . LEU B 1 30 ? -10.48459 -19.08525 32.61733 1.000 86.66592 109 LEU B N 1
ATOM 4421 C CA . LEU B 1 30 ? -9.75499 -20.12369 31.90746 1.000 79.12970 109 LEU B CA 1
ATOM 4422 C C . LEU B 1 30 ? -8.77500 -20.86428 32.80724 1.000 75.01670 109 LEU B C 1
ATOM 4423 O O . LEU B 1 30 ? -8.12630 -21.81311 32.35530 1.000 69.13513 109 LEU B O 1
ATOM 4439 N N . ARG B 1 31 ? -8.64624 -20.43848 34.05685 1.000 75.97738 110 ARG B N 1
ATOM 4440 C CA . ARG B 1 31 ? -7.72054 -21.03243 35.01437 1.000 73.85213 110 ARG B CA 1
ATOM 4441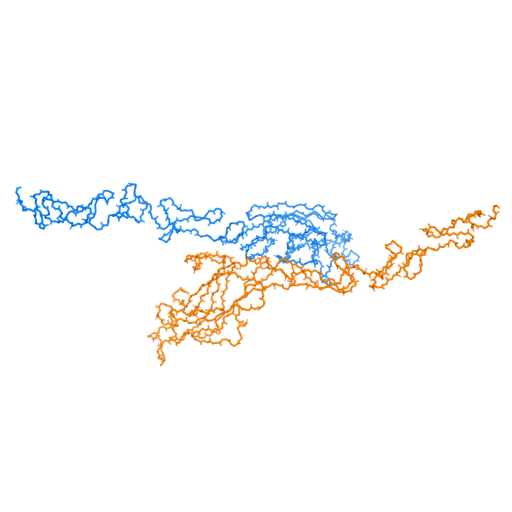 C C . ARG B 1 31 ? -8.42528 -22.16976 35.74119 1.000 73.35644 110 ARG B C 1
ATOM 4442 O O . ARG B 1 31 ? -9.56139 -22.00868 36.20261 1.000 73.85563 110 ARG B O 1
ATOM 4463 N N . ALA B 1 32 ? -7.75342 -23.30502 35.85804 1.000 71.17678 111 ALA B N 1
ATOM 4464 C CA . ALA B 1 32 ? -8.33854 -24.49674 36.49488 1.000 71.01180 111 ALA B CA 1
ATOM 4465 C C . ALA B 1 32 ? -7.74993 -24.72942 37.89005 1.000 66.29785 111 ALA B C 1
ATOM 4466 O O . ALA B 1 32 ? -7.23230 -25.79691 38.18645 1.000 60.15591 111 ALA B O 1
ATOM 4473 N N . THR B 1 33 ? -7.85194 -23.71032 38.74700 1.000 65.47097 112 THR B N 1
ATOM 4474 C CA . THR B 1 33 ? -7.28026 -23.77191 40.08702 1.000 66.14638 112 THR B CA 1
ATOM 4475 C C . THR B 1 33 ? -8.29352 -23.22040 41.08074 1.000 63.29447 112 THR B C 1
ATOM 4476 O O . THR B 1 33 ? -9.30314 -22.61869 40.70420 1.000 52.36627 112 THR B O 1
ATOM 4487 N N . LYS B 1 34 ? -8.02335 -23.44388 42.36498 1.000 59.57203 113 LYS B N 1
ATOM 4488 C CA . LYS B 1 34 ? -8.85757 -22.89748 43.42786 1.000 58.98467 113 LYS B CA 1
ATOM 4489 C C . LYS B 1 34 ? -8.50693 -21.45055 43.75868 1.000 55.14094 113 LYS B C 1
ATOM 4490 O O . LYS B 1 34 ? -9.08339 -20.88802 44.69688 1.000 49.81803 113 LYS B O 1
ATOM 4509 N N . THR B 1 35 ? -7.58990 -20.84020 43.00691 1.000 56.53259 114 THR B N 1
ATOM 4510 C CA . THR B 1 35 ? -7.20232 -19.45324 43.24037 1.000 58.36727 114 THR B CA 1
ATOM 4511 C C . THR B 1 35 ? -8.39159 -18.51328 43.07231 1.000 57.84819 114 THR B C 1
ATOM 4512 O O . THR B 1 35 ? -9.22831 -18.69341 42.18285 1.000 58.78598 114 THR B O 1
ATOM 4523 N N . ILE B 1 36 ? -8.45259 -17.49589 43.93173 1.000 57.86655 115 ILE B N 1
ATOM 4524 C CA . ILE B 1 36 ? -9.49438 -16.47332 43.90277 1.000 56.02635 115 ILE B CA 1
ATOM 4525 C C . ILE B 1 36 ? -8.85277 -15.13573 43.55503 1.000 52.40634 115 ILE B C 1
ATOM 4526 O O . ILE B 1 36 ? -7.80979 -14.77674 44.11509 1.000 45.55806 115 ILE B O 1
ATOM 4542 N N . GLY B 1 37 ? -9.47378 -14.40076 42.63436 1.000 49.43332 116 GLY B N 1
ATOM 4543 C CA . GLY B 1 37 ? -8.97346 -13.10201 42.22518 1.000 48.44692 116 GLY B CA 1
ATOM 4544 C C . GLY B 1 37 ? -8.02923 -13.17596 41.04174 1.000 53.13064 116 GLY B C 1
ATOM 4545 O O . GLY B 1 37 ? -7.86329 -14.21198 40.39043 1.000 49.07357 116 GLY B O 1
ATOM 4549 N N . CYS B 1 38 ? -7.38304 -12.04324 40.77180 1.000 47.58734 117 CYS B N 1
ATOM 4550 C CA . CYS B 1 38 ? -6.47881 -11.95803 39.63421 1.000 46.19537 117 CYS B CA 1
ATOM 4551 C C . CYS B 1 38 ? -5.23995 -12.81415 39.87186 1.000 48.68337 117 CYS B C 1
ATOM 4552 O O . CYS B 1 38 ? -4.76277 -12.96267 41.00031 1.000 40.61566 117 CYS B O 1
ATOM 4559 N N . SER B 1 39 ? -4.71888 -13.38226 38.79052 1.000 43.63484 118 SER B N 1
ATOM 4560 C CA . SER B 1 39 ? -3.44435 -14.07327 38.86546 1.000 46.56937 118 SER B CA 1
ATOM 4561 C C . SER B 1 39 ? -2.33442 -13.04167 39.03079 1.000 41.92037 118 SER B C 1
ATOM 4562 O O . SER B 1 39 ? -2.49641 -11.87532 38.65746 1.000 36.63274 118 SER B O 1
ATOM 4570 N N . PRO B 1 40 ? -1.19922 -13.43257 39.60570 1.000 40.07480 119 PRO B N 1
ATOM 4571 C CA . PRO B 1 40 ? -0.12174 -12.46418 39.82762 1.000 37.65240 119 PRO B CA 1
ATOM 4572 C C . PRO B 1 40 ? 0.50382 -12.00752 38.51820 1.000 32.31666 119 PRO B C 1
ATOM 4573 O O . PRO B 1 40 ? 0.57002 -12.75743 37.53975 1.000 33.87543 119 PRO B O 1
ATOM 4584 N N . CYS B 1 41 ? 0.96124 -10.75810 38.50988 1.000 36.59194 120 CYS B N 1
ATOM 4585 C CA . CYS B 1 41 ? 1.76266 -10.26802 37.39983 1.000 34.98837 120 CYS B CA 1
ATOM 4586 C C . CYS B 1 41 ? 3.16771 -10.86589 37.45321 1.000 32.21973 120 CYS B C 1
ATOM 4587 O O . CYS B 1 41 ? 3.65564 -11.29142 38.50574 1.000 31.47758 120 CYS B O 1
ATOM 4594 N N . THR B 1 42 ? 3.81647 -10.89656 36.28928 1.000 32.20565 121 THR B N 1
ATOM 4595 C CA . THR B 1 42 ? 5.21306 -11.30937 36.12410 1.000 34.83357 121 THR B CA 1
ATOM 4596 C C . THR B 1 42 ? 5.94375 -10.08024 35.57918 1.000 32.42090 121 THR B C 1
ATOM 4597 O O . THR B 1 42 ? 6.15347 -9.94238 34.37056 1.000 31.95164 121 THR B O 1
ATOM 4608 N N . THR B 1 43 ? 6.30716 -9.16936 36.48039 1.000 34.49680 122 THR B N 1
ATOM 4609 C CA . THR B 1 43 ? 6.67203 -7.81565 36.08804 1.000 33.56570 122 THR B CA 1
ATOM 4610 C C . THR B 1 43 ? 8.12530 -7.70274 35.64589 1.000 30.88903 122 THR B C 1
ATOM 4611 O O . THR B 1 43 ? 9.04419 -8.12367 36.35394 1.000 33.88105 122 THR B O 1
ATOM 4622 N N . ALA B 1 44 ? 8.32209 -7.11979 34.46606 1.000 29.99778 123 ALA B N 1
ATOM 4623 C CA . ALA B 1 44 ? 9.61196 -6.62930 34.00912 1.000 30.46427 123 ALA B CA 1
ATOM 4624 C C . ALA B 1 44 ? 9.44247 -5.17057 33.60535 1.000 31.19370 123 ALA B C 1
ATOM 4625 O O . ALA B 1 44 ? 8.32675 -4.64712 33.55226 1.000 26.80751 123 ALA B O 1
ATOM 4632 N N . PHE B 1 45 ? 10.55972 -4.51263 33.30633 1.000 28.79157 124 PHE B N 1
ATOM 4633 C CA . PHE B 1 45 ? 10.56106 -3.08427 33.02429 1.000 29.51751 124 PHE B CA 1
ATOM 4634 C C . PHE B 1 45 ? 11.34665 -2.78432 31.75638 1.000 31.49714 124 PHE B C 1
ATOM 4635 O O . PHE B 1 45 ? 12.42122 -3.34774 31.52760 1.000 29.87020 124 PHE B O 1
ATOM 4652 N N . ARG B 1 46 ? 10.78526 -1.89590 30.93619 1.000 28.57554 125 ARG B N 1
ATOM 4653 C CA . ARG B 1 46 ? 11.38032 -1.44545 29.68300 1.000 28.59159 125 ARG B CA 1
ATOM 4654 C C . ARG B 1 46 ? 11.71706 0.03509 29.81321 1.000 29.47392 125 ARG B C 1
ATOM 4655 O O . ARG B 1 46 ? 10.84744 0.84495 30.15264 1.000 24.86265 125 ARG B O 1
ATOM 4676 N N . LEU B 1 47 ? 12.97618 0.38311 29.55752 1.000 25.46623 126 LEU B N 1
ATOM 4677 C CA . LEU B 1 47 ? 13.43272 1.76621 29.55174 1.000 24.65404 126 LEU B CA 1
ATOM 4678 C C . LEU B 1 47 ? 13.68584 2.21760 28.11780 1.000 26.64466 126 LEU B C 1
ATOM 4679 O O . LEU B 1 47 ? 14.41429 1.55413 27.37149 1.000 26.14575 126 LEU B O 1
ATOM 4695 N N . CYS B 1 48 ? 13.08784 3.34850 27.74511 1.000 22.68767 127 CYS B N 1
ATOM 4696 C CA . CYS B 1 48 ? 13.31455 4.00711 26.46528 1.000 25.72116 127 CYS B CA 1
ATOM 4697 C C . CYS B 1 48 ? 13.92264 5.37499 26.75812 1.000 22.59933 127 CYS B C 1
ATOM 4698 O O . CYS B 1 48 ? 13.29279 6.20036 27.42858 1.000 24.42478 127 CYS B O 1
ATOM 4705 N N . LEU B 1 49 ? 15.15463 5.58763 26.30690 1.000 24.47308 128 LEU B N 1
ATOM 4706 C CA . LEU B 1 49 ? 15.88126 6.83920 26.52711 1.000 21.62153 128 LEU B CA 1
ATOM 4707 C C . LEU B 1 49 ? 16.01565 7.58182 25.20283 1.000 23.03627 128 LEU B C 1
ATOM 4708 O O . LEU B 1 49 ? 16.20571 6.95815 24.15350 1.000 24.03836 128 LEU B O 1
ATOM 4724 N N . LYS B 1 50 ? 15.88398 8.90599 25.23444 1.000 22.18955 129 LYS B N 1
ATOM 4725 C CA . LYS B 1 50 ? 15.88762 9.66233 23.98875 1.000 25.02128 129 LYS B CA 1
ATOM 4726 C C . LYS B 1 50 ? 16.26719 11.11229 24.26546 1.000 24.68971 129 LYS B C 1
ATOM 4727 O O . LYS B 1 50 ? 16.43208 11.52456 25.41533 1.000 22.56186 129 LYS B O 1
ATOM 4746 N N . GLU B 1 51 ? 16.37235 11.89039 23.18665 1.000 25.07107 130 GLU B N 1
ATOM 4747 C CA . GLU B 1 51 ? 16.67210 13.30682 23.32158 1.000 27.21584 130 GLU B CA 1
ATOM 4748 C C . GLU B 1 51 ? 15.53501 14.01307 24.04340 1.000 27.32072 130 GLU B C 1
ATOM 4749 O O . GLU B 1 51 ? 14.36569 13.63097 23.92600 1.000 26.65957 130 GLU B O 1
ATOM 4761 N N . TYR B 1 52 ? 15.88006 15.06395 24.77822 1.000 27.49875 131 TYR B N 1
ATOM 4762 C CA . TYR B 1 52 ? 14.88119 15.84865 25.49363 1.000 27.31633 131 TYR B CA 1
ATOM 4763 C C . TYR B 1 52 ? 13.77944 16.28970 24.54598 1.000 29.67452 131 TYR B C 1
ATOM 4764 O O . TYR B 1 52 ? 14.03488 16.96106 23.54299 1.000 29.00729 131 TYR B O 1
ATOM 4782 N N . GLN B 1 53 ? 12.55376 15.88479 24.85700 1.000 30.72426 132 GLN B N 1
ATOM 4783 C CA . GLN B 1 53 ? 11.39493 16.19215 24.02092 1.000 37.28109 132 GLN B CA 1
ATOM 4784 C C . GLN B 1 53 ? 10.21093 16.25856 24.97068 1.000 43.91357 132 GLN B C 1
ATOM 4785 O O . GLN B 1 53 ? 9.73558 15.21264 25.42630 1.000 41.25801 132 GLN B O 1
ATOM 4799 N N . THR B 1 54 ? 9.71121 17.46434 25.24110 1.000 47.72331 133 THR B N 1
ATOM 4800 C CA . THR B 1 54 ? 8.66835 17.65366 26.24848 1.000 53.28481 133 THR B CA 1
ATOM 4801 C C . THR B 1 54 ? 7.31358 17.85482 25.57241 1.000 59.29198 133 THR B C 1
ATOM 4802 O O . THR B 1 54 ? 6.71817 18.93301 25.58453 1.000 65.62087 133 THR B O 1
ATOM 4813 N N . THR B 1 55 ? 6.83397 16.77240 24.97465 1.000 56.45075 134 THR B N 1
ATOM 4814 C CA . THR B 1 55 ? 5.54613 16.75014 24.30590 1.000 57.34287 134 THR B CA 1
ATOM 4815 C C . THR B 1 55 ? 4.91174 15.40012 24.59448 1.000 59.77521 134 THR B C 1
ATOM 4816 O O . THR B 1 55 ? 5.57917 14.46423 25.04311 1.000 57.66066 134 THR B O 1
ATOM 4827 N N . GLU B 1 56 ? 3.60854 15.29030 24.34027 1.000 57.88835 135 GLU B N 1
ATOM 4828 C CA . GLU B 1 56 ? 2.96278 13.99947 24.53517 1.000 59.13927 135 GLU B CA 1
ATOM 4829 C C . GLU B 1 56 ? 3.54720 12.98152 23.56504 1.000 53.09747 135 GLU B C 1
ATOM 4830 O O . GLU B 1 56 ? 3.74381 11.81189 23.91213 1.000 53.20872 135 GLU B O 1
ATOM 4842 N N . GLN B 1 57 ? 3.86744 13.42459 22.34540 1.000 52.72122 136 GLN B N 1
ATOM 4843 C CA . GLN B 1 57 ? 4.47242 12.52454 21.37282 1.000 55.27830 136 GLN B CA 1
ATOM 4844 C C . GLN B 1 57 ? 5.88016 12.13055 21.79376 1.000 49.06061 136 GLN B C 1
ATOM 4845 O O . GLN B 1 57 ? 6.32367 11.01337 21.50655 1.000 45.86363 136 GLN B O 1
ATOM 4859 N N . GLY B 1 58 ? 6.58595 13.01766 22.49833 1.000 48.51802 137 GLY B N 1
ATOM 4860 C CA . GLY B 1 58 ? 7.89815 12.66198 23.00471 1.000 46.35017 137 GLY B CA 1
ATOM 4861 C C . GLY B 1 58 ? 7.84549 11.61205 24.09467 1.000 44.36048 137 GLY B C 1
ATOM 4862 O O . GLY B 1 58 ? 8.79597 10.84297 24.26200 1.000 38.71695 137 GLY B O 1
ATOM 4866 N N . ALA B 1 59 ? 6.74182 11.55784 24.84009 1.000 44.51304 138 ALA B N 1
ATOM 4867 C CA . ALA B 1 59 ? 6.56638 10.58834 25.91399 1.000 40.67683 138 ALA B CA 1
ATOM 4868 C C . ALA B 1 59 ? 5.98893 9.26597 25.42856 1.000 44.04550 138 ALA B C 1
ATOM 4869 O O . ALA B 1 59 ? 5.55914 8.45018 26.25127 1.000 46.13054 138 ALA B O 1
ATOM 4876 N N . SER B 1 60 ? 5.99265 9.02639 24.12319 1.000 41.67217 139 SER B N 1
ATOM 4877 C CA . SER B 1 60 ? 5.60474 7.74447 23.56021 1.000 40.16391 139 SER B CA 1
ATOM 4878 C C . SER B 1 60 ? 6.84189 7.03459 23.03139 1.000 43.69227 139 SER B C 1
ATOM 4879 O O . SER B 1 60 ? 7.78780 7.67121 22.55911 1.000 41.65919 139 SER B O 1
ATOM 4887 N N . ILE B 1 61 ? 6.82832 5.70017 23.09215 1.000 45.17373 140 ILE B N 1
ATOM 4888 C CA . ILE B 1 61 ? 7.90428 4.92110 22.47310 1.000 45.45819 140 ILE B CA 1
ATOM 4889 C C . ILE B 1 61 ? 7.73658 4.85405 20.96939 1.000 45.35959 140 ILE B C 1
ATOM 4890 O O . ILE B 1 61 ? 8.60907 4.30840 20.28114 1.000 48.10958 140 ILE B O 1
ATOM 4906 N N . SER B 1 62 ? 6.66935 5.45028 20.43361 1.000 49.30144 141 SER B N 1
ATOM 4907 C CA . SER B 1 62 ? 6.48006 5.51693 18.99060 1.000 53.44860 141 SER B CA 1
ATOM 4908 C C . SER B 1 62 ? 7.38673 6.56280 18.35567 1.000 44.14008 141 SER B C 1
ATOM 4909 O O . SER B 1 62 ? 7.67947 6.47762 17.15800 1.000 46.46639 141 SER B O 1
ATOM 4917 N N . THR B 1 63 ? 7.79347 7.57619 19.11947 1.000 40.41276 142 THR B N 1
ATOM 4918 C CA . THR B 1 63 ? 8.76160 8.56126 18.65371 1.000 42.12557 142 THR B CA 1
ATOM 4919 C C . THR B 1 63 ? 10.20242 8.07688 18.78814 1.000 38.94347 142 THR B C 1
ATOM 4920 O O . THR B 1 63 ? 11.12525 8.88357 18.63088 1.000 33.77880 142 THR B O 1
ATOM 4931 N N . GLY B 1 64 ? 10.41894 6.81011 19.14175 1.000 37.94556 143 GLY B N 1
ATOM 4932 C CA . GLY B 1 64 ? 11.74213 6.22646 19.12732 1.000 38.04798 143 GLY B CA 1
ATOM 4933 C C . GLY B 1 64 ? 12.47809 6.32386 20.44944 1.000 35.04348 143 GLY B C 1
ATOM 4934 O O . GLY B 1 64 ? 12.03351 6.94821 21.41258 1.000 34.89301 143 GLY B O 1
ATOM 4938 N N . CYS B 1 65 ? 13.62406 5.63299 20.49969 1.000 28.12662 144 CYS B N 1
ATOM 4939 C CA . CYS B 1 65 ? 14.51188 5.62052 21.66348 1.000 30.49887 144 CYS B CA 1
ATOM 4940 C C . CYS B 1 65 ? 15.93422 5.90549 21.17547 1.000 26.91841 144 CYS B C 1
ATOM 4941 O O . CYS B 1 65 ? 16.77375 5.00293 21.12371 1.000 26.00965 144 CYS B O 1
ATOM 4948 N N . SER B 1 66 ? 16.21106 7.17562 20.85167 1.000 27.57916 145 SER B N 1
ATOM 4949 C CA . SER B 1 66 ? 17.47380 7.51198 20.19970 1.000 26.54777 145 SER B CA 1
ATOM 4950 C C . SER B 1 66 ? 18.68114 7.19896 21.07720 1.000 23.03654 145 SER B C 1
ATOM 4951 O O . SER B 1 66 ? 19.74977 6.86069 20.55194 1.000 29.85060 145 SER B O 1
ATOM 4959 N N . PHE B 1 67 ? 18.55153 7.34043 22.38969 1.000 23.21362 146 PHE B N 1
ATOM 4960 C CA . PHE B 1 67 ? 19.67152 7.12372 23.29587 1.000 24.94688 146 PHE B CA 1
ATOM 4961 C C . PHE B 1 67 ? 19.79176 5.67714 23.77508 1.000 29.98746 146 PHE B C 1
ATOM 4962 O O . PHE B 1 67 ? 20.70757 5.37069 24.54230 1.000 26.83752 146 PHE B O 1
ATOM 4979 N N . GLY B 1 68 ? 18.89065 4.79253 23.35149 1.000 24.49861 147 GLY B N 1
ATOM 4980 C CA . GLY B 1 68 ? 18.99945 3.38967 23.69931 1.000 26.84464 147 GLY B CA 1
ATOM 4981 C C . GLY B 1 68 ? 17.74277 2.84317 24.33940 1.000 29.13431 147 GLY B C 1
ATOM 4982 O O . GLY B 1 68 ? 16.88457 3.60413 24.79168 1.000 27.57993 147 GLY B O 1
ATOM 4986 N N . ASN B 1 69 ? 17.61530 1.51961 24.37582 1.000 33.01997 148 ASN B N 1
ATOM 4987 C CA . ASN B 1 69 ? 16.50449 0.92062 25.09195 1.000 34.14042 148 ASN B CA 1
ATOM 4988 C C . ASN B 1 69 ? 16.90239 -0.46211 25.58243 1.000 36.48623 148 ASN B C 1
ATOM 4989 O O . ASN B 1 69 ? 17.72650 -1.14813 24.97221 1.000 33.33718 148 ASN B O 1
ATOM 5000 N N . ALA B 1 70 ? 16.33046 -0.83579 26.72155 1.000 29.89109 149 ALA B N 1
ATOM 5001 C CA . ALA B 1 70 ? 16.61144 -2.11486 27.34284 1.000 32.64521 149 ALA B CA 1
ATOM 5002 C C . ALA B 1 70 ? 15.38714 -2.55872 28.12530 1.000 34.69722 149 ALA B C 1
ATOM 5003 O O . ALA B 1 70 ? 14.54592 -1.75021 28.51881 1.000 31.92485 149 ALA B O 1
ATOM 5010 N N . THR B 1 71 ? 15.30427 -3.86725 28.34789 1.000 33.04916 150 THR B N 1
ATOM 5011 C CA . THR B 1 71 ? 14.23500 -4.46909 29.13456 1.000 32.97038 150 THR B CA 1
ATOM 5012 C C . THR B 1 71 ? 14.86581 -5.35606 30.19778 1.000 29.22888 150 THR B C 1
ATOM 5013 O O . THR B 1 71 ? 15.71461 -6.19809 29.88397 1.000 31.54249 150 THR B O 1
ATOM 5024 N N . THR B 1 72 ? 14.44790 -5.17310 31.44499 1.000 29.85856 151 THR B N 1
ATOM 5025 C CA . THR B 1 72 ? 14.97581 -5.99768 32.51375 1.000 31.81772 151 THR B CA 1
ATOM 5026 C C . THR B 1 72 ? 14.48379 -7.43573 32.37819 1.000 33.16618 151 THR B C 1
ATOM 5027 O O . THR B 1 72 ? 13.56736 -7.74799 31.61139 1.000 31.00884 151 THR B O 1
ATOM 5038 N N . LYS B 1 73 ? 15.11320 -8.32060 33.14395 1.000 32.41149 152 LYS B N 1
ATOM 5039 C CA . LYS B 1 73 ? 14.52205 -9.61501 33.42672 1.000 35.20525 152 LYS B CA 1
ATOM 5040 C C . LYS B 1 73 ? 13.27954 -9.41454 34.28934 1.000 33.95083 152 LYS B C 1
ATOM 5041 O O . LYS B 1 73 ? 12.99750 -8.31430 34.77331 1.000 31.91409 152 LYS B O 1
ATOM 5060 N N . ILE B 1 74 ? 12.52107 -10.49121 34.47971 1.000 30.52952 153 ILE B N 1
ATOM 5061 C CA . ILE B 1 74 ? 11.42941 -10.43986 35.44589 1.000 30.81198 153 ILE B CA 1
ATOM 5062 C C . ILE B 1 74 ? 12.03410 -10.18511 36.81713 1.000 31.25070 153 ILE B C 1
ATOM 5063 O O . ILE B 1 74 ? 12.87996 -10.95701 37.29242 1.000 32.25910 153 ILE B O 1
ATOM 5079 N N . LEU B 1 75 ? 11.61951 -9.09589 37.46157 1.000 31.70685 154 LEU B N 1
ATOM 5080 C CA . LEU B 1 75 ? 12.17066 -8.72393 38.75667 1.000 32.43121 154 LEU B CA 1
ATOM 5081 C C . LEU B 1 75 ? 11.32892 -9.21329 39.92707 1.000 31.31317 154 LEU B C 1
ATOM 5082 O O . LEU B 1 75 ? 11.83208 -9.25862 41.05485 1.000 34.21013 154 LEU B O 1
ATOM 5098 N N . GLY B 1 76 ? 10.07504 -9.57507 39.68809 1.000 31.51834 155 GLY B N 1
ATOM 5099 C CA . GLY B 1 76 ? 9.24493 -10.10531 40.75232 1.000 30.62357 155 GLY B CA 1
ATOM 5100 C C . GLY B 1 76 ? 7.81150 -10.23990 40.28756 1.000 31.52985 155 GLY B C 1
ATOM 5101 O O . GLY B 1 76 ? 7.53465 -10.28667 39.08744 1.000 33.66121 155 GLY B O 1
ATOM 5105 N N . GLY B 1 77 ? 6.90833 -10.30251 41.26164 1.000 32.69524 156 GLY B N 1
ATOM 5106 C CA . GLY B 1 77 ? 5.49942 -10.46327 40.97697 1.000 35.75046 156 GLY B CA 1
ATOM 5107 C C . GLY B 1 77 ? 4.76931 -9.14757 40.81548 1.000 36.86195 156 GLY B C 1
ATOM 5108 O O . GLY B 1 77 ? 5.27133 -8.22443 40.16803 1.000 37.56975 156 GLY B O 1
ATOM 5112 N N . SER B 1 78 ? 3.58000 -9.04635 41.41210 1.000 30.24765 157 SER B N 1
ATOM 5113 C CA . SER B 1 78 ? 2.76948 -7.84256 41.25360 1.000 34.66134 157 SER B CA 1
ATOM 5114 C C . SER B 1 78 ? 3.36312 -6.66347 42.01713 1.000 32.45817 157 SER B C 1
ATOM 5115 O O . SER B 1 78 ? 3.47575 -5.55791 41.47243 1.000 33.20573 157 SER B O 1
ATOM 5123 N N . SER B 1 79 ? 3.73133 -6.86904 43.28454 1.000 35.41350 158 SER B N 1
ATOM 5124 C CA . SER B 1 79 ? 4.35284 -5.82888 44.09707 1.000 35.34671 158 SER B CA 1
ATOM 5125 C C . SER B 1 79 ? 5.61648 -6.37408 44.74925 1.000 38.74342 158 SER B C 1
ATOM 5126 O O . SER B 1 79 ? 5.64576 -7.52150 45.20672 1.000 36.17232 158 SER B O 1
ATOM 5134 N N . PHE B 1 80 ? 6.66027 -5.55041 44.78210 1.000 36.67286 159 PHE B N 1
ATOM 5135 C CA . PHE B 1 80 ? 7.89571 -5.94949 45.43777 1.000 32.56828 159 PHE B CA 1
ATOM 5136 C C . PHE B 1 80 ? 8.77124 -4.73043 45.67919 1.000 37.64116 159 PHE B C 1
ATOM 5137 O O . PHE B 1 80 ? 8.67882 -3.72727 44.96698 1.000 32.55823 159 PHE B O 1
ATOM 5154 N N . VAL B 1 81 ? 9.60012 -4.82923 46.71730 1.000 37.28043 160 VAL B N 1
ATOM 5155 C CA . VAL B 1 81 ? 10.66576 -3.87672 47.00088 1.000 37.64370 160 VAL B CA 1
ATOM 5156 C C . VAL B 1 81 ? 11.99273 -4.59664 46.80798 1.000 37.53620 160 VAL B C 1
ATOM 5157 O O . VAL B 1 81 ? 12.22952 -5.64365 47.42483 1.000 38.71332 160 VAL B O 1
ATOM 5170 N N . LEU B 1 82 ? 12.85587 -4.04242 45.96558 1.000 38.53603 161 LEU B N 1
ATOM 5171 C CA . LEU B 1 82 ? 14.13340 -4.67056 45.64950 1.000 39.85383 161 LEU B CA 1
ATOM 5172 C C . LEU B 1 82 ? 15.17246 -4.28035 46.69514 1.000 46.29421 161 LEU B C 1
ATOM 5173 O O . LEU B 1 82 ? 15.49614 -3.09749 46.84830 1.000 44.89928 161 LEU B O 1
ATOM 5189 N N . SER B 1 83 ? 15.68310 -5.27850 47.42180 1.000 41.77628 162 SER B N 1
ATOM 5190 C CA . SER B 1 83 ? 16.70196 -5.01366 48.43306 1.000 47.50674 162 SER B CA 1
ATOM 5191 C C . SER B 1 83 ? 18.00948 -4.55701 47.79875 1.000 49.91685 162 SER B C 1
ATOM 5192 O O . SER B 1 83 ? 18.71508 -3.70918 48.35821 1.000 50.23127 162 SER B O 1
ATOM 5200 N N . ASP B 1 84 ? 18.34846 -5.10897 46.63244 1.000 51.08438 163 ASP B N 1
ATOM 5201 C CA . ASP B 1 84 ? 19.57247 -4.78044 45.90327 1.000 52.92032 163 ASP B CA 1
ATOM 5202 C C . ASP B 1 84 ? 19.19347 -4.32895 44.49981 1.000 51.80206 163 ASP B C 1
ATOM 5203 O O . ASP B 1 84 ? 19.18110 -5.13918 43.55940 1.000 48.55824 163 ASP B O 1
ATOM 5212 N N . PRO B 1 85 ? 18.86798 -3.04786 44.31123 1.000 48.89610 164 PRO B N 1
ATOM 5213 C CA . PRO B 1 85 ? 18.43506 -2.59187 42.97989 1.000 49.70201 164 PRO B CA 1
ATOM 5214 C C . PRO B 1 85 ? 19.47368 -2.78451 41.89047 1.000 45.24736 164 PRO B C 1
ATOM 5215 O O . PRO B 1 85 ? 19.10463 -2.84269 40.71075 1.000 42.88842 164 PRO B O 1
ATOM 5226 N N . GLY B 1 86 ? 20.75611 -2.89366 42.24066 1.000 49.64235 165 GLY B N 1
ATOM 5227 C CA . GLY B 1 86 ? 21.79986 -2.94511 41.23434 1.000 45.39021 165 GLY B CA 1
ATOM 5228 C C . GLY B 1 86 ? 21.78319 -4.18365 40.36233 1.000 43.49463 165 GLY B C 1
ATOM 5229 O O . GLY B 1 86 ? 22.28918 -4.13784 39.23584 1.000 42.53306 165 GLY B O 1
ATOM 5233 N N . VAL B 1 87 ? 21.21898 -5.29076 40.85047 1.000 43.00389 166 VAL B N 1
ATOM 5234 C CA . VAL B 1 87 ? 21.32451 -6.54167 40.10543 1.000 47.90690 166 VAL B CA 1
ATOM 5235 C C . VAL B 1 87 ? 20.48236 -6.50216 38.83494 1.000 39.42192 166 VAL B C 1
ATOM 5236 O O . VAL B 1 87 ? 20.84872 -7.11204 37.82198 1.000 40.84268 166 VAL B O 1
ATOM 5249 N N . GLY B 1 88 ? 19.35233 -5.79718 38.85865 1.000 40.02510 167 GLY B N 1
ATOM 5250 C CA . GLY B 1 88 ? 18.50712 -5.68475 37.68644 1.000 41.59528 167 GLY B CA 1
ATOM 5251 C C . GLY B 1 88 ? 18.53825 -4.29112 37.09630 1.000 45.32602 167 GLY B C 1
ATOM 5252 O O . GLY B 1 88 ? 17.58356 -3.85462 36.44492 1.000 37.23618 167 GLY B O 1
ATOM 5256 N N . ALA B 1 89 ? 19.63349 -3.57583 37.33444 1.000 39.26374 168 ALA B N 1
ATOM 5257 C CA . ALA B 1 89 ? 19.77298 -2.22335 36.81605 1.000 33.17277 168 ALA B CA 1
ATOM 5258 C C . ALA B 1 89 ? 19.79761 -2.22699 35.29175 1.000 37.48010 168 ALA B C 1
ATOM 5259 O O . ALA B 1 89 ? 20.26969 -3.17235 34.65598 1.000 35.17788 168 ALA B O 1
ATOM 5266 N N . ILE B 1 90 ? 19.27180 -1.15287 34.70874 1.000 35.16254 169 ILE B N 1
ATOM 5267 C CA . ILE B 1 90 ? 19.35292 -0.91067 33.27401 1.000 33.18345 169 ILE B CA 1
ATOM 5268 C C . ILE B 1 90 ? 20.50355 0.05789 33.03869 1.000 31.08117 169 ILE B C 1
ATOM 5269 O O . ILE B 1 90 ? 20.53030 1.15338 33.61315 1.000 27.27191 169 ILE B O 1
ATOM 5285 N N . VAL B 1 91 ? 21.44967 -0.33676 32.20090 1.000 27.08936 170 VAL B N 1
ATOM 5286 C CA . VAL B 1 91 ? 22.62137 0.47952 31.90702 1.000 27.18903 170 VAL B CA 1
ATOM 5287 C C . VAL B 1 91 ? 22.63945 0.74581 30.40937 1.000 28.34341 170 VAL B C 1
ATOM 5288 O O . VAL B 1 91 ? 22.77729 -0.18411 29.60739 1.000 32.52654 170 VAL B O 1
ATOM 5301 N N . LEU B 1 92 ? 22.48069 2.01165 30.03310 1.000 29.34897 171 LEU B N 1
ATOM 5302 C CA . LEU B 1 92 ? 22.52124 2.40966 28.62974 1.000 26.59492 171 LEU B CA 1
ATOM 5303 C C . LEU B 1 92 ? 23.78989 3.21579 28.37766 1.000 27.25185 171 LEU B C 1
ATOM 5304 O O . LEU B 1 92 ? 23.91995 4.33443 28.89820 1.000 27.50874 171 LEU B O 1
ATOM 5320 N N . PRO B 1 93 ? 24.76059 2.69315 27.63049 1.000 25.89329 172 PRO B N 1
ATOM 5321 C CA . PRO B 1 93 ? 26.01384 3.42805 27.43287 1.000 26.43126 172 PRO B CA 1
ATOM 5322 C C . PRO B 1 93 ? 25.89109 4.58219 26.45166 1.000 26.18661 172 PRO B C 1
ATOM 5323 O O . PRO B 1 93 ? 25.11005 4.54709 25.49881 1.000 30.50156 172 PRO B O 1
ATOM 5334 N N . PHE B 1 94 ? 26.70512 5.61250 26.68582 1.000 27.20609 173 PHE B N 1
ATOM 5335 C CA . PHE B 1 94 ? 26.94750 6.63605 25.67575 1.000 27.74646 173 PHE B CA 1
ATOM 5336 C C . PHE B 1 94 ? 28.42632 6.53423 25.32170 1.000 27.40185 173 PHE B C 1
ATOM 5337 O O . PHE B 1 94 ? 29.28281 6.42818 26.20849 1.000 26.22479 173 PHE B O 1
ATOM 5354 N N . THR B 1 95 ? 28.72108 6.66735 24.03291 1.000 30.39390 174 THR B N 1
ATOM 5355 C CA . THR B 1 95 ? 30.05576 6.37482 23.54146 1.000 30.59118 174 THR B CA 1
ATOM 5356 C C . THR B 1 95 ? 31.04128 7.48645 23.84505 1.000 27.51448 174 THR B C 1
ATOM 5357 O O . THR B 1 95 ? 32.22150 7.20945 24.08325 1.000 28.29714 174 THR B O 1
ATOM 5368 N N . PHE B 1 96 ? 30.58054 8.73198 23.89099 1.000 30.43099 175 PHE B N 1
ATOM 5369 C CA . PHE B 1 96 ? 31.48789 9.84482 24.13773 1.000 29.19403 175 PHE B CA 1
ATOM 5370 C C . PHE B 1 96 ? 30.84686 10.90370 25.02588 1.000 30.69900 175 PHE B C 1
ATOM 5371 O O . PHE B 1 96 ? 31.00966 10.86682 26.24910 1.000 31.13098 175 PHE B O 1
ATOM 5388 N N . ARG B 1 97 ? 30.13875 11.85831 24.43345 1.000 30.12897 176 ARG B N 1
ATOM 5389 C CA . ARG B 1 97 ? 29.63422 13.00477 25.17908 1.000 30.47526 176 ARG B CA 1
ATOM 5390 C C . ARG B 1 97 ? 28.26873 12.71270 25.78573 1.000 32.55562 176 ARG B C 1
ATOM 5391 O O . ARG B 1 97 ? 27.34464 12.29290 25.08390 1.000 34.92815 176 ARG B O 1
ATOM 5412 N N . TRP B 1 98 ? 28.14865 12.94243 27.09550 1.000 28.27888 177 TRP B N 1
ATOM 5413 C CA . TRP B 1 98 ? 26.84490 12.93588 27.75394 1.000 29.24806 177 TRP B CA 1
ATOM 5414 C C . TRP B 1 98 ? 26.09689 14.20534 27.36586 1.000 29.62106 177 TRP B C 1
ATOM 5415 O O . TRP B 1 98 ? 26.67237 15.29928 27.35847 1.000 25.73269 177 TRP B O 1
ATOM 5436 N N . THR B 1 99 ? 24.81876 14.05338 27.02142 1.000 29.21419 178 THR B N 1
ATOM 5437 C CA . THR B 1 99 ? 24.01328 15.15232 26.50493 1.000 26.82878 178 THR B CA 1
ATOM 5438 C C . THR B 1 99 ? 23.46780 16.07255 27.58900 1.000 27.11607 178 THR B C 1
ATOM 5439 O O . THR B 1 99 ? 23.05074 17.19235 27.26859 1.000 28.23908 178 THR B O 1
ATOM 5450 N N . LYS B 1 100 ? 23.40742 15.60540 28.84043 1.000 28.81934 179 LYS B N 1
ATOM 5451 C CA . LYS B 1 100 ? 22.85467 16.34812 29.97322 1.000 27.45359 179 LYS B CA 1
ATOM 5452 C C . LYS B 1 100 ? 21.32499 16.36278 29.93633 1.000 27.43742 179 LYS B C 1
ATOM 5453 O O . LYS B 1 100 ? 20.68516 15.87643 30.87481 1.000 27.68032 179 LYS B O 1
ATOM 5472 N N . SER B 1 101 ? 20.72965 16.87806 28.86264 1.000 28.23244 180 SER B N 1
ATOM 5473 C CA . SER B 1 101 ? 19.27630 16.83785 28.70231 1.000 27.30721 180 SER B CA 1
ATOM 5474 C C . SER B 1 101 ? 18.85046 15.49657 28.10720 1.000 27.38365 180 SER B C 1
ATOM 5475 O O . SER B 1 101 ? 19.54730 14.92793 27.26369 1.000 26.03532 180 SER B O 1
ATOM 5483 N N . PHE B 1 102 ? 17.70609 14.98979 28.55919 1.000 26.01465 181 PHE B N 1
ATOM 5484 C CA . PHE B 1 102 ? 17.22288 13.68895 28.11226 1.000 25.63856 181 PHE B CA 1
ATOM 5485 C C . PHE B 1 102 ? 15.73191 13.58459 28.41382 1.000 22.86424 181 PHE B C 1
ATOM 5486 O O . PHE B 1 102 ? 15.18957 14.33048 29.23349 1.000 26.42454 181 PHE B O 1
ATOM 5503 N N . THR B 1 103 ? 15.08997 12.60704 27.78085 1.000 23.00804 182 THR B N 1
ATOM 5504 C CA . THR B 1 103 ? 13.72849 12.20222 28.10985 1.000 25.61642 182 THR B CA 1
ATOM 5505 C C . THR B 1 103 ? 13.73357 10.68533 28.22372 1.000 28.26676 182 THR B C 1
ATOM 5506 O O . THR B 1 103 ? 14.28645 10.00311 27.35576 1.000 27.22592 182 THR B O 1
ATOM 5517 N N . LEU B 1 104 ? 13.15495 10.16267 29.29795 1.000 23.48148 183 LEU B N 1
ATOM 5518 C CA . LEU B 1 104 ? 13.02504 8.72710 29.48074 1.000 24.29585 183 LEU B CA 1
ATOM 5519 C C . LEU B 1 104 ? 11.55683 8.33764 29.53334 1.000 25.03648 183 LEU B C 1
ATOM 5520 O O . LEU B 1 104 ? 10.70548 9.12353 29.95763 1.000 25.64827 183 LEU B O 1
ATOM 5536 N N . ILE B 1 105 ? 11.27927 7.10716 29.09034 1.000 24.14160 184 ILE B N 1
ATOM 5537 C CA . ILE B 1 105 ? 9.98473 6.45008 29.24215 1.000 23.07359 184 ILE B CA 1
ATOM 5538 C C . ILE B 1 105 ? 10.24548 5.10616 29.91699 1.000 25.76868 184 ILE B C 1
ATOM 5539 O O . ILE B 1 105 ? 11.07235 4.32100 29.44474 1.000 24.99830 184 ILE B O 1
ATOM 5555 N N . LEU B 1 106 ? 9.56203 4.86638 31.03559 1.000 23.62587 185 LEU B N 1
ATOM 5556 C CA . LEU B 1 106 ? 9.68137 3.62564 31.79627 1.000 24.63225 185 LEU B CA 1
ATOM 5557 C C . LEU B 1 106 ? 8.33399 2.92328 31.78342 1.000 28.31663 185 LEU B C 1
ATOM 5558 O O . LEU B 1 106 ? 7.31944 3.50883 32.17781 1.000 25.58170 185 LEU B O 1
ATOM 5574 N N . GLN B 1 107 ? 8.32104 1.67541 31.32054 1.000 25.18794 186 GLN B N 1
ATOM 5575 C CA . GLN B 1 107 ? 7.12040 0.85703 31.29934 1.000 28.92341 186 GLN B CA 1
ATOM 5576 C C . GLN B 1 107 ? 7.30373 -0.35468 32.19986 1.000 30.73635 186 GLN B C 1
ATOM 5577 O O . GLN B 1 107 ? 8.38601 -0.94343 32.24977 1.000 27.94799 186 GLN B O 1
ATOM 5591 N N . ALA B 1 108 ? 6.24525 -0.71212 32.91510 1.000 27.31318 187 ALA B N 1
ATOM 5592 C CA . ALA B 1 108 ? 6.15736 -1.98161 33.62691 1.000 28.02537 187 ALA B CA 1
ATOM 5593 C C . ALA B 1 108 ? 5.30968 -2.92126 32.78259 1.000 28.99185 187 ALA B C 1
ATOM 5594 O O . ALA B 1 108 ? 4.22979 -2.53601 32.31842 1.000 28.70637 187 ALA B O 1
ATOM 5601 N N . LEU B 1 109 ? 5.80696 -4.13346 32.56043 1.000 26.97408 188 LEU B N 1
ATOM 5602 C CA . LEU B 1 109 ? 5.20172 -5.06051 31.61478 1.000 32.44210 188 LEU B CA 1
ATOM 5603 C C . LEU B 1 109 ? 4.91811 -6.39302 32.28708 1.000 34.52229 188 LEU B C 1
ATOM 5604 O O . LEU B 1 109 ? 5.72806 -6.88682 33.07712 1.000 32.16867 188 LEU B O 1
ATOM 5620 N N . ASP B 1 110 ? 3.74774 -6.95676 31.97998 1.000 30.04526 189 ASP B N 1
ATOM 5621 C CA . ASP B 1 110 ? 3.36310 -8.29562 32.42258 1.000 33.75976 189 ASP B CA 1
ATOM 5622 C C . ASP B 1 110 ? 3.90713 -9.29538 31.40755 1.000 36.52998 189 ASP B C 1
ATOM 5623 O O . ASP B 1 110 ? 3.48367 -9.30626 30.24784 1.000 39.68682 189 ASP B O 1
ATOM 5632 N N . MET B 1 111 ? 4.85029 -10.12767 31.83885 1.000 36.13831 190 MET B N 1
ATOM 5633 C CA . MET B 1 111 ? 5.54971 -11.05914 30.95020 1.000 41.12531 190 MET B CA 1
ATOM 5634 C C . MET B 1 111 ? 4.86470 -12.42629 30.88720 1.000 36.09884 190 MET B C 1
ATOM 5635 O O . MET B 1 111 ? 5.49742 -13.46890 31.05133 1.000 43.03536 190 MET B O 1
ATOM 5649 N N . TYR B 1 112 ? 3.55329 -12.42725 30.64270 1.000 43.76115 191 TYR B N 1
ATOM 5650 C CA . TYR B 1 112 ? 2.78685 -13.65644 30.42412 1.000 44.14704 191 TYR B CA 1
ATOM 5651 C C . TYR B 1 112 ? 2.92410 -14.14931 28.98999 1.000 46.92574 191 TYR B C 1
ATOM 5652 O O . TYR B 1 112 ? 3.45038 -15.23690 28.74708 1.000 58.64496 191 TYR B O 1
ATOM 5670 N N . PRO B 1 117 ? 3.28737 -11.58471 22.33574 1.000 74.91746 196 PRO B N 1
ATOM 5671 C CA . PRO B 1 117 ? 3.32979 -10.28926 23.02208 1.000 77.35456 196 PRO B CA 1
ATOM 5672 C C . PRO B 1 117 ? 2.20338 -9.34814 22.60927 1.000 73.69892 196 PRO B C 1
ATOM 5673 O O . PRO B 1 117 ? 1.56085 -9.53169 21.56402 1.000 74.44856 196 PRO B O 1
ATOM 5684 N N . ASP B 1 118 ? 1.99549 -8.31730 23.42475 1.000 70.69381 197 ASP B N 1
ATOM 5685 C CA . ASP B 1 118 ? 0.97164 -7.33067 23.19673 1.000 72.50484 197 ASP B CA 1
ATOM 5686 C C . ASP B 1 118 ? 1.26891 -6.08194 24.00641 1.000 69.65335 197 ASP B C 1
ATOM 5687 O O . ASP B 1 118 ? 1.96725 -6.12127 25.00314 1.000 72.89687 197 ASP B O 1
ATOM 5696 N N . ALA B 1 119 ? 0.72139 -4.95706 23.54577 1.000 67.02319 198 ALA B N 1
ATOM 5697 C CA . ALA B 1 119 ? 0.74602 -3.74436 24.35492 1.000 62.79629 198 ALA B CA 1
ATOM 5698 C C . ALA B 1 119 ? -0.35806 -3.72785 25.41023 1.000 60.26367 198 ALA B C 1
ATOM 5699 O O . ALA B 1 119 ? -0.32978 -2.85160 26.27519 1.000 57.14675 198 ALA B O 1
ATOM 5706 N N . GLU B 1 120 ? -1.32752 -4.65870 25.36496 1.000 63.76629 199 GLU B N 1
ATOM 5707 C CA . GLU B 1 120 ? -2.30679 -4.74512 26.45466 1.000 66.35595 199 GLU B CA 1
ATOM 5708 C C . GLU B 1 120 ? -1.66656 -5.23607 27.75233 1.000 56.71922 199 GLU B C 1
ATOM 5709 O O . GLU B 1 120 ? -2.26469 -5.08054 28.82266 1.000 49.93039 199 GLU B O 1
ATOM 5721 N N . ARG B 1 121 ? -0.47804 -5.83727 27.67907 1.000 56.85773 200 ARG B N 1
ATOM 5722 C CA . ARG B 1 121 ? 0.21030 -6.33919 28.86082 1.000 51.66429 200 ARG B CA 1
ATOM 5723 C C . ARG B 1 121 ? 0.97999 -5.24088 29.60016 1.000 42.91805 200 ARG B C 1
ATOM 5724 O O . ARG B 1 121 ? 1.70047 -5.53945 30.55974 1.000 35.48586 200 ARG B O 1
ATOM 5745 N N . LEU B 1 122 ? 0.81801 -3.98314 29.18551 1.000 41.11234 201 LEU B N 1
ATOM 5746 C CA . LEU B 1 122 ? 1.37056 -2.85034 29.92184 1.000 36.69692 201 LEU B CA 1
ATOM 5747 C C . LEU B 1 122 ? 0.73892 -2.75867 31.30916 1.000 36.52265 201 LEU B C 1
ATOM 5748 O O . LEU B 1 122 ? -0.48331 -2.66946 31.44308 1.000 35.18200 201 LEU B O 1
ATOM 5764 N N . ILE B 1 123 ? 1.58143 -2.79373 32.34176 1.000 33.47834 202 ILE B N 1
ATOM 5765 C CA . ILE B 1 123 ? 1.09562 -2.60095 33.70283 1.000 30.75104 202 ILE B CA 1
ATOM 5766 C C . ILE B 1 123 ? 1.00477 -1.11841 34.04125 1.000 35.94910 202 ILE B C 1
ATOM 5767 O O . ILE B 1 123 ? 0.00705 -0.65373 34.60346 1.000 30.65851 202 ILE B O 1
ATOM 5783 N N . GLU B 1 124 ? 2.05414 -0.36502 33.73347 1.000 31.30616 203 GLU B N 1
ATOM 5784 C CA . GLU B 1 124 ? 2.11916 1.05446 34.06270 1.000 28.81341 203 GLU B CA 1
ATOM 5785 C C . GLU B 1 124 ? 3.17574 1.69809 33.17936 1.000 30.45981 203 GLU B C 1
ATOM 5786 O O . GLU B 1 124 ? 4.05944 1.02320 32.64592 1.000 28.16573 203 GLU B O 1
ATOM 5798 N N . GLU B 1 125 ? 3.06997 3.01623 33.02046 1.000 26.83092 204 GLU B N 1
ATOM 5799 C CA . GLU B 1 125 ? 3.99719 3.75667 32.17783 1.000 31.28291 204 GLU B CA 1
ATOM 5800 C C . GLU B 1 125 ? 4.20794 5.13994 32.77377 1.000 30.86481 204 GLU B C 1
ATOM 5801 O O . GLU B 1 125 ? 3.26451 5.76131 33.27169 1.000 32.13218 204 GLU B O 1
ATOM 5813 N N . THR B 1 126 ? 5.45271 5.60187 32.74240 1.000 30.32421 205 THR B N 1
ATOM 5814 C CA . THR B 1 126 ? 5.78536 6.93177 33.22359 1.000 29.46475 205 THR B CA 1
ATOM 5815 C C . THR B 1 126 ? 6.89113 7.50841 32.35128 1.000 30.27558 205 THR B C 1
ATOM 5816 O O . THR B 1 126 ? 7.57227 6.78965 31.61964 1.000 24.07140 205 THR B O 1
ATOM 5827 N N . SER B 1 127 ? 7.06566 8.81994 32.45189 1.000 29.44427 206 SER B N 1
ATOM 5828 C CA . SER B 1 127 ? 8.07133 9.53527 31.68153 1.000 32.55816 206 SER B CA 1
ATOM 5829 C C . SER B 1 127 ? 8.65520 10.64489 32.53891 1.000 31.35919 206 SER B C 1
ATOM 5830 O O . SER B 1 127 ? 7.99084 11.17292 33.43573 1.000 33.87183 206 SER B O 1
ATOM 5838 N N . TYR B 1 128 ? 9.92136 10.96708 32.28136 1.000 28.56520 207 TYR B N 1
ATOM 5839 C CA . TYR B 1 128 ? 10.59912 12.06979 32.95540 1.000 29.64485 207 TYR B CA 1
ATOM 5840 C C . TYR B 1 128 ? 11.52576 12.74489 31.95432 1.000 28.30187 207 TYR B C 1
ATOM 5841 O O . TYR B 1 128 ? 12.28141 12.06363 31.25391 1.000 29.50545 207 TYR B O 1
ATOM 5859 N N . SER B 1 129 ? 11.44161 14.07021 31.85842 1.000 26.62611 208 SER B N 1
ATOM 5860 C CA . SER B 1 129 ? 12.38429 14.86100 31.07756 1.000 28.11959 208 SER B CA 1
ATOM 5861 C C . SER B 1 129 ? 13.09914 15.81800 32.02296 1.000 31.24928 208 SER B C 1
ATOM 5862 O O . SER B 1 129 ? 12.47886 16.42570 32.90090 1.000 30.44063 208 SER B O 1
ATOM 5870 N N . GLY B 1 130 ? 14.41209 15.92044 31.86618 1.000 32.09572 209 GLY B N 1
ATOM 5871 C CA . GLY B 1 130 ? 15.18433 16.74881 32.76642 1.000 31.35195 209 GLY B CA 1
ATOM 5872 C C . GLY B 1 130 ? 16.61332 16.88869 32.29994 1.000 28.72146 209 GLY B C 1
ATOM 5873 O O . GLY B 1 130 ? 16.95775 16.54165 31.16781 1.000 27.86526 209 GLY B O 1
ATOM 5877 N N . VAL B 1 131 ? 17.43767 17.43970 33.18641 1.000 30.17810 210 VAL B N 1
ATOM 5878 C CA . VAL B 1 131 ? 18.85441 17.64767 32.92034 1.000 31.40854 210 VAL B CA 1
ATOM 5879 C C . VAL B 1 131 ? 19.62401 17.17660 34.14518 1.000 35.80362 210 VAL B C 1
ATOM 5880 O O . VAL B 1 131 ? 19.40594 17.68781 35.25117 1.000 35.64096 210 VAL B O 1
ATOM 5893 N N . ILE B 1 132 ? 20.53484 16.22827 33.95239 1.000 34.21738 211 ILE B N 1
ATOM 5894 C CA . ILE B 1 132 ? 21.34266 15.70608 35.04565 1.000 34.93212 211 ILE B CA 1
ATOM 5895 C C . ILE B 1 132 ? 22.79994 15.68607 34.60037 1.000 34.06109 211 ILE B C 1
ATOM 5896 O O . ILE B 1 132 ? 23.10827 15.50419 33.41757 1.000 32.23198 211 ILE B O 1
ATOM 5912 N N . LEU B 1 133 ? 23.68699 15.92566 35.54767 1.000 32.97295 212 LEU B N 1
ATOM 5913 C CA . LEU B 1 133 ? 25.12131 15.89391 35.29966 1.000 30.38512 212 LEU B CA 1
ATOM 5914 C C . LEU B 1 133 ? 25.72059 14.62042 35.87118 1.000 29.28706 212 LEU B C 1
ATOM 5915 O O . LEU B 1 133 ? 25.15098 13.99547 36.76772 1.000 30.86970 212 LEU B O 1
ATOM 5931 N N . PRO B 1 134 ? 26.88693 14.20290 35.37109 1.000 30.72146 213 PRO B N 1
ATOM 5932 C CA . PRO B 1 134 ? 27.50780 12.97703 35.89266 1.000 30.96742 213 PRO B CA 1
ATOM 5933 C C . PRO B 1 134 ? 27.80434 13.09476 37.37803 1.000 32.02097 213 PRO B C 1
ATOM 5934 O O . PRO B 1 134 ? 28.39151 14.07730 37.83593 1.000 31.34779 213 PRO B O 1
ATOM 5945 N N . SER B 1 135 ? 27.38090 12.07569 38.13278 1.000 27.29242 214 SER B N 1
ATOM 5946 C CA . SER B 1 135 ? 27.58486 11.99206 39.57536 1.000 29.68225 214 SER B CA 1
ATOM 5947 C C . SER B 1 135 ? 27.16437 10.61516 40.07767 1.000 33.56361 214 SER B C 1
ATOM 5948 O O . SER B 1 135 ? 26.23537 10.01405 39.52462 1.000 31.20530 214 SER B O 1
ATOM 5956 N N . PRO B 1 136 ? 27.82243 10.07288 41.11155 1.000 37.60956 215 PRO B N 1
ATOM 5957 C CA . PRO B 1 136 ? 27.33858 8.81601 41.71122 1.000 42.47333 215 PRO B CA 1
ATOM 5958 C C . PRO B 1 136 ? 26.06246 8.97401 42.52503 1.000 39.23518 215 PRO B C 1
ATOM 5959 O O . PRO B 1 136 ? 25.44564 7.95926 42.87612 1.000 39.69303 215 PRO B O 1
ATOM 5970 N N . GLU B 1 137 ? 25.65661 10.20159 42.84454 1.000 39.63263 216 GLU B N 1
ATOM 5971 C CA . GLU B 1 137 ? 24.42422 10.41373 43.59112 1.000 36.39604 216 GLU B CA 1
ATOM 5972 C C . GLU B 1 137 ? 23.22438 10.11246 42.69995 1.000 33.92057 216 GLU B C 1
ATOM 5973 O O . GLU B 1 137 ? 23.19552 10.47935 41.52093 1.000 33.25452 216 GLU B O 1
ATOM 5985 N N . TRP B 1 138 ? 22.23858 9.42948 43.26706 1.000 35.57970 217 TRP B N 1
ATOM 5986 C CA . TRP B 1 138 ? 21.04075 9.04861 42.54007 1.000 33.11011 217 TRP B CA 1
ATOM 5987 C C . TRP B 1 138 ? 19.97869 10.13806 42.63455 1.000 28.12100 217 TRP B C 1
ATOM 5988 O O . TRP B 1 138 ? 19.87915 10.85107 43.63731 1.000 30.05648 217 TRP B O 1
ATOM 6009 N N . LYS B 1 139 ? 19.18891 10.27030 41.56867 1.000 27.74547 218 LYS B N 1
ATOM 6010 C CA . LYS B 1 139 ? 17.95980 11.06025 41.58962 1.000 29.52187 218 LYS B CA 1
ATOM 6011 C C . LYS B 1 139 ? 16.80446 10.07267 41.71059 1.000 31.11681 218 LYS B C 1
ATOM 6012 O O . LYS B 1 139 ? 16.57821 9.26334 40.80297 1.000 29.68919 218 LYS B O 1
ATOM 6031 N N . THR B 1 140 ? 16.09475 10.11124 42.84062 1.000 28.95201 219 THR B N 1
ATOM 6032 C CA . THR B 1 140 ? 14.96759 9.21471 43.07684 1.000 30.90162 219 THR B CA 1
ATOM 6033 C C . THR B 1 140 ? 13.69761 9.83599 42.49917 1.000 35.78272 219 THR B C 1
ATOM 6034 O O . THR B 1 140 ? 13.38618 10.99982 42.76419 1.000 37.42993 219 THR B O 1
ATOM 6045 N N . LEU B 1 141 ? 12.97471 9.05115 41.71144 1.000 28.38656 220 LEU B N 1
ATOM 6046 C CA . LEU B 1 141 ? 11.73442 9.47120 41.07821 1.000 30.29290 220 LEU B CA 1
ATOM 6047 C C . LEU B 1 141 ? 10.62752 8.52148 41.51331 1.000 34.11502 220 LEU B C 1
ATOM 6048 O O . LEU B 1 141 ? 10.87318 7.34414 41.78303 1.000 31.53710 220 LEU B O 1
ATOM 6064 N N . ASP B 1 142 ? 9.40758 9.03794 41.61361 1.000 37.74544 221 ASP B N 1
ATOM 6065 C CA . ASP B 1 142 ? 8.29578 8.24084 42.12460 1.000 40.50050 221 ASP B CA 1
ATOM 6066 C C . ASP B 1 142 ? 7.05509 8.54574 41.30090 1.000 41.70315 221 ASP B C 1
ATOM 6067 O O . ASP B 1 142 ? 6.65280 9.70604 41.18867 1.000 43.64503 221 ASP B O 1
ATOM 6076 N N . HIS B 1 143 ? 6.46891 7.50970 40.71774 1.000 39.46473 222 HIS B N 1
ATOM 6077 C CA . HIS B 1 143 ? 5.30701 7.62608 39.83513 1.000 37.11616 222 HIS B CA 1
ATOM 6078 C C . HIS B 1 143 ? 4.13707 6.97731 40.51334 1.000 38.75504 222 HIS B C 1
ATOM 6079 O O . HIS B 1 143 ? 4.08929 5.74236 40.64089 1.000 33.10524 222 HIS B O 1
ATOM 6093 N N . ILE B 1 144 ? 3.16063 7.79963 40.94947 1.000 44.47730 223 ILE B N 1
ATOM 6094 C CA . ILE B 1 144 ? 1.91530 7.39223 41.49076 1.000 43.71564 223 ILE B CA 1
ATOM 6095 C C . ILE B 1 144 ? 0.91777 7.22391 40.34437 1.000 39.38752 223 ILE B C 1
ATOM 6096 O O . ILE B 1 144 ? 0.15741 8.16571 40.08852 1.000 42.50961 223 ILE B O 1
ATOM 6112 N N . GLY B 1 145 ? 0.86433 6.09552 39.67993 1.000 39.45520 224 GLY B N 1
ATOM 6113 C CA . GLY B 1 145 ? 0.02202 5.94213 38.51407 1.000 37.66613 224 GLY B CA 1
ATOM 6114 C C . GLY B 1 145 ? -1.41021 5.51115 38.82927 1.000 41.23049 224 GLY B C 1
ATOM 6115 O O . GLY B 1 145 ? -1.78691 5.26458 39.97482 1.000 39.67762 224 GLY B O 1
ATOM 6119 N N . ARG B 1 146 ? -2.21848 5.41317 37.76048 1.000 35.15877 225 ARG B N 1
ATOM 6120 C CA . ARG B 1 146 ? -3.60342 4.96459 37.90877 1.000 45.68436 225 ARG B CA 1
ATOM 6121 C C . ARG B 1 146 ? -3.65875 3.53479 38.43928 1.000 43.22926 225 ARG B C 1
ATOM 6122 O O . ARG B 1 146 ? -4.53854 3.18944 39.23891 1.000 43.98352 225 ARG B O 1
ATOM 6143 N N . ASN B 1 147 ? -2.71989 2.69119 38.00239 1.000 40.49968 226 ASN B N 1
ATOM 6144 C CA . ASN B 1 147 ? -2.71538 1.27242 38.32197 1.000 35.32837 226 ASN B CA 1
ATOM 6145 C C . ASN B 1 147 ? -1.66380 0.88745 39.35497 1.000 40.20712 226 ASN B C 1
ATOM 6146 O O . ASN B 1 147 ? -1.99032 0.22388 40.34486 1.000 35.19733 226 ASN B O 1
ATOM 6157 N N . ALA B 1 148 ? -0.41287 1.28377 39.15698 1.000 34.44245 227 ALA B N 1
ATOM 6158 C CA . ALA B 1 148 ? 0.66411 0.88699 40.04926 1.000 32.99349 227 ALA B CA 1
ATOM 6159 C C . ALA B 1 148 ? 1.47138 2.10123 40.47466 1.000 29.28859 227 ALA B C 1
ATOM 6160 O O . ALA B 1 148 ? 1.47238 3.14341 39.81330 1.000 32.57574 227 ALA B O 1
ATOM 6167 N N . ARG B 1 149 ? 2.15205 1.95176 41.61173 1.000 32.89538 228 ARG B N 1
ATOM 6168 C CA . ARG B 1 149 ? 3.14151 2.91388 42.07121 1.000 34.00144 228 ARG B CA 1
ATOM 6169 C C . ARG B 1 149 ? 4.52786 2.36383 41.74889 1.000 34.53328 228 ARG B C 1
ATOM 6170 O O . ARG B 1 149 ? 4.84601 1.23645 42.13468 1.000 33.56300 228 ARG B O 1
ATOM 6191 N N . ILE B 1 150 ? 5.33136 3.15762 41.04431 1.000 34.22745 229 ILE B N 1
ATOM 6192 C CA . ILE B 1 150 ? 6.69976 2.76849 40.71943 1.000 33.65133 229 ILE B CA 1
ATOM 6193 C C . ILE B 1 150 ? 7.64374 3.80338 41.32917 1.000 35.32890 229 ILE B C 1
ATOM 6194 O O . ILE B 1 150 ? 7.54120 4.99004 41.03361 1.000 34.64605 229 ILE B O 1
ATOM 6210 N N . THR B 1 151 ? 8.56445 3.31752 42.16400 1.000 37.49641 230 THR B N 1
ATOM 6211 C CA . THR B 1 151 ? 9.67903 4.13710 42.64110 1.000 35.27095 230 THR B CA 1
ATOM 6212 C C . THR B 1 151 ? 10.95121 3.65384 41.95581 1.000 30.65915 230 THR B C 1
ATOM 6213 O O . THR B 1 151 ? 11.21369 2.45131 41.91007 1.000 31.36370 230 THR B O 1
ATOM 6224 N N . TYR B 1 152 ? 11.72747 4.59109 41.40399 1.000 28.39028 231 TYR B N 1
ATOM 6225 C CA . TYR B 1 152 ? 12.95365 4.23169 40.69954 1.000 26.82930 231 TYR B CA 1
ATOM 6226 C C . TYR B 1 152 ? 13.96726 5.35925 40.85770 1.000 28.30909 231 TYR B C 1
ATOM 6227 O O . TYR B 1 152 ? 13.66582 6.41797 41.41290 1.000 29.32647 231 TYR B O 1
ATOM 6245 N N . ARG B 1 153 ? 15.18723 5.11958 40.37858 1.000 29.36277 232 ARG B N 1
ATOM 6246 C CA . ARG B 1 153 ? 16.23418 6.12423 40.51447 1.000 29.52051 232 ARG B CA 1
ATOM 6247 C C . ARG B 1 153 ? 17.14644 6.09409 39.29930 1.000 28.39258 232 ARG B C 1
ATOM 6248 O O . ARG B 1 153 ? 17.33748 5.05079 38.67183 1.000 27.41599 232 ARG B O 1
ATOM 6269 N N . VAL B 1 154 ? 17.71673 7.25129 38.98037 1.000 27.48320 233 VAL B N 1
ATOM 6270 C CA . VAL B 1 154 ? 18.53751 7.39236 37.78791 1.000 28.58451 233 VAL B CA 1
ATOM 6271 C C . VAL B 1 154 ? 19.79839 8.16783 38.13117 1.000 28.51887 233 VAL B C 1
ATOM 6272 O O . VAL B 1 154 ? 19.82040 8.99714 39.04544 1.000 25.34115 233 VAL B O 1
ATOM 6285 N N . ARG B 1 155 ? 20.85952 7.87935 37.38766 1.000 27.94124 234 ARG B N 1
ATOM 6286 C CA . ARG B 1 155 ? 22.09188 8.64238 37.49318 1.000 28.22508 234 ARG B CA 1
ATOM 6287 C C . ARG B 1 155 ? 22.87467 8.45261 36.20490 1.000 31.07200 234 ARG B C 1
ATOM 6288 O O . ARG B 1 155 ? 22.58364 7.56585 35.39792 1.000 26.38907 234 ARG B O 1
ATOM 6309 N N . VAL B 1 156 ? 23.86772 9.31114 36.02157 1.000 25.43596 235 VAL B N 1
ATOM 6310 C CA . VAL B 1 156 ? 24.82471 9.20182 34.92752 1.000 28.24901 235 VAL B CA 1
ATOM 6311 C C . VAL B 1 156 ? 26.21055 9.17115 35.54997 1.000 28.48327 235 VAL B C 1
ATOM 6312 O O . VAL B 1 156 ? 26.50636 9.96132 36.45462 1.000 28.61383 235 VAL B O 1
ATOM 6325 N N . GLN B 1 157 ? 27.05263 8.25441 35.08035 1.000 29.20551 236 GLN B N 1
ATOM 6326 C CA . GLN B 1 157 ? 28.41604 8.12148 35.57057 1.000 32.33234 236 GLN B CA 1
ATOM 6327 C C . GLN B 1 157 ? 29.34331 8.00563 34.37342 1.000 29.93524 236 GLN B C 1
ATOM 6328 O O . GLN B 1 157 ? 29.04636 7.26799 33.42750 1.000 30.82816 236 GLN B O 1
ATOM 6342 N N . CYS B 1 158 ? 30.45404 8.73183 34.41175 1.000 32.69490 237 CYS B N 1
ATOM 6343 C CA . CYS B 1 158 ? 31.46466 8.57331 33.38158 1.000 30.32829 237 CYS B CA 1
ATOM 6344 C C . CYS B 1 158 ? 32.13283 7.20861 33.51312 1.000 28.94014 237 CYS B C 1
ATOM 6345 O O . CYS B 1 158 ? 32.23877 6.64277 34.60547 1.000 27.93887 237 CYS B O 1
ATOM 6352 N N . ALA B 1 159 ? 32.58666 6.68052 32.38207 1.000 24.69820 238 ALA B N 1
ATOM 6353 C CA . ALA B 1 159 ? 33.42802 5.49551 32.40217 1.000 28.98584 238 ALA B CA 1
ATOM 6354 C C . ALA B 1 159 ? 34.73956 5.80757 33.11487 1.000 32.94166 238 ALA B C 1
ATOM 6355 O O . ALA B 1 159 ? 35.12025 6.96525 33.29622 1.000 31.15863 238 ALA B O 1
ATOM 6362 N N . VAL B 1 160 ? 35.41842 4.74435 33.55993 1.000 36.56534 239 VAL B N 1
ATOM 6363 C CA . VAL B 1 160 ? 36.70558 4.92354 34.20986 1.000 38.91163 239 VAL B CA 1
ATOM 6364 C C . VAL B 1 160 ? 37.64006 5.65270 33.25382 1.000 38.86846 239 VAL B C 1
ATOM 6365 O O . VAL B 1 160 ? 37.69131 5.35802 32.05163 1.000 38.75923 239 VAL B O 1
ATOM 6378 N N . THR B 1 161 ? 38.39953 6.59847 33.79735 1.000 36.83230 240 THR B N 1
ATOM 6379 C CA . THR B 1 161 ? 39.35640 7.44840 33.10257 1.000 37.36297 240 THR B CA 1
ATOM 6380 C C . THR B 1 161 ? 38.69375 8.58445 32.32841 1.000 37.02885 240 THR B C 1
ATOM 6381 O O . THR B 1 161 ? 39.37385 9.22439 31.51513 1.000 33.03805 240 THR B O 1
ATOM 6392 N N . TYR B 1 162 ? 37.41572 8.88344 32.55659 1.000 33.93912 241 TYR B N 1
ATOM 6393 C CA . TYR B 1 162 ? 36.75874 10.00383 31.88593 1.000 31.58920 241 TYR B CA 1
ATOM 6394 C C . TYR B 1 162 ? 36.08758 10.90107 32.91723 1.000 29.08027 241 TYR B C 1
ATOM 6395 O O . TYR B 1 162 ? 35.57845 10.42673 33.93539 1.000 28.21601 241 TYR B O 1
ATOM 6413 N N . TYR B 1 163 ? 36.13149 12.21319 32.64994 1.000 30.58457 242 TYR B N 1
ATOM 6414 C CA . TYR B 1 163 ? 35.79083 13.24809 33.61453 1.000 31.31406 242 TYR B CA 1
ATOM 6415 C C . TYR B 1 163 ? 35.12902 14.40631 32.86715 1.000 31.52889 242 TYR B C 1
ATOM 6416 O O . TYR B 1 163 ? 34.92725 14.33901 31.65231 1.000 29.02309 242 TYR B O 1
ATOM 6434 N N . ASN B 1 164 ? 34.82580 15.50081 33.60214 1.000 32.60342 243 ASN B N 1
ATOM 6435 C CA . ASN B 1 164 ? 34.23624 16.73138 33.02239 1.000 33.80327 243 ASN B CA 1
ATOM 6436 C C . ASN B 1 164 ? 32.72076 16.51842 32.95939 1.000 32.84572 243 ASN B C 1
ATOM 6437 O O . ASN B 1 164 ? 32.24320 15.37813 33.01545 1.000 33.19094 243 ASN B O 1
ATOM 6448 N N . THR B 1 165 ? 31.95734 17.60876 32.82431 1.000 35.44993 244 THR B N 1
ATOM 6449 C CA . THR B 1 165 ? 30.50290 17.51261 32.85880 1.000 35.86984 244 THR B CA 1
ATOM 6450 C C . THR B 1 165 ? 29.92655 16.66959 31.72801 1.000 30.66471 244 THR B C 1
ATOM 6451 O O . THR B 1 165 ? 28.77020 16.24198 31.81818 1.000 31.23017 244 THR B O 1
ATOM 6462 N N . THR B 1 166 ? 30.67104 16.49462 30.63922 1.000 31.04773 245 THR B N 1
ATOM 6463 C CA . THR B 1 166 ? 30.23872 15.69176 29.50285 1.000 32.13991 245 THR B CA 1
ATOM 6464 C C . THR B 1 166 ? 30.91368 14.32910 29.43390 1.000 29.74011 245 THR B C 1
ATOM 6465 O O . THR B 1 166 ? 30.68378 13.59475 28.46821 1.000 28.67233 245 THR B O 1
ATOM 6476 N N . CYS B 1 167 ? 31.79087 13.99723 30.38333 1.000 31.28694 246 CYS B N 1
ATOM 6477 C CA . CYS B 1 167 ? 32.51383 12.72524 30.36190 1.000 33.40875 246 CYS B CA 1
ATOM 6478 C C . CYS B 1 167 ? 33.37358 12.57485 29.10825 1.000 32.16606 246 CYS B C 1
ATOM 6479 O O . CYS B 1 167 ? 33.51643 11.47659 28.56253 1.000 30.20384 246 CYS B O 1
ATOM 6486 N N . THR B 1 168 ? 33.98970 13.67409 28.66806 1.000 34.18593 247 THR B N 1
ATOM 6487 C CA . THR B 1 168 ? 34.80770 13.65429 27.46816 1.000 35.15413 247 THR B CA 1
ATOM 6488 C C . THR B 1 168 ? 36.28317 13.93610 27.71766 1.000 33.41516 247 THR B C 1
ATOM 6489 O O . THR B 1 168 ? 37.07008 13.90709 26.76291 1.000 34.18739 247 THR B O 1
ATOM 6500 N N . THR B 1 169 ? 36.68780 14.18069 28.96273 1.000 33.62303 248 THR B N 1
ATOM 6501 C CA . THR B 1 169 ? 38.08056 14.44376 29.29979 1.000 31.44401 248 THR B CA 1
ATOM 6502 C C . THR B 1 169 ? 38.74197 13.17474 29.82285 1.000 31.83811 248 THR B C 1
ATOM 6503 O O . THR B 1 169 ? 38.35555 12.66375 30.87945 1.000 31.66901 248 THR B O 1
ATOM 6514 N N . PHE B 1 170 ? 39.75709 12.69231 29.10686 1.000 33.93568 249 PHE B N 1
ATOM 6515 C CA . PHE B 1 170 ? 40.45968 11.47610 29.48945 1.000 32.37083 249 PHE B CA 1
ATOM 6516 C C . PHE B 1 170 ? 41.58555 11.80176 30.46330 1.000 35.34829 249 PHE B C 1
ATOM 6517 O O . PHE B 1 170 ? 42.35188 12.74651 30.25513 1.000 31.43560 249 PHE B O 1
ATOM 6534 N N . CYS B 1 171 ? 41.69334 11.00081 31.51896 1.000 34.45224 250 CYS B N 1
ATOM 6535 C CA . CYS B 1 171 ? 42.80229 11.13269 32.45274 1.000 35.53824 250 CYS B CA 1
ATOM 6536 C C . CYS B 1 171 ? 43.00322 9.79535 33.14733 1.000 36.49928 250 CYS B C 1
ATOM 6537 O O . CYS B 1 171 ? 42.03532 9.13703 33.53591 1.000 32.44444 250 CYS B O 1
ATOM 6544 N N . ARG B 1 172 ? 44.25670 9.40571 33.28951 1.000 34.08486 251 ARG B N 1
ATOM 6545 C CA . ARG B 1 172 ? 44.63704 8.18668 33.99447 1.000 32.93695 251 ARG B CA 1
ATOM 6546 C C . ARG B 1 172 ? 45.81813 8.54220 34.88782 1.000 38.80762 251 ARG B C 1
ATOM 6547 O O . ARG B 1 172 ? 46.87636 8.92489 34.37637 1.000 33.05910 251 ARG B O 1
ATOM 6568 N N . PRO B 1 173 ? 45.68777 8.44649 36.21243 1.000 35.65172 252 PRO B N 1
ATOM 6569 C CA . PRO B 1 173 ? 46.79083 8.88474 37.08038 1.000 35.73597 252 PRO B CA 1
ATOM 6570 C C . PRO B 1 173 ? 48.04277 8.05055 36.85409 1.000 39.98851 252 PRO B C 1
ATOM 6571 O O . PRO B 1 173 ? 47.97862 6.86860 36.50933 1.000 39.03373 252 PRO B O 1
ATOM 6582 N N . ARG B 1 174 ? 49.19617 8.68543 37.06447 1.000 37.01841 253 ARG B N 1
ATOM 6583 C CA . ARG B 1 174 ? 50.49014 8.10558 36.73515 1.000 40.91070 253 ARG B CA 1
ATOM 6584 C C . ARG B 1 174 ? 51.51161 8.48038 37.79583 1.000 39.08373 253 ARG B C 1
ATOM 6585 O O . ARG B 1 174 ? 51.47072 9.57721 38.35551 1.000 36.59301 253 ARG B O 1
ATOM 6606 N N . ASP B 1 175 ? 52.44612 7.56398 38.05913 1.000 41.78277 254 ASP B N 1
ATOM 6607 C CA . ASP B 1 175 ? 53.52232 7.82602 39.01080 1.000 44.89940 254 ASP B CA 1
ATOM 6608 C C . ASP B 1 175 ? 54.73191 6.98044 38.60503 1.000 46.90029 254 ASP B C 1
ATOM 6609 O O . ASP B 1 175 ? 55.09828 5.99954 39.25222 1.000 47.87979 254 ASP B O 1
ATOM 6618 N N . ASP B 1 176 ? 55.35511 7.36263 37.49863 1.000 43.51655 255 ASP B N 1
ATOM 6619 C CA . ASP B 1 176 ? 56.50448 6.64339 36.97126 1.000 49.77224 255 ASP B CA 1
ATOM 6620 C C . ASP B 1 176 ? 57.34359 7.62650 36.16067 1.000 45.65736 255 ASP B C 1
ATOM 6621 O O . ASP B 1 176 ? 57.18082 8.84623 36.27854 1.000 41.34329 255 ASP B O 1
ATOM 6630 N N . GLN B 1 177 ? 58.23929 7.09401 35.32744 1.000 49.14267 256 GLN B N 1
ATOM 6631 C CA . GLN B 1 177 ? 59.19475 7.92910 34.60773 1.000 54.65488 256 GLN B CA 1
ATOM 6632 C C . GLN B 1 177 ? 58.51399 8.91769 33.67123 1.000 51.24733 256 GLN B C 1
ATOM 6633 O O . GLN B 1 177 ? 59.04314 10.01132 33.43722 1.000 48.53895 256 GLN B O 1
ATOM 6647 N N . PHE B 1 178 ? 57.34969 8.56471 33.13617 1.000 49.61179 257 PHE B N 1
ATOM 6648 C CA . PHE B 1 178 ? 56.68854 9.36156 32.10861 1.000 49.10033 257 PHE B CA 1
ATOM 6649 C C . PHE B 1 178 ? 55.70663 10.38419 32.65590 1.000 49.73563 257 PHE B C 1
ATOM 6650 O O . PHE B 1 178 ? 55.21112 11.21424 31.88519 1.000 44.74606 257 PHE B O 1
ATOM 6667 N N . GLY B 1 179 ? 55.40123 10.34435 33.94603 1.000 40.28370 258 GLY B N 1
ATOM 6668 C CA . GLY B 1 179 ? 54.54787 11.35254 34.53888 1.000 42.32346 258 GLY B CA 1
ATOM 6669 C C . GLY B 1 179 ? 54.28397 11.08239 36.00178 1.000 37.00273 258 GLY B C 1
ATOM 6670 O O . GLY B 1 179 ? 54.32693 9.93305 36.44485 1.000 38.66013 258 GLY B O 1
ATOM 6674 N N . HIS B 1 180 ? 54.00940 12.14246 36.76109 1.000 31.98205 259 HIS B N 1
ATOM 6675 C CA . HIS B 1 180 ? 53.70631 12.03385 38.19457 1.000 34.65061 259 HIS B CA 1
ATOM 6676 C C . HIS B 1 180 ? 52.50700 12.95036 38.45933 1.000 34.83630 259 HIS B C 1
ATOM 6677 O O . HIS B 1 180 ? 52.67507 14.14093 38.72167 1.000 35.07585 259 HIS B O 1
ATOM 6691 N N . TYR B 1 181 ? 51.30170 12.38588 38.38714 1.000 33.16979 260 TYR B N 1
ATOM 6692 C CA . TYR B 1 181 ? 50.12011 13.21935 38.55629 1.000 37.04258 260 TYR B CA 1
ATOM 6693 C C . TYR B 1 181 ? 48.91708 12.38316 38.95257 1.000 38.65087 260 TYR B C 1
ATOM 6694 O O . TYR B 1 181 ? 48.82104 11.20000 38.61751 1.000 35.07077 260 TYR B O 1
ATOM 6712 N N . ALA B 1 182 ? 48.02063 13.01832 39.69268 1.000 38.23353 261 ALA B N 1
ATOM 6713 C CA . ALA B 1 182 ? 46.68054 12.51265 39.94050 1.000 40.93765 261 ALA B CA 1
ATOM 6714 C C . ALA B 1 182 ? 45.72447 13.16739 38.94743 1.000 39.49602 261 ALA B C 1
ATOM 6715 O O . ALA B 1 182 ? 46.09912 14.05926 38.18577 1.000 34.86909 261 ALA B O 1
ATOM 6722 N N . CYS B 1 183 ? 44.48187 12.71460 38.97056 1.000 34.19726 262 CYS B N 1
ATOM 6723 C CA . CYS B 1 183 ? 43.44458 13.26864 38.11311 1.000 37.48924 262 CYS B CA 1
ATOM 6724 C C . CYS B 1 183 ? 42.48012 14.06112 38.98036 1.000 40.54325 262 CYS B C 1
ATOM 6725 O O . CYS B 1 183 ? 41.97533 13.54532 39.98463 1.000 45.32833 262 CYS B O 1
ATOM 6732 N N . GLY B 1 184 ? 42.24848 15.31045 38.61489 1.000 36.46874 263 GLY B N 1
ATOM 6733 C CA . GLY B 1 184 ? 41.29772 16.11066 39.33603 1.000 46.63254 263 GLY B CA 1
ATOM 6734 C C . GLY B 1 184 ? 39.88964 15.68683 38.98490 1.000 45.06778 263 GLY B C 1
ATOM 6735 O O . GLY B 1 184 ? 39.63464 14.75458 38.22673 1.000 43.64198 263 GLY B O 1
ATOM 6739 N N . SER B 1 185 ? 38.96213 16.35108 39.62505 1.000 52.92106 264 SER B N 1
ATOM 6740 C CA . SER B 1 185 ? 37.57040 16.29765 39.29096 1.000 51.50955 264 SER B CA 1
ATOM 6741 C C . SER B 1 185 ? 37.02451 16.73727 37.94294 1.000 44.67362 264 SER B C 1
ATOM 6742 O O . SER B 1 185 ? 35.84358 16.45730 37.65933 1.000 50.53855 264 SER B O 1
ATOM 6750 N N . GLU B 1 186 ? 37.79643 17.41879 37.10840 1.000 38.84316 265 GLU B N 1
ATOM 6751 C CA . GLU B 1 186 ? 37.40098 17.57113 35.71067 1.000 41.33817 265 GLU B CA 1
ATOM 6752 C C . GLU B 1 186 ? 38.36963 16.86988 34.75862 1.000 36.20367 265 GLU B C 1
ATOM 6753 O O . GLU B 1 186 ? 38.29820 17.08622 33.54526 1.000 33.71814 265 GLU B O 1
ATOM 6765 N N . GLY B 1 187 ? 39.24217 16.00506 35.26650 1.000 35.55650 266 GLY B N 1
ATOM 6766 C CA . GLY B 1 187 ? 40.21069 15.33756 34.42325 1.000 34.50183 266 GLY B CA 1
ATOM 6767 C C . GLY B 1 187 ? 41.49564 16.10250 34.20813 1.000 35.67825 266 GLY B C 1
ATOM 6768 O O . GLY B 1 187 ? 42.25534 15.76892 33.29173 1.000 33.95795 266 GLY B O 1
ATOM 6772 N N . GLN B 1 188 ? 41.76125 17.12314 35.02329 1.000 35.11313 267 GLN B N 1
ATOM 6773 C CA . GLN B 1 188 ? 43.01268 17.85754 34.94282 1.000 34.48284 267 GLN B CA 1
ATOM 6774 C C . GLN B 1 188 ? 44.13427 17.02451 35.54523 1.000 36.22584 267 GLN B C 1
ATOM 6775 O O . GLN B 1 188 ? 43.94422 16.35230 36.56361 1.000 33.95081 267 GLN B O 1
ATOM 6789 N N . LYS B 1 189 ? 45.30222 17.06566 34.91422 1.000 34.50863 268 LYS B N 1
ATOM 6790 C CA . LYS B 1 189 ? 46.48940 16.46896 35.51325 1.000 33.75297 268 LYS B CA 1
ATOM 6791 C C . LYS B 1 189 ? 46.90398 17.30706 36.71797 1.000 37.16297 268 LYS B C 1
ATOM 6792 O O . LYS B 1 189 ? 47.23557 18.48889 36.57873 1.000 37.17827 268 LYS B O 1
ATOM 6811 N N . LEU B 1 190 ? 46.87224 16.69645 37.89950 1.000 35.51634 269 LEU B N 1
ATOM 6812 C CA . LEU B 1 190 ? 47.25482 17.35514 39.14572 1.000 37.68126 269 LEU B CA 1
ATOM 6813 C C . LEU B 1 190 ? 48.64323 16.83437 39.49862 1.000 39.08294 269 LEU B C 1
ATOM 6814 O O . LEU B 1 190 ? 48.78529 15.73634 40.04299 1.000 36.14952 269 LEU B O 1
ATOM 6830 N N . CYS B 1 191 ? 49.66692 17.61949 39.17141 1.000 35.06035 270 CYS B N 1
ATOM 6831 C CA . CYS B 1 191 ? 51.04006 17.18225 39.37605 1.000 37.41680 270 CYS B CA 1
ATOM 6832 C C . CYS B 1 191 ? 51.27711 16.86870 40.84951 1.000 30.23237 270 CYS B C 1
ATOM 6833 O O . CYS B 1 191 ? 50.87133 17.62547 41.73665 1.000 34.30729 270 CYS B O 1
ATOM 6840 N N . LEU B 1 192 ? 51.93124 15.74073 41.11228 1.000 33.61389 271 LEU B N 1
ATOM 6841 C CA . LEU B 1 192 ? 52.36164 15.44818 42.47090 1.000 38.67808 271 LEU B CA 1
ATOM 6842 C C . LEU B 1 192 ? 53.42490 16.45479 42.89806 1.000 39.43140 271 LEU B C 1
ATOM 6843 O O . LEU B 1 192 ? 54.09562 17.07773 42.06943 1.000 36.92772 271 LEU B O 1
ATOM 6859 N N . ASN B 1 193 ? 53.57587 16.61496 44.21268 1.000 41.33773 272 ASN B N 1
ATOM 6860 C CA . ASN B 1 193 ? 54.44239 17.66236 44.73371 1.000 46.28957 272 ASN B CA 1
ATOM 6861 C C . ASN B 1 193 ? 55.85648 17.51220 44.18979 1.000 41.21103 272 ASN B C 1
ATOM 6862 O O . ASN B 1 193 ? 56.45202 16.43147 44.25580 1.000 43.84292 272 ASN B O 1
ATOM 6873 N N . GLY B 1 194 ? 56.38925 18.60543 43.65213 1.000 39.75366 273 GLY B N 1
ATOM 6874 C CA . GLY B 1 194 ? 57.73116 18.60628 43.11655 1.000 46.13932 273 GLY B CA 1
ATOM 6875 C C . GLY B 1 194 ? 57.83421 18.23198 41.66032 1.000 45.47574 273 GLY B C 1
ATOM 6876 O O . GLY B 1 194 ? 58.93311 17.91253 41.19591 1.000 42.10792 273 GLY B O 1
ATOM 6880 N N . TRP B 1 195 ? 56.72827 18.25207 40.92431 1.000 37.93688 274 TRP B N 1
ATOM 6881 C CA . TRP B 1 195 ? 56.72646 17.91033 39.50999 1.000 36.58337 274 TRP B CA 1
ATOM 6882 C C . TRP B 1 195 ? 55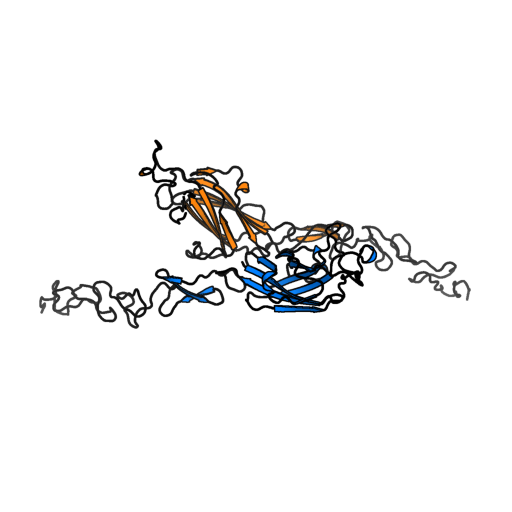.97066 18.97487 38.73127 1.000 39.36409 274 TRP B C 1
ATOM 6883 O O . TRP B 1 195 ? 55.09002 19.65479 39.26446 1.000 36.99696 274 TRP B O 1
ATOM 6904 N N . GLN B 1 196 ? 56.33821 19.12050 37.46205 1.000 40.09903 275 GLN B N 1
ATOM 6905 C CA . GLN B 1 196 ? 55.73252 20.11367 36.58887 1.000 42.75280 275 GLN B CA 1
ATOM 6906 C C . GLN B 1 196 ? 55.83254 19.61751 35.15252 1.000 44.24927 275 GLN B C 1
ATOM 6907 O O . GLN B 1 196 ? 56.41807 18.56448 34.87641 1.000 38.86143 275 GLN B O 1
ATOM 6921 N N . GLY B 1 197 ? 55.24655 20.37597 34.23720 1.000 49.27532 276 GLY B N 1
ATOM 6922 C CA . GLY B 1 197 ? 55.29673 20.07185 32.82241 1.000 45.32039 276 GLY B CA 1
ATOM 6923 C C . GLY B 1 197 ? 53.94313 19.64296 32.28367 1.000 49.92798 276 GLY B C 1
ATOM 6924 O O . GLY B 1 197 ? 52.94750 19.55547 33.00364 1.000 48.68661 276 GLY B O 1
ATOM 6928 N N . VAL B 1 198 ? 53.93255 19.36347 30.97747 1.000 53.80447 277 VAL B N 1
ATOM 6929 C CA . VAL B 1 198 ? 52.68284 19.00672 30.31570 1.000 51.33970 277 VAL B CA 1
ATOM 6930 C C . VAL B 1 198 ? 52.14705 17.68860 30.86505 1.000 48.39569 277 VAL B C 1
ATOM 6931 O O . VAL B 1 198 ? 50.93767 17.53348 31.07563 1.000 50.52664 277 VAL B O 1
ATOM 6944 N N . ASN B 1 199 ? 53.03585 16.72127 31.10838 1.000 48.20421 278 ASN B N 1
ATOM 6945 C CA . ASN B 1 199 ? 52.67344 15.44246 31.70564 1.000 46.35493 278 ASN B CA 1
ATOM 6946 C C . ASN B 1 199 ? 53.23266 15.29087 33.11626 1.000 42.57109 278 ASN B C 1
ATOM 6947 O O . ASN B 1 199 ? 53.36618 14.16569 33.60868 1.000 39.87004 278 ASN B O 1
ATOM 6958 N N . CYS B 1 200 ? 53.56683 16.40158 33.77158 1.000 44.56029 279 CYS B N 1
ATOM 6959 C CA . CYS B 1 200 ? 54.15187 16.37309 35.11001 1.000 39.12873 279 CYS B CA 1
ATOM 6960 C C . CYS B 1 200 ? 55.35765 15.43962 35.14955 1.000 38.65824 279 CYS B C 1
ATOM 6961 O O . CYS B 1 200 ? 55.56144 14.68929 36.10662 1.000 35.62849 279 CYS B O 1
ATOM 6968 N N . GLU B 1 201 ? 56.16815 15.49140 34.09248 1.000 38.97376 280 GLU B N 1
ATOM 6969 C CA . GLU B 1 201 ? 57.33773 14.63640 33.95206 1.000 46.18094 280 GLU B CA 1
ATOM 6970 C C . GLU B 1 201 ? 58.64304 15.33456 34.31648 1.000 43.53924 280 GLU B C 1
ATOM 6971 O O . GLU B 1 201 ? 59.69281 14.68352 34.32079 1.000 44.38496 280 GLU B O 1
ATOM 6983 N N . GLU B 1 202 ? 58.61016 16.63225 34.61660 1.000 43.02402 281 GLU B N 1
ATOM 6984 C CA . GLU B 1 202 ? 59.80950 17.41248 34.90248 1.000 44.81520 281 GLU B CA 1
ATOM 6985 C C . GLU B 1 202 ? 59.90281 17.67736 36.40019 1.000 42.91113 281 GLU B C 1
ATOM 6986 O O . GLU B 1 202 ? 58.98254 18.25311 36.99050 1.000 38.75723 281 GLU B O 1
ATOM 6998 N N . ALA B 1 203 ? 61.00985 17.25715 37.00756 1.000 33.62062 282 ALA B N 1
ATOM 6999 C CA . ALA B 1 203 ? 61.24661 17.54342 38.41627 1.000 39.66071 282 ALA B CA 1
ATOM 7000 C C . ALA B 1 203 ? 61.53521 19.02628 38.61973 1.000 39.94281 282 ALA B C 1
ATOM 7001 O O . ALA B 1 203 ? 62.20141 19.66870 37.80207 1.000 40.59958 282 ALA B O 1
ATOM 7008 N N . ILE B 1 204 ? 61.01424 19.57410 39.71435 1.000 37.70941 283 ILE B N 1
ATOM 7009 C CA . ILE B 1 204 ? 61.27106 20.95897 40.09778 1.000 45.87065 283 ILE B CA 1
ATOM 7010 C C . ILE B 1 204 ? 62.53569 20.96730 40.95220 1.000 38.91554 283 ILE B C 1
ATOM 7011 O O . ILE B 1 204 ? 62.54677 20.45027 42.07307 1.000 37.40762 283 ILE B O 1
ATOM 7027 N N . CYS B 1 205 ? 63.60078 21.56597 40.43294 1.000 44.12709 284 CYS B N 1
ATOM 7028 C CA . CYS B 1 205 ? 64.88532 21.48604 41.10477 1.000 40.00363 284 CYS B CA 1
ATOM 7029 C C . CYS B 1 205 ? 64.92506 22.41092 42.32377 1.000 47.12947 284 CYS B C 1
ATOM 7030 O O . CYS B 1 205 ? 64.05623 23.26226 42.53121 1.000 43.28749 284 CYS B O 1
ATOM 7037 N N . LYS B 1 206 ? 65.95301 22.20536 43.15023 1.000 39.35655 285 LYS B N 1
ATOM 7038 C CA . LYS B 1 206 ? 66.20664 23.00756 44.34388 1.000 37.32219 285 LYS B CA 1
ATOM 7039 C C . LYS B 1 206 ? 66.05253 24.49413 44.05943 1.000 42.69392 285 LYS B C 1
ATOM 7040 O O . LYS B 1 206 ? 66.34970 24.95450 42.95377 1.000 38.67919 285 LYS B O 1
ATOM 7059 N N . ALA B 1 207 ? 65.58196 25.25301 45.04839 1.000 41.39230 286 ALA B N 1
ATOM 7060 C CA . ALA B 1 207 ? 65.46922 26.69680 44.88858 1.000 43.40890 286 ALA B CA 1
ATOM 7061 C C . ALA B 1 207 ? 66.85178 27.30593 44.69982 1.000 42.57300 286 ALA B C 1
ATOM 7062 O O . ALA B 1 207 ? 67.76788 27.05817 45.49021 1.000 41.66082 286 ALA B O 1
ATOM 7069 N N . GLY B 1 208 ? 67.00307 28.09855 43.64264 1.000 40.78238 287 GLY B N 1
ATOM 7070 C CA . GLY B 1 208 ? 68.27690 28.68205 43.30530 1.000 43.66125 287 GLY B CA 1
ATOM 7071 C C . GLY B 1 208 ? 69.11413 27.86966 42.34336 1.000 42.23616 287 GLY B C 1
ATOM 7072 O O . GLY B 1 208 ? 70.15962 28.35850 41.89608 1.000 42.24677 287 GLY B O 1
ATOM 7076 N N . CYS B 1 209 ? 68.69665 26.65044 42.01023 1.000 40.88727 288 CYS B N 1
ATOM 7077 C CA . CYS B 1 209 ? 69.45125 25.83241 41.06824 1.000 40.50298 288 CYS B CA 1
ATOM 7078 C C . CYS B 1 209 ? 69.52884 26.53539 39.71850 1.000 41.37127 288 CYS B C 1
ATOM 7079 O O . CYS B 1 209 ? 68.50538 26.92532 39.14796 1.000 40.23170 288 CYS B O 1
ATOM 7086 N N . ASP B 1 210 ? 70.74635 26.70319 39.21455 1.000 37.95965 289 ASP B N 1
ATOM 7087 C CA . ASP B 1 210 ? 70.98751 27.43436 37.97957 1.000 35.66636 289 ASP B CA 1
ATOM 7088 C C . ASP B 1 210 ? 70.15879 26.86235 36.82890 1.000 35.14067 289 ASP B C 1
ATOM 7089 O O . ASP B 1 210 ? 70.29303 25.67148 36.50965 1.000 34.65250 289 ASP B O 1
ATOM 7098 N N . PRO B 1 211 ? 69.31476 27.66854 36.17757 1.000 39.56787 290 PRO B N 1
ATOM 7099 C CA . PRO B 1 211 ? 68.46339 27.11899 35.11217 1.000 38.84598 290 PRO B CA 1
ATOM 7100 C C . PRO B 1 211 ? 69.23264 26.60694 33.90780 1.000 36.64228 290 PRO B C 1
ATOM 7101 O O . PRO B 1 211 ? 68.71131 25.75097 33.18204 1.000 38.94442 290 PRO B O 1
ATOM 7112 N N . VAL B 1 212 ? 70.44333 27.09555 33.66933 1.000 34.40793 291 VAL B N 1
ATOM 7113 C CA . VAL B 1 212 ? 71.22317 26.71308 32.49878 1.000 34.47799 291 VAL B CA 1
ATOM 7114 C C . VAL B 1 212 ? 72.19770 25.58983 32.82035 1.000 35.40817 291 VAL B C 1
ATOM 7115 O O . VAL B 1 212 ? 72.29715 24.61298 32.07831 1.000 37.36627 291 VAL B O 1
ATOM 7128 N N . HIS B 1 213 ? 72.92237 25.71118 33.93026 1.000 34.08279 292 HIS B N 1
ATOM 7129 C CA . HIS B 1 213 ? 73.99649 24.78979 34.26738 1.000 34.46906 292 HIS B CA 1
ATOM 7130 C C . HIS B 1 213 ? 73.61063 23.80897 35.36557 1.000 33.29379 292 HIS B C 1
ATOM 7131 O O . HIS B 1 213 ? 74.46273 23.04352 35.82412 1.000 32.45307 292 HIS B O 1
ATOM 7145 N N . GLY B 1 214 ? 72.34988 23.81576 35.78487 1.000 31.98169 293 GLY B N 1
ATOM 7146 C CA . GLY B 1 214 ? 71.85489 22.85729 36.75402 1.000 34.30463 293 GLY B CA 1
ATOM 7147 C C . GLY B 1 214 ? 70.72131 22.04173 36.16162 1.000 34.37737 293 GLY B C 1
ATOM 7148 O O . GLY B 1 214 ? 70.02965 22.48659 35.24699 1.000 33.94279 293 GLY B O 1
ATOM 7152 N N . LYS B 1 215 ? 70.56188 20.82394 36.67856 1.000 33.92570 294 LYS B N 1
ATOM 7153 C CA . LYS B 1 215 ? 69.50562 19.91776 36.25420 1.000 36.44114 294 LYS B CA 1
ATOM 7154 C C . LYS B 1 215 ? 69.06367 19.10364 37.46307 1.000 42.64005 294 LYS B C 1
ATOM 7155 O O . LYS B 1 215 ? 69.67173 19.17046 38.53461 1.000 39.02454 294 LYS B O 1
ATOM 7174 N N . CYS B 1 216 ? 67.99847 18.32515 37.28232 1.000 47.72742 295 CYS B N 1
ATOM 7175 C CA . CYS B 1 216 ? 67.54485 17.41215 38.32280 1.000 43.88162 295 CYS B CA 1
ATOM 7176 C C . CYS B 1 216 ? 66.60837 16.38061 37.71072 1.000 45.86631 295 CYS B C 1
ATOM 7177 O O . CYS B 1 216 ? 65.77010 16.71644 36.86954 1.000 42.04154 295 CYS B O 1
ATOM 7184 N N . ASP B 1 217 ? 66.78310 15.12087 38.12327 1.000 50.70695 296 ASP B N 1
ATOM 7185 C CA . ASP B 1 217 ? 65.87963 14.03670 37.76774 1.000 54.38684 296 ASP B CA 1
ATOM 7186 C C . ASP B 1 217 ? 64.89958 13.70046 38.88295 1.000 47.00324 296 ASP B C 1
ATOM 7187 O O . ASP B 1 217 ? 63.90960 13.00446 38.63158 1.000 47.26675 296 ASP B O 1
ATOM 7196 N N . ARG B 1 218 ? 65.16153 14.16264 40.10048 1.000 48.80355 297 ARG B N 1
ATOM 7197 C CA . ARG B 1 218 ? 64.28672 13.98348 41.24873 1.000 46.13266 297 ARG B CA 1
ATOM 7198 C C . ARG B 1 218 ? 64.05524 15.34089 41.89297 1.000 49.11082 297 ARG B C 1
ATOM 7199 O O . ARG B 1 218 ? 64.93714 16.20470 41.86127 1.000 45.31113 297 ARG B O 1
ATOM 7220 N N . PRO B 1 219 ? 62.87497 15.56719 42.46873 1.000 47.09675 298 PRO B N 1
ATOM 7221 C CA . PRO B 1 219 ? 62.54828 16.91468 42.95012 1.000 47.22551 298 PRO B CA 1
ATOM 7222 C C . PRO B 1 219 ? 63.44696 17.36073 44.09162 1.000 44.31090 298 PRO B C 1
ATOM 7223 O O . PRO B 1 219 ? 63.84931 16.56598 44.94338 1.000 44.57951 298 PRO B O 1
ATOM 7234 N N . GLY B 1 220 ? 63.75087 18.65708 44.10246 1.000 44.05507 299 GLY B N 1
ATOM 7235 C CA . GLY B 1 220 ? 64.50988 19.25096 45.17858 1.000 47.05045 299 GLY B CA 1
ATOM 7236 C C . GLY B 1 220 ? 66.00464 19.07086 45.09143 1.000 44.62190 299 GLY B C 1
ATOM 7237 O O . GLY B 1 220 ? 66.70919 19.41936 46.04663 1.000 44.27566 299 GLY B O 1
ATOM 7241 N N . GLU B 1 221 ? 66.51125 18.52198 43.99121 1.000 45.26864 300 GLU B N 1
ATOM 7242 C CA . GLU B 1 221 ? 67.93260 18.28233 43.79535 1.000 47.28828 300 GLU B CA 1
ATOM 7243 C C . GLU B 1 221 ? 68.49421 19.25084 42.76049 1.000 42.82509 300 GLU B C 1
ATOM 7244 O O . GLU B 1 221 ? 67.75323 19.91270 42.03193 1.000 40.20279 300 GLU B O 1
ATOM 7256 N N . CYS B 1 222 ? 69.82989 19.33070 42.71514 1.000 40.88428 301 CYS B N 1
ATOM 7257 C CA . CYS B 1 222 ? 70.51350 20.19772 41.75149 1.000 38.69152 301 CYS B CA 1
ATOM 7258 C C . CYS B 1 222 ? 71.82109 19.50371 41.35719 1.000 40.38492 301 CYS B C 1
ATOM 7259 O O . CYS B 1 222 ? 72.79236 19.53054 42.11773 1.000 37.90031 301 CYS B O 1
ATOM 7266 N N . GLU B 1 223 ? 71.82240 18.88871 40.17446 1.000 37.17762 302 GLU B N 1
ATOM 7267 C CA . GLU B 1 223 ? 72.99128 18.20677 39.62757 1.000 41.44564 302 GLU B CA 1
ATOM 7268 C C . GLU B 1 223 ? 73.60794 19.06326 38.52849 1.000 35.82084 302 GLU B C 1
ATOM 7269 O O . GLU B 1 223 ? 72.89784 19.61536 37.68574 1.000 31.35956 302 GLU B O 1
ATOM 7281 N N . CYS B 1 224 ? 74.93088 19.15679 38.52989 1.000 33.75994 303 CYS B N 1
ATOM 7282 C CA . CYS B 1 224 ? 75.61380 20.11509 37.67468 1.000 31.92848 303 CYS B CA 1
ATOM 7283 C C . CYS B 1 224 ? 75.96975 19.50753 36.32513 1.000 29.65764 303 CYS B C 1
ATOM 7284 O O . CYS B 1 224 ? 76.29794 18.32214 36.22094 1.000 29.40833 303 CYS B O 1
ATOM 7291 N N . ARG B 1 225 ? 75.85245 20.32809 35.28160 1.000 28.79136 304 ARG B N 1
ATOM 7292 C CA . ARG B 1 225 ? 76.36829 19.99991 33.96624 1.000 31.15665 304 ARG B CA 1
ATOM 7293 C C . ARG B 1 225 ? 77.88426 20.12090 33.98364 1.000 32.38886 304 ARG B C 1
ATOM 7294 O O . ARG B 1 225 ? 78.46553 20.70663 34.89982 1.000 30.87355 304 ARG B O 1
ATOM 7315 N N . PRO B 1 226 ? 78.56473 19.58299 32.96736 1.000 31.97495 305 PRO B N 1
ATOM 7316 C CA . PRO B 1 226 ? 80.03511 19.54442 32.99242 1.000 31.11560 305 PRO B CA 1
ATOM 7317 C C . PRO B 1 226 ? 80.66755 20.92053 33.17486 1.000 30.77757 305 PRO B C 1
ATOM 7318 O O . PRO B 1 226 ? 80.30625 21.88549 32.50430 1.000 31.19658 305 PRO B O 1
ATOM 7329 N N . GLY B 1 227 ? 81.64134 20.98115 34.08212 1.000 31.80642 306 GLY B N 1
ATOM 7330 C CA . GLY B 1 227 ? 82.36696 22.20847 34.33042 1.000 35.38002 306 GLY B CA 1
ATOM 7331 C C . GLY B 1 227 ? 81.68777 23.17718 35.26689 1.000 33.40654 306 GLY B C 1
ATOM 7332 O O . GLY B 1 227 ? 82.11256 24.33384 35.35853 1.000 32.19878 306 GLY B O 1
ATOM 7336 N N . TRP B 1 228 ? 80.66212 22.73800 35.98818 1.000 30.68029 307 TRP B N 1
ATOM 7337 C CA . TRP B 1 228 ? 79.96537 23.57380 36.95515 1.000 31.43497 307 TRP B CA 1
ATOM 7338 C C . TRP B 1 228 ? 79.83324 22.81276 38.26230 1.000 30.74668 307 TRP B C 1
ATOM 7339 O O . TRP B 1 228 ? 79.79232 21.57891 38.28128 1.000 31.37728 307 TRP B O 1
ATOM 7360 N N . ARG B 1 229 ? 79.74826 23.56369 39.35447 1.000 32.78042 308 ARG B N 1
ATOM 7361 C CA . ARG B 1 229 ? 79.83421 22.98482 40.68610 1.000 35.22895 308 ARG B CA 1
ATOM 7362 C C . ARG B 1 229 ? 79.12530 23.91284 41.66329 1.000 33.66483 308 ARG B C 1
ATOM 7363 O O . ARG B 1 229 ? 78.62699 24.97841 41.29099 1.000 34.15134 308 ARG B O 1
ATOM 7384 N N . GLY B 1 230 ? 79.09616 23.49619 42.92736 1.000 37.06164 309 GLY B N 1
ATOM 7385 C CA . GLY B 1 230 ? 78.39243 24.21657 43.95908 1.000 41.74108 309 GLY B CA 1
ATOM 7386 C C . GLY B 1 230 ? 77.03214 23.61049 44.22238 1.000 40.15771 309 GLY B C 1
ATOM 7387 O O . GLY B 1 230 ? 76.47667 22.89464 43.38341 1.000 36.64370 309 GLY B O 1
ATOM 7391 N N . PRO B 1 231 ? 76.45749 23.88906 45.39633 1.000 40.75896 310 PRO B N 1
ATOM 7392 C CA . PRO B 1 231 ? 75.12114 23.34523 45.68912 1.000 47.78689 310 PRO B CA 1
ATOM 7393 C C . PRO B 1 231 ? 74.06509 23.76221 44.68012 1.000 45.00675 310 PRO B C 1
ATOM 7394 O O . PRO B 1 231 ? 73.07478 23.04255 44.50077 1.000 43.36478 310 PRO B O 1
ATOM 7405 N N . LEU B 1 232 ? 74.24648 24.90029 44.01134 1.000 38.81723 311 LEU B N 1
ATOM 7406 C CA . LEU B 1 232 ? 73.27833 25.40359 43.04655 1.000 35.22775 311 LEU B CA 1
ATOM 7407 C C . LEU B 1 232 ? 73.79765 25.35781 41.61465 1.000 38.77180 311 LEU B C 1
ATOM 7408 O O . LEU B 1 232 ? 73.13987 25.88523 40.71098 1.000 34.72917 311 LEU B O 1
ATOM 7424 N N . CYS B 1 233 ? 74.96162 24.74880 41.39178 1.000 34.64129 312 CYS B N 1
ATOM 7425 C CA . CYS B 1 233 ? 75.51329 24.57394 40.04919 1.000 32.28281 312 CYS B CA 1
ATOM 7426 C C . CYS B 1 233 ? 75.64821 25.90939 39.32531 1.000 32.33059 312 CYS B C 1
ATOM 7427 O O . CYS B 1 233 ? 75.44683 26.00946 38.11265 1.000 31.10399 312 CYS B O 1
ATOM 7434 N N . ASN B 1 234 ? 76.00227 26.94691 40.08140 1.000 29.54317 313 ASN B N 1
ATOM 7435 C CA . ASN B 1 234 ? 76.19680 28.28062 39.53194 1.000 35.71060 313 ASN B CA 1
ATOM 7436 C C . ASN B 1 234 ? 77.65148 28.73733 39.57519 1.000 35.43334 313 ASN B C 1
ATOM 7437 O O . ASN B 1 234 ? 77.91702 29.92800 39.37130 1.000 34.38902 313 ASN B O 1
ATOM 7448 N N . GLU B 1 235 ? 78.60233 27.82641 39.80884 1.000 35.80398 314 GLU B N 1
ATOM 7449 C CA . GLU B 1 235 ? 80.02137 28.16142 39.89753 1.000 38.66800 314 GLU B CA 1
ATOM 7450 C C . GLU B 1 235 ? 80.78133 27.40024 38.81708 1.000 35.43023 314 GLU B C 1
ATOM 7451 O O . GLU B 1 235 ? 80.87962 26.16984 38.87315 1.000 33.52472 314 GLU B O 1
ATOM 7463 N N . CYS B 1 236 ? 81.33897 28.12660 37.85126 1.000 29.53035 315 CYS B N 1
ATOM 7464 C CA . CYS B 1 236 ? 82.11117 27.48052 36.79984 1.000 37.43316 315 CYS B CA 1
ATOM 7465 C C . CYS B 1 236 ? 83.44626 27.00182 37.35502 1.000 35.56589 315 CYS B C 1
ATOM 7466 O O . CYS B 1 236 ? 83.96438 27.53015 38.34400 1.000 37.27581 315 CYS B O 1
ATOM 7473 N N . MET B 1 237 ? 83.99721 25.97715 36.71428 1.000 35.18894 316 MET B N 1
ATOM 7474 C CA . MET B 1 237 ? 85.28410 25.42014 37.10269 1.000 37.07311 316 MET B CA 1
ATOM 7475 C C . MET B 1 237 ? 86.35247 26.00694 36.19091 1.000 36.10743 316 MET B C 1
ATOM 7476 O O . MET B 1 237 ? 86.23781 25.93787 34.96210 1.000 34.34014 316 MET B O 1
ATOM 7490 N N . VAL B 1 238 ? 87.37373 26.60802 36.79909 1.000 36.81334 317 VAL B N 1
ATOM 7491 C CA . VAL B 1 238 ? 88.48206 27.15581 36.03415 1.000 34.53866 317 VAL B CA 1
ATOM 7492 C C . VAL B 1 238 ? 89.34398 26.02377 35.49204 1.000 33.82344 317 VAL B C 1
ATOM 7493 O O . VAL B 1 238 ? 89.43765 24.93841 36.08128 1.000 32.94155 317 VAL B O 1
ATOM 7506 N N . TYR B 1 239 ? 89.98297 26.27152 34.35643 1.000 32.40965 318 TYR B N 1
ATOM 7507 C CA . TYR B 1 239 ? 90.86322 25.27236 33.77074 1.000 39.61878 318 TYR B CA 1
ATOM 7508 C C . TYR B 1 239 ? 91.95629 24.89708 34.76250 1.000 35.33653 318 TYR B C 1
ATOM 7509 O O . TYR B 1 239 ? 92.55562 25.80474 35.37907 1.000 30.34688 318 TYR B O 1
ATOM 7527 N N . PRO B 1 240 ? 92.26034 23.62235 34.96017 1.000 35.93753 319 PRO B N 1
ATOM 7528 C CA . PRO B 1 240 ? 93.30424 23.24905 35.91631 1.000 36.82645 319 PRO B CA 1
ATOM 7529 C C . PRO B 1 240 ? 94.62252 23.92879 35.56728 1.000 34.33854 319 PRO B C 1
ATOM 7530 O O . PRO B 1 240 ? 95.06168 23.91347 34.41428 1.000 37.21086 319 PRO B O 1
ATOM 7541 N N . GLY B 1 241 ? 95.23904 24.54587 36.57090 1.000 33.95154 320 GLY B N 1
ATOM 7542 C CA . GLY B 1 241 ? 96.47837 25.26594 36.39445 1.000 37.22679 320 GLY B CA 1
ATOM 7543 C C . GLY B 1 241 ? 96.33043 26.76717 36.32481 1.000 39.46809 320 GLY B C 1
ATOM 7544 O O . GLY B 1 241 ? 97.34363 27.47583 36.35417 1.000 37.98489 320 GLY B O 1
ATOM 7548 N N . CYS B 1 242 ? 95.10517 27.26811 36.23334 1.000 35.65669 321 CYS B N 1
ATOM 7549 C CA . CYS B 1 242 ? 94.87559 28.70392 36.16674 1.000 40.08573 321 CYS B CA 1
ATOM 7550 C C . CYS B 1 242 ? 95.28864 29.37076 37.47010 1.000 39.65003 321 CYS B C 1
ATOM 7551 O O . CYS B 1 242 ? 94.91661 28.91858 38.55682 1.000 40.62541 321 CYS B O 1
ATOM 7558 N N . LYS B 1 243 ? 96.05287 30.45543 37.36324 1.000 37.50124 322 LYS B N 1
ATOM 7559 C CA . LYS B 1 243 ? 96.51053 31.16892 38.55053 1.000 44.55515 322 LYS B CA 1
ATOM 7560 C C . LYS B 1 243 ? 95.67790 32.43038 38.76795 1.000 41.14226 322 LYS B C 1
ATOM 7561 O O . LYS B 1 243 ? 94.60171 32.36113 39.36964 1.000 39.06340 322 LYS B O 1
ATOM 7580 N N . HIS B 1 244 ? 96.13570 33.58015 38.27264 1.000 39.23174 323 HIS B N 1
ATOM 7581 C CA . HIS B 1 244 ? 95.42930 34.84408 38.50181 1.000 43.26138 323 HIS B CA 1
ATOM 7582 C C . HIS B 1 244 ? 94.39697 35.06584 37.39465 1.000 38.55564 323 HIS B C 1
ATOM 7583 O O . HIS B 1 244 ? 94.50395 35.95833 36.55088 1.000 37.21756 323 HIS B O 1
ATOM 7597 N N . GLY B 1 245 ? 93.36915 34.21973 37.42101 1.000 38.19090 324 GLY B N 1
ATOM 7598 C CA . GLY B 1 245 ? 92.33611 34.25205 36.41167 1.000 38.04355 324 GLY B CA 1
ATOM 7599 C C . GLY B 1 245 ? 91.08989 33.55890 36.92017 1.000 35.96832 324 GLY B C 1
ATOM 7600 O O . GLY B 1 245 ? 91.07135 32.99087 38.01486 1.000 33.09755 324 GLY B O 1
ATOM 7604 N N . SER B 1 246 ? 90.03784 33.61744 36.10389 1.000 33.13031 325 SER B N 1
ATOM 7605 C CA . SER B 1 246 ? 88.74715 33.03415 36.45025 1.000 34.68925 325 SER B CA 1
ATOM 7606 C C . SER B 1 246 ? 88.07752 32.53582 35.17605 1.000 34.01646 325 SER B C 1
ATOM 7607 O O . SER B 1 246 ? 88.49173 32.86235 34.06057 1.000 33.15509 325 SER B O 1
ATOM 7615 N N . CYS B 1 247 ? 87.02527 31.72169 35.35310 1.000 36.42037 326 CYS B N 1
ATOM 7616 C CA . CYS B 1 247 ? 86.34749 31.11469 34.21383 1.000 37.70639 326 CYS B CA 1
ATOM 7617 C C . CYS B 1 247 ? 85.40450 32.07741 33.49158 1.000 34.81714 326 CYS B C 1
ATOM 7618 O O . CYS B 1 247 ? 85.04014 31.80865 32.34118 1.000 37.69400 326 CYS B O 1
ATOM 7625 N N . ASN B 1 248 ? 84.99616 33.17297 34.12568 1.000 38.53505 327 ASN B N 1
ATOM 7626 C CA . ASN B 1 248 ? 84.16361 34.19356 33.48284 1.000 35.00491 327 ASN B CA 1
ATOM 7627 C C . ASN B 1 248 ? 82.89271 33.59294 32.88164 1.000 36.94509 327 ASN B C 1
ATOM 7628 O O . ASN B 1 248 ? 82.50320 33.88829 31.74986 1.000 36.92030 327 ASN B O 1
ATOM 7639 N N . GLY B 1 249 ? 82.23229 32.73390 33.65904 1.000 36.73344 328 GLY B N 1
ATOM 7640 C CA . GLY B 1 249 ? 80.95447 32.18732 33.24595 1.000 39.50824 328 GLY B CA 1
ATOM 7641 C C . GLY B 1 249 ? 80.99905 31.15417 32.14205 1.000 38.15633 328 GLY B C 1
ATOM 7642 O O . GLY B 1 249 ? 79.96462 30.88198 31.52518 1.000 41.62731 328 GLY B O 1
ATOM 7646 N N . SER B 1 250 ? 82.16673 30.57708 31.86195 1.000 38.74516 329 SER B N 1
ATOM 7647 C CA . SER B 1 250 ? 82.29554 29.52175 30.86350 1.000 37.07897 329 SER B CA 1
ATOM 7648 C C . SER B 1 250 ? 83.17119 28.41538 31.43067 1.000 37.96707 329 SER B C 1
ATOM 7649 O O . SER B 1 250 ? 84.26991 28.68129 31.92716 1.000 37.42759 329 SER B O 1
ATOM 7657 N N . ALA B 1 251 ? 82.67431 27.18299 31.35867 1.000 37.59020 330 ALA B N 1
ATOM 7658 C CA . ALA B 1 251 ? 83.37547 26.04720 31.93734 1.000 36.79633 330 ALA B CA 1
ATOM 7659 C C . ALA B 1 251 ? 84.78654 25.91565 31.37970 1.000 33.54948 330 ALA B C 1
ATOM 7660 O O . ALA B 1 251 ? 85.01775 26.06530 30.17674 1.000 37.64401 330 ALA B O 1
ATOM 7667 N N . TRP B 1 252 ? 85.73759 25.65334 32.27858 1.000 34.63260 331 TRP B N 1
ATOM 7668 C CA . TRP B 1 252 ? 87.09919 25.26519 31.91434 1.000 39.84630 331 TRP B CA 1
ATOM 7669 C C . TRP B 1 252 ? 87.82933 26.35644 31.13087 1.000 40.39328 331 TRP B C 1
ATOM 7670 O O . TRP B 1 252 ? 88.56441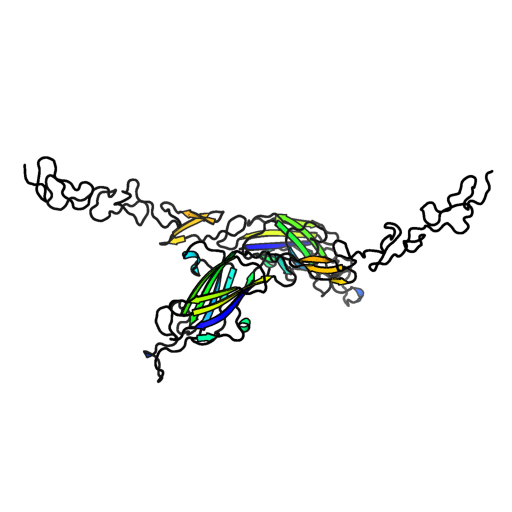 26.07325 30.18146 1.000 42.47048 331 TRP B O 1
ATOM 7691 N N . LYS B 1 253 ? 87.63916 27.61034 31.53002 1.000 42.50600 332 LYS B N 1
ATOM 7692 C CA . LYS B 1 253 ? 88.35915 28.72801 30.94064 1.000 38.76291 332 LYS B CA 1
ATOM 7693 C C . LYS B 1 253 ? 89.23585 29.38467 32.00168 1.000 36.42377 332 LYS B C 1
ATOM 7694 O O . LYS B 1 253 ? 89.05524 29.17614 33.20445 1.000 37.81163 332 LYS B O 1
ATOM 7713 N N . CYS B 1 254 ? 90.19111 30.19598 31.53680 1.000 39.44556 333 CYS B N 1
ATOM 7714 C CA . CYS B 1 254 ? 91.13480 30.90485 32.40801 1.000 36.07862 333 CYS B CA 1
ATOM 7715 C C . CYS B 1 254 ? 91.28997 32.31529 31.82632 1.000 37.11585 333 CYS B C 1
ATOM 7716 O O . CYS B 1 254 ? 92.20329 32.59380 31.04887 1.000 42.01027 333 CYS B O 1
ATOM 7723 N N . VAL B 1 255 ? 90.36674 33.20274 32.20290 1.000 37.23316 334 VAL B N 1
ATOM 7724 C CA . VAL B 1 255 ? 90.37622 34.59479 31.75898 1.000 38.05551 334 VAL B CA 1
ATOM 7725 C C . VAL B 1 255 ? 91.14737 35.42092 32.78258 1.000 34.15649 334 VAL B C 1
ATOM 7726 O O . VAL B 1 255 ? 90.84614 35.38676 33.98182 1.000 37.25611 334 VAL B O 1
ATOM 7739 N N . CYS B 1 256 ? 92.13767 36.17219 32.30902 1.000 36.18737 335 CYS B N 1
ATOM 7740 C CA . CYS B 1 256 ? 93.11635 36.75403 33.21079 1.000 37.50962 335 CYS B CA 1
ATOM 7741 C C . CYS B 1 256 ? 92.55453 37.94473 33.98202 1.000 37.34019 335 CYS B C 1
ATOM 7742 O O . CYS B 1 256 ? 91.72150 38.71048 33.48631 1.000 33.95991 335 CYS B O 1
ATOM 7749 N N . ASP B 1 257 ? 93.02912 38.08526 35.21689 1.000 37.07607 336 ASP B N 1
ATOM 7750 C CA . ASP B 1 257 ? 92.84353 39.30757 35.97555 1.000 38.19581 336 ASP B CA 1
ATOM 7751 C C . ASP B 1 257 ? 93.68669 40.42555 35.36268 1.000 39.34774 336 ASP B C 1
ATOM 7752 O O . ASP B 1 257 ? 94.57291 40.19376 34.53440 1.000 35.80389 336 ASP B O 1
ATOM 7761 N N . THR B 1 258 ? 93.40387 41.65449 35.78300 1.000 37.32133 337 THR B N 1
ATOM 7762 C CA . THR B 1 258 ? 94.10955 42.80622 35.23731 1.000 41.96026 337 THR B CA 1
ATOM 7763 C C . THR B 1 258 ? 95.60328 42.70419 35.52433 1.000 38.71386 337 THR B C 1
ATOM 7764 O O . THR B 1 258 ? 96.01822 42.34732 36.63073 1.000 38.03493 337 THR B O 1
ATOM 7775 N N . ASN B 1 259 ? 96.41255 43.00862 34.50641 1.000 45.34809 338 ASN B N 1
ATOM 7776 C CA . ASN B 1 259 ? 97.87230 42.98650 34.59972 1.000 48.98526 338 ASN B CA 1
ATOM 7777 C C . ASN B 1 259 ? 98.41437 41.57009 34.78605 1.000 52.00343 338 ASN B C 1
ATOM 7778 O O . ASN B 1 259 ? 99.46328 41.37464 35.40450 1.000 56.31460 338 ASN B O 1
ATOM 7789 N N . TRP B 1 260 ? 97.70792 40.57601 34.25022 1.000 48.05893 339 TRP B N 1
ATOM 7790 C CA . TRP B 1 260 ? 98.17797 39.19793 34.21620 1.000 47.95224 339 TRP B CA 1
ATOM 7791 C C . TRP B 1 260 ? 97.90701 38.63188 32.82989 1.000 46.22806 339 TRP B C 1
ATOM 7792 O O . TRP B 1 260 ? 96.91062 38.97714 32.18913 1.000 44.84906 339 TRP B O 1
ATOM 7813 N N . GLY B 1 261 ? 98.80932 37.76371 32.36418 1.000 48.92765 340 GLY B N 1
ATOM 7814 C CA . GLY B 1 261 ? 98.71568 37.20665 31.03137 1.000 46.81560 340 GLY B CA 1
ATOM 7815 C C . GLY B 1 261 ? 99.14044 35.75256 30.99459 1.000 44.96764 340 GLY B C 1
ATOM 7816 O O . GLY B 1 261 ? 99.56784 35.18372 32.00158 1.000 45.32500 340 GLY B O 1
ATOM 7820 N N . GLY B 1 262 ? 99.01708 35.16215 29.80714 1.000 48.96108 341 GLY B N 1
ATOM 7821 C CA . GLY B 1 262 ? 99.32518 33.76884 29.57603 1.000 48.14406 341 GLY B CA 1
ATOM 7822 C C . GLY B 1 262 ? 98.07562 32.90443 29.50358 1.000 50.45784 341 GLY B C 1
ATOM 7823 O O . GLY B 1 262 ? 96.98486 33.29108 29.93140 1.000 48.20886 341 GLY B O 1
ATOM 7827 N N . ILE B 1 263 ? 98.24417 31.69465 28.95177 1.000 52.41890 342 ILE B N 1
ATOM 7828 C CA . ILE B 1 263 ? 97.11605 30.77232 28.86267 1.000 49.74861 342 ILE B CA 1
ATOM 7829 C C . ILE B 1 263 ? 96.62720 30.40489 30.25665 1.000 47.49951 342 ILE B C 1
ATOM 7830 O O . ILE B 1 263 ? 95.44124 30.11473 30.45466 1.000 39.83041 342 ILE B O 1
ATOM 7846 N N . LEU B 1 264 ? 97.52477 30.40376 31.23917 1.000 41.40435 343 LEU B N 1
ATOM 7847 C CA . LEU B 1 264 ? 97.16945 30.13290 32.62415 1.000 44.03476 343 LEU B CA 1
ATOM 7848 C C . LEU B 1 264 ? 97.20724 31.39315 33.47983 1.000 41.56473 343 LEU B C 1
ATOM 7849 O O . LEU B 1 264 ? 97.14305 31.29962 34.71020 1.000 39.08444 343 LEU B O 1
ATOM 7865 N N . CYS B 1 265 ? 97.32107 32.56689 32.86049 1.000 37.36687 344 CYS B N 1
ATOM 7866 C CA . CYS B 1 265 ? 97.22457 33.83942 33.57351 1.000 45.66979 344 CYS B CA 1
ATOM 7867 C C . CYS B 1 265 ? 98.21585 33.88034 34.73153 1.000 47.65369 344 CYS B C 1
ATOM 7868 O O . CYS B 1 265 ? 97.87487 34.21119 35.86868 1.000 47.44281 344 CYS B O 1
ATOM 7875 N N . ASP B 1 266 ? 99.46641 33.53260 34.42529 1.000 45.68419 345 ASP B N 1
ATOM 7876 C CA . ASP B 1 266 ? 100.53534 33.49152 35.41475 1.000 51.40721 345 ASP B CA 1
ATOM 7877 C C . ASP B 1 266 ? 101.72274 34.36634 35.02419 1.000 55.91367 345 ASP B C 1
ATOM 7878 O O . ASP B 1 266 ? 102.82010 34.18985 35.56269 1.000 56.28455 345 ASP B O 1
ATOM 7887 N N . GLN B 1 267 ? 101.52977 35.30532 34.09946 1.000 55.61872 346 GLN B N 1
ATOM 7888 C CA . GLN B 1 267 ? 102.59651 36.18061 33.62164 1.000 55.36619 346 GLN B CA 1
ATOM 7889 C C . GLN B 1 267 ? 102.32659 37.60421 34.09978 1.000 56.14841 346 GLN B C 1
ATOM 7890 O O . GLN B 1 267 ? 101.42851 38.27715 33.58273 1.000 56.40476 346 GLN B O 1
ATOM 7904 N N . ASP B 1 268 ? 103.10125 38.06137 35.08495 1.000 57.31433 347 ASP B N 1
ATOM 7905 C CA . ASP B 1 268 ? 102.99450 39.44150 35.54429 1.000 60.60285 347 ASP B CA 1
ATOM 7906 C C . ASP B 1 268 ? 103.40197 40.39928 34.43049 1.000 61.19976 347 ASP B C 1
ATOM 7907 O O . ASP B 1 268 ? 104.50933 40.30457 33.89106 1.000 67.57617 347 ASP B O 1
ATOM 7916 N N . LEU B 1 269 ? 102.50247 41.31081 34.08070 1.000 60.43228 348 LEU B N 1
ATOM 7917 C CA . LEU B 1 269 ? 102.75109 42.26975 33.01070 1.000 64.39907 348 LEU B CA 1
ATOM 7918 C C . LEU B 1 269 ? 103.35489 43.55820 33.55335 1.000 58.52527 348 LEU B C 1
ATOM 7919 O O . LEU B 1 269 ? 103.92733 43.57329 34.64225 1.000 61.51827 348 LEU B O 1
#

Radius of gyration: 39.19 Å; Cα contacts (8 Å, |Δi|>4): 1335; chains: 2; bounding box: 152×70×53 Å

InterPro domains:
  IPR000152 EGF-type aspartate/asparagine hydroxylation site [PS00010] (505-516)
  IPR000152 EGF-type aspartate/asparagine hydroxylation site [PS00010] (587-598)
  IPR000152 EGF-type aspartate/asparagine hydroxylation site [PS00010] (624-635)
  IPR000152 EGF-type aspartate/asparagine hydroxylation site [PS00010] (662-673)
  IPR000152 EGF-type aspartate/asparagine hydroxylation site [PS00010] (699-710)
  IPR000152 EGF-type aspartate/asparagine hydroxylation site [PS00010] (813-824)
  IPR000152 EGF-type aspartate/asparagine hydroxylation site [PS00010] (931-942)
  IPR000742 EGF-like domain [PF00008] (920-950)
  IPR000742 EGF-like domain [PS00022] (304-315)
  IPR000742 EGF-like domain [PS00022] (376-387)
  IPR000742 EGF-like domain [PS00022] (476-487)
  IPR000742 EGF-like domain [PS00022] (514-525)
  IPR000742 EGF-like domain [PS00022] (596-607)
  IPR000742 EGF-like domain [PS00022] (633-644)
  IPR000742 EGF-like domain [PS00022] (671-682)
  IPR000742 EGF-like domain [PS00022] (708-719)
  IPR000742 EGF-like domain [PS00022] (784-795)
  IPR000742 EGF-like domain [PS00022] (822-833)
  IPR000742 EGF-like domain [PS00022] (864-875)
  IPR000742 EGF-like domain [PS00022] (902-913)

Nearest PDB structures (foldseek):
  7alt-assembly1_A  TM=1.004E+00  e=2.596E-56  Drosophila melanogaster
  7alt-assembly2_B  TM=9.941E-01  e=1.131E-53  Drosophila melanogaster
  5mwf-assembly6_F  TM=8.129E-01  e=1.065E-32  Homo sapiens
  5mwf-assembly1_A  TM=7.660E-01  e=3.598E-33  Homo sapiens
  5mwf-assembly5_E  TM=7.233E-01  e=2.043E-32  Homo sapiens

Organism: Drosophila melanogaster (NCBI:txid7227)